Protein AF-0000000087157896 (afdb_homodimer)

Organism: NCBI:txid2511166

Structure (mmCIF, N/CA/C/O backbone):
data_AF-0000000087157896-model_v1
#
loop_
_entity.id
_entity.type
_entity.pdbx_description
1 polymer 'N-acyl amino acid synthase FeeM catalytic core domain-containing protein'
#
loop_
_atom_site.group_PDB
_atom_site.id
_atom_site.type_symbol
_atom_site.label_atom_id
_atom_site.label_alt_id
_atom_site.label_comp_id
_atom_site.label_asym_id
_atom_site.label_entity_id
_atom_site.label_seq_id
_atom_site.pdbx_PDB_ins_code
_atom_site.Cartn_x
_atom_site.Cartn_y
_atom_site.Cartn_z
_atom_site.occupancy
_atom_site.B_iso_or_equiv
_atom_site.auth_seq_id
_atom_site.auth_comp_id
_atom_site.auth_asym_id
_atom_site.auth_atom_id
_atom_site.pdbx_PDB_model_num
ATOM 1 N N . MET A 1 1 ? 43.188 -7.672 -1.552 1 21.88 1 MET A N 1
ATOM 2 C CA . MET A 1 1 ? 42.062 -7.566 -2.482 1 21.88 1 MET A CA 1
ATOM 3 C C . MET A 1 1 ? 40.75 -7.34 -1.733 1 21.88 1 MET A C 1
ATOM 5 O O . MET A 1 1 ? 40.344 -8.18 -0.938 1 21.88 1 MET A O 1
ATOM 9 N N . ALA A 1 2 ? 40.312 -6.094 -1.441 1 22.98 2 ALA A N 1
ATOM 10 C CA . ALA A 1 2 ? 39.312 -5.641 -0.485 1 22.98 2 ALA A CA 1
ATOM 11 C C . ALA A 1 2 ? 37.938 -6.191 -0.839 1 22.98 2 ALA A C 1
ATOM 13 O O . ALA A 1 2 ? 37.5 -6.07 -1.98 1 22.98 2 ALA A O 1
ATOM 14 N N . LYS A 1 3 ? 37.469 -7.238 -0.224 1 22.61 3 LYS A N 1
ATOM 15 C CA . LYS A 1 3 ? 36.188 -7.93 -0.384 1 22.61 3 LYS A CA 1
ATOM 16 C C . LYS A 1 3 ? 35.031 -6.941 -0.432 1 22.61 3 LYS A C 1
ATOM 18 O O . LYS A 1 3 ? 34.812 -6.188 0.52 1 22.61 3 LYS A O 1
ATOM 23 N N . ALA A 1 4 ? 34.656 -6.551 -1.665 1 30.06 4 ALA A N 1
ATOM 24 C CA . ALA A 1 4 ? 33.5 -5.684 -1.968 1 30.06 4 ALA A CA 1
ATOM 25 C C . ALA A 1 4 ? 32.312 -6.008 -1.069 1 30.06 4 ALA A C 1
ATOM 27 O O . ALA A 1 4 ? 31.875 -7.152 -1.013 1 30.06 4 ALA A O 1
ATOM 28 N N . GLU A 1 5 ? 32.062 -5.438 0.03 1 29.25 5 GLU A N 1
ATOM 29 C CA . GLU A 1 5 ? 30.984 -5.484 1.006 1 29.25 5 GLU A CA 1
ATOM 30 C C . GLU A 1 5 ? 29.625 -5.629 0.319 1 29.25 5 GLU A C 1
ATOM 32 O O . GLU A 1 5 ? 29.266 -4.809 -0.525 1 29.25 5 GLU A O 1
ATOM 37 N N . ARG A 1 6 ? 29.203 -6.848 -0.101 1 33.06 6 ARG A N 1
ATOM 38 C CA . ARG A 1 6 ? 27.906 -7.23 -0.661 1 33.06 6 ARG A CA 1
ATOM 39 C C . ARG A 1 6 ? 26.781 -6.441 -0.015 1 33.06 6 ARG A C 1
ATOM 41 O O . ARG A 1 6 ? 26.547 -6.555 1.19 1 33.06 6 ARG A O 1
ATOM 48 N N . THR A 1 7 ? 26.547 -5.27 -0.449 1 36.88 7 THR A N 1
ATOM 49 C CA . THR A 1 7 ? 25.422 -4.449 -0.025 1 36.88 7 THR A CA 1
ATOM 50 C C . THR A 1 7 ? 24.141 -5.289 0.068 1 36.88 7 THR A C 1
ATOM 52 O O . THR A 1 7 ? 23.875 -6.117 -0.805 1 36.88 7 THR A O 1
ATOM 55 N N . SER A 1 8 ? 23.609 -5.645 1.15 1 37.44 8 SER A N 1
ATOM 56 C CA . SER A 1 8 ? 22.453 -6.469 1.482 1 37.44 8 SER A CA 1
ATOM 57 C C . SER A 1 8 ? 21.312 -6.242 0.498 1 37.44 8 SER A C 1
ATOM 59 O O . SER A 1 8 ? 21.062 -5.113 0.066 1 37.44 8 SER A O 1
ATOM 61 N N . PRO A 1 9 ? 20.953 -7.234 -0.24 1 40.78 9 PRO A N 1
ATOM 62 C CA . PRO A 1 9 ? 19.828 -7.141 -1.189 1 40.78 9 PRO A CA 1
ATOM 63 C C . PRO A 1 9 ? 18.734 -6.184 -0.725 1 40.78 9 PRO A C 1
ATOM 65 O O . PRO A 1 9 ? 17.906 -5.754 -1.529 1 40.78 9 PRO A O 1
ATOM 68 N N . THR A 1 10 ? 18.625 -5.906 0.576 1 42 10 THR A N 1
ATOM 69 C CA . THR A 1 10 ? 17.609 -5.047 1.179 1 42 10 THR A CA 1
ATOM 70 C C . THR A 1 10 ? 17.656 -3.65 0.567 1 42 10 THR A C 1
ATOM 72 O O . THR A 1 10 ? 16.609 -3.07 0.259 1 42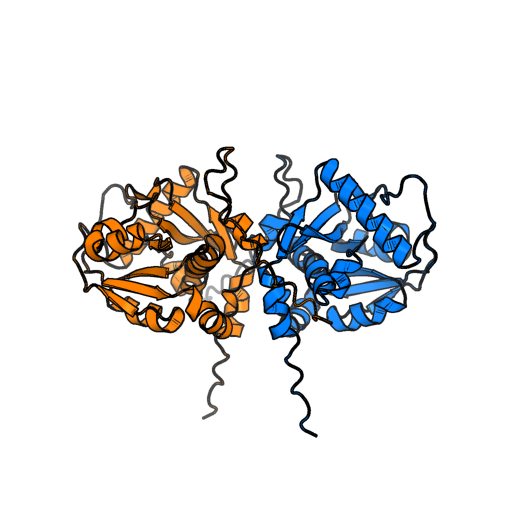 10 THR A O 1
ATOM 75 N N . ILE A 1 11 ? 18.938 -3.17 0.339 1 43.69 11 ILE A N 1
ATOM 76 C CA . ILE A 1 11 ? 19.172 -1.771 -0.001 1 43.69 11 ILE A CA 1
ATOM 77 C C . ILE A 1 11 ? 18.922 -1.551 -1.489 1 43.69 11 ILE A C 1
ATOM 79 O O . ILE A 1 11 ? 18.359 -0.525 -1.884 1 43.69 11 ILE A O 1
ATOM 83 N N . ARG A 1 12 ? 19.359 -2.521 -2.35 1 43.72 12 ARG A N 1
ATOM 84 C CA . ARG A 1 12 ? 19.25 -2.361 -3.797 1 43.72 12 ARG A CA 1
ATOM 85 C C . ARG A 1 12 ? 17.797 -2.418 -4.254 1 43.72 12 ARG A C 1
ATOM 87 O O . ARG A 1 12 ? 17.422 -1.747 -5.215 1 43.72 12 ARG A O 1
ATOM 94 N N . GLY A 1 13 ? 16.953 -3.203 -3.549 1 47.38 13 GLY A N 1
ATOM 95 C CA . GLY A 1 13 ? 15.539 -3.385 -3.824 1 47.38 13 GLY A CA 1
ATOM 96 C C . GLY A 1 13 ? 14.703 -2.154 -3.506 1 47.38 13 GLY A C 1
ATOM 97 O O . GLY A 1 13 ? 13.641 -1.952 -4.09 1 47.38 13 GLY A O 1
ATOM 98 N N . ALA A 1 14 ? 15.32 -1.309 -2.662 1 56.94 14 ALA A N 1
ATOM 99 C CA . ALA A 1 14 ? 14.633 -0.119 -2.168 1 56.94 14 ALA A CA 1
ATOM 100 C C . ALA A 1 14 ? 14.414 0.896 -3.287 1 56.94 14 ALA A C 1
ATOM 102 O O . ALA A 1 14 ? 13.352 1.51 -3.381 1 56.94 14 ALA A O 1
ATOM 103 N N . GLY A 1 15 ? 15.281 0.746 -4.324 1 81.38 15 GLY A N 1
ATOM 104 C CA . GLY A 1 15 ? 15.102 1.728 -5.383 1 81.38 15 GLY A CA 1
ATOM 105 C C . GLY A 1 15 ? 13.992 1.364 -6.352 1 81.38 15 GLY A C 1
ATOM 106 O O . GLY A 1 15 ? 13.125 2.189 -6.652 1 81.38 15 GLY A O 1
ATOM 107 N N . LEU A 1 16 ? 13.93 0.022 -6.707 1 91.25 16 LEU A N 1
ATOM 108 C CA . LEU A 1 16 ? 12.906 -0.364 -7.672 1 91.25 16 LEU A CA 1
ATOM 109 C C . LEU A 1 16 ? 11.531 -0.394 -7.016 1 91.25 16 LEU A C 1
ATOM 111 O O . LEU A 1 16 ? 10.531 -0.046 -7.648 1 91.25 16 LEU A O 1
ATOM 115 N N . PHE A 1 17 ? 11.539 -0.787 -5.785 1 93.75 17 PHE A N 1
ATOM 116 C CA . PHE A 1 17 ? 10.281 -0.893 -5.055 1 93.75 17 PHE A CA 1
ATOM 117 C C . PHE A 1 17 ? 9.508 0.418 -5.117 1 93.75 17 PHE A C 1
ATOM 119 O O . PHE A 1 17 ? 8.289 0.417 -5.309 1 93.75 17 PHE A O 1
ATOM 126 N N . ASP A 1 18 ? 10.195 1.505 -5.023 1 94.5 18 ASP A N 1
ATOM 127 C CA . ASP A 1 18 ? 9.555 2.816 -4.992 1 94.5 18 ASP A CA 1
ATOM 128 C C . ASP A 1 18 ? 8.836 3.111 -6.309 1 94.5 18 ASP A C 1
ATOM 130 O O . ASP A 1 18 ? 7.918 3.934 -6.352 1 94.5 18 ASP A O 1
ATOM 134 N N . ARG A 1 19 ? 9.273 2.406 -7.312 1 96.25 19 ARG A N 1
ATOM 135 C CA . ARG A 1 19 ? 8.805 2.707 -8.664 1 96.25 19 ARG A CA 1
ATOM 136 C C . ARG A 1 19 ? 7.73 1.717 -9.102 1 96.25 19 ARG A C 1
ATOM 138 O O . ARG A 1 19 ? 7.125 1.882 -10.164 1 96.25 19 ARG A O 1
ATOM 145 N N . ILE A 1 20 ? 7.395 0.757 -8.297 1 97.44 20 ILE A N 1
ATOM 146 C CA . ILE A 1 20 ? 6.523 -0.349 -8.68 1 97.44 20 ILE A CA 1
ATOM 147 C C . ILE A 1 20 ? 5.062 0.075 -8.539 1 97.44 20 ILE A C 1
ATOM 149 O O . ILE A 1 20 ? 4.676 0.666 -7.531 1 97.44 20 ILE A O 1
ATOM 153 N N . ASP A 1 21 ? 4.336 -0.199 -9.586 1 97.94 21 ASP A N 1
ATOM 154 C CA . ASP A 1 21 ? 2.883 -0.067 -9.555 1 97.94 21 ASP A CA 1
ATOM 155 C C . ASP A 1 21 ? 2.205 -1.399 -9.859 1 97.94 21 ASP A C 1
ATOM 157 O O . ASP A 1 21 ? 2.588 -2.096 -10.805 1 97.94 21 ASP A O 1
ATOM 161 N N . TYR A 1 22 ? 1.268 -1.826 -9.094 1 98.44 22 TYR A N 1
ATOM 162 C CA . TYR A 1 22 ? 0.44 -3.006 -9.32 1 98.44 22 TYR A CA 1
ATOM 163 C C . TYR A 1 22 ? -0.933 -2.615 -9.852 1 98.44 22 TYR A C 1
ATOM 165 O O . TYR A 1 22 ? -1.59 -1.729 -9.297 1 98.44 22 TYR A O 1
ATOM 173 N N . ARG A 1 23 ? -1.368 -3.281 -10.898 1 97.75 23 ARG A N 1
ATOM 174 C CA . ARG A 1 23 ? -2.699 -3.031 -11.445 1 97.75 23 ARG A CA 1
ATOM 175 C C . ARG A 1 23 ? -3.387 -4.336 -11.828 1 97.75 23 ARG A C 1
ATOM 177 O O . ARG A 1 23 ? -2.75 -5.242 -12.375 1 97.75 23 ARG A O 1
ATOM 184 N N . LEU A 1 24 ? -4.641 -4.398 -11.578 1 96.81 24 LEU A N 1
ATOM 185 C CA . LEU A 1 24 ? -5.418 -5.523 -12.086 1 96.81 24 LEU A CA 1
ATOM 186 C C . LEU A 1 24 ? -5.562 -5.445 -13.602 1 96.81 24 LEU A C 1
ATOM 188 O O . LEU A 1 24 ? -5.789 -4.367 -14.156 1 96.81 24 LEU A O 1
ATOM 192 N N . ILE A 1 25 ? -5.352 -6.551 -14.211 1 97.31 25 ILE A N 1
ATOM 193 C CA . ILE A 1 25 ? -5.586 -6.672 -15.641 1 97.31 25 ILE A CA 1
ATOM 194 C C . ILE A 1 25 ? -7.055 -6.992 -15.906 1 97.31 25 ILE A C 1
ATOM 196 O O . ILE A 1 25 ? -7.5 -8.125 -15.688 1 97.31 25 ILE A O 1
ATOM 200 N N . GLU A 1 26 ? -7.793 -5.996 -16.406 1 91.56 26 GLU A N 1
ATOM 201 C CA . GLU A 1 26 ? -9.234 -6.195 -16.484 1 91.56 26 GLU A CA 1
ATOM 202 C C . GLU A 1 26 ? -9.75 -5.93 -17.906 1 91.56 26 GLU A C 1
ATOM 204 O O . GLU A 1 26 ? -10.617 -6.648 -18.406 1 91.56 26 GLU A O 1
ATOM 209 N N . THR A 1 27 ? -9.133 -5.008 -18.578 1 94.38 27 THR A N 1
ATOM 210 C CA . THR A 1 27 ? -9.648 -4.648 -19.891 1 94.38 27 THR A CA 1
ATOM 211 C C . THR A 1 27 ? -9.156 -5.629 -20.953 1 94.38 27 THR A C 1
ATOM 213 O O . THR A 1 27 ? -8.086 -6.223 -20.812 1 94.38 27 THR A O 1
ATOM 216 N N . PRO A 1 28 ? -9.938 -5.738 -21.984 1 95.62 28 PRO A N 1
ATOM 217 C CA . PRO A 1 28 ? -9.484 -6.594 -23.078 1 95.62 28 PRO A CA 1
ATOM 218 C C . PRO A 1 28 ? -8.133 -6.164 -23.641 1 95.62 28 PRO A C 1
ATOM 220 O O . PRO A 1 28 ? -7.32 -7.012 -24.031 1 95.62 28 PRO A O 1
ATOM 223 N N . GLU A 1 29 ? -7.887 -4.891 -23.641 1 95.62 29 GLU A N 1
ATOM 224 C CA . GLU A 1 29 ? -6.621 -4.371 -24.156 1 95.62 29 GLU A CA 1
ATOM 225 C C . GLU A 1 29 ? -5.457 -4.773 -23.25 1 95.62 29 GLU A C 1
ATOM 227 O O . GLU A 1 29 ? -4.402 -5.184 -23.75 1 95.62 29 GLU A O 1
ATOM 232 N N . ASP A 1 30 ? -5.699 -4.695 -22 1 95.69 30 ASP A N 1
ATOM 233 C CA . ASP A 1 30 ? -4.664 -5.094 -21.047 1 95.69 30 ASP A CA 1
ATOM 234 C C . ASP A 1 30 ? -4.402 -6.598 -21.125 1 95.69 30 ASP A C 1
ATOM 236 O O . ASP A 1 30 ? -3.254 -7.035 -21.047 1 95.69 30 ASP A O 1
ATOM 240 N N . LYS A 1 31 ? -5.449 -7.273 -21.297 1 97.5 31 LYS A N 1
ATOM 241 C CA . LYS A 1 31 ? -5.316 -8.727 -21.406 1 97.5 31 LYS A CA 1
ATOM 242 C C . LYS A 1 31 ? -4.539 -9.117 -22.656 1 97.5 31 LYS A C 1
ATOM 244 O O . LYS A 1 31 ? -3.668 -9.992 -22.594 1 97.5 31 LYS A O 1
ATOM 249 N N . ASP A 1 32 ? -4.879 -8.477 -23.672 1 97.62 32 ASP A N 1
ATOM 250 C CA . ASP A 1 32 ? -4.184 -8.789 -24.922 1 97.62 32 ASP A CA 1
ATOM 251 C C . ASP A 1 32 ? -2.688 -8.508 -24.797 1 97.62 32 ASP A C 1
ATOM 253 O O . ASP A 1 32 ? -1.865 -9.312 -25.234 1 97.62 32 ASP A O 1
ATOM 257 N N . GLN A 1 33 ? -2.344 -7.383 -24.188 1 96.94 33 GLN A N 1
ATOM 258 C CA . GLN A 1 33 ? -0.943 -7.043 -23.969 1 96.94 33 GLN A CA 1
ATOM 259 C C . GLN A 1 33 ? -0.258 -8.094 -23.094 1 96.94 33 GLN A C 1
ATOM 261 O O . GLN A 1 33 ? 0.883 -8.477 -23.359 1 96.94 33 GLN A O 1
ATOM 266 N N . LEU A 1 34 ? -0.958 -8.508 -22.172 1 98.06 34 LEU A N 1
ATOM 267 C CA . LEU A 1 34 ? -0.432 -9.531 -21.281 1 98.06 34 LEU A CA 1
ATOM 268 C C . LEU A 1 34 ? -0.198 -10.836 -22.016 1 98.06 34 LEU A C 1
ATOM 270 O O . LEU A 1 34 ? 0.864 -11.453 -21.891 1 98.06 34 LEU A O 1
ATOM 274 N N . TYR A 1 35 ? -1.152 -11.234 -22.781 1 98.06 35 TYR A N 1
ATOM 275 C CA . TYR A 1 35 ? -1.049 -12.5 -23.5 1 98.06 35 TYR A CA 1
ATOM 276 C C . TYR A 1 35 ? 0.109 -12.477 -24.484 1 98.06 35 TYR A C 1
ATOM 278 O O . TYR A 1 35 ? 0.79 -13.484 -24.688 1 98.06 35 TYR A O 1
ATOM 286 N N . LEU A 1 36 ? 0.268 -11.336 -25.047 1 97.62 36 LEU A N 1
ATOM 287 C CA . LEU A 1 36 ? 1.413 -11.164 -25.938 1 97.62 36 LEU A CA 1
ATOM 288 C C . LEU A 1 36 ? 2.723 -11.273 -25.156 1 97.62 36 LEU A C 1
ATOM 290 O O . LEU A 1 36 ? 3.662 -11.93 -25.609 1 97.62 36 LEU A O 1
ATOM 294 N N . MET A 1 37 ? 2.795 -10.664 -24.047 1 97.38 37 MET A N 1
ATOM 295 C CA . MET A 1 37 ? 4 -10.719 -23.219 1 97.38 37 MET A CA 1
ATOM 296 C C . MET A 1 37 ? 4.281 -12.141 -22.766 1 97.38 37 MET A C 1
ATOM 298 O O . MET A 1 37 ? 5.426 -12.594 -22.781 1 97.38 37 MET A O 1
ATOM 302 N N . ARG A 1 38 ? 3.23 -12.844 -22.344 1 97.5 38 ARG A N 1
ATOM 303 C CA . ARG A 1 38 ? 3.402 -14.25 -21.984 1 97.5 38 ARG A CA 1
ATOM 304 C C . ARG A 1 38 ? 4.023 -15.039 -23.125 1 97.5 38 ARG A C 1
ATOM 306 O O . ARG A 1 38 ? 4.988 -15.781 -22.922 1 97.5 38 ARG A O 1
ATOM 313 N N . TYR A 1 39 ? 3.467 -14.812 -24.281 1 96.56 39 TYR A N 1
ATOM 314 C CA . TYR A 1 39 ? 3.928 -15.539 -25.453 1 96.56 39 TYR A CA 1
ATOM 315 C C . TYR A 1 39 ? 5.406 -15.281 -25.703 1 96.56 39 TYR A C 1
ATOM 317 O O . TYR A 1 39 ? 6.191 -16.219 -25.859 1 96.56 39 TYR A O 1
ATOM 325 N N . ARG A 1 40 ? 5.781 -14.078 -25.734 1 96.12 40 ARG A N 1
ATOM 326 C CA . ARG A 1 40 ? 7.164 -13.703 -26.016 1 96.12 40 ARG A CA 1
ATOM 327 C C . ARG A 1 40 ? 8.109 -14.266 -24.969 1 96.12 40 ARG A C 1
ATOM 329 O O . ARG A 1 40 ? 9.141 -14.859 -25.297 1 96.12 40 ARG A O 1
ATOM 336 N N . ALA A 1 41 ? 7.73 -14.125 -23.781 1 95.62 41 ALA A N 1
ATOM 337 C CA . ALA A 1 41 ? 8.594 -14.531 -22.672 1 95.62 41 ALA A CA 1
ATOM 338 C C . ALA A 1 41 ? 8.727 -16.047 -22.609 1 95.62 41 ALA A C 1
ATOM 340 O O . ALA A 1 41 ? 9.828 -16.578 -22.469 1 95.62 41 ALA A O 1
ATOM 341 N N . TYR A 1 42 ? 7.59 -16.734 -22.75 1 93.44 42 TYR A N 1
ATOM 342 C CA . TYR A 1 42 ? 7.609 -18.188 -22.656 1 93.44 42 TYR A CA 1
ATOM 343 C C . TYR A 1 42 ? 8.305 -18.812 -23.859 1 93.44 42 TYR A C 1
ATOM 345 O O . TYR A 1 42 ? 8.984 -19.844 -23.734 1 93.44 42 TYR A O 1
ATOM 353 N N . LEU A 1 43 ? 8.094 -18.172 -24.969 1 92.88 43 LEU A N 1
ATOM 354 C CA . LEU A 1 43 ? 8.797 -18.641 -26.156 1 92.88 43 LEU A CA 1
ATOM 355 C C . LEU A 1 43 ? 10.305 -18.453 -26.016 1 92.88 43 LEU A C 1
ATOM 357 O O . LEU A 1 43 ? 11.086 -19.359 -26.297 1 92.88 43 LEU A O 1
ATOM 361 N N . HIS A 1 44 ? 10.688 -17.344 -25.547 1 92 44 HIS A N 1
ATOM 362 C CA . HIS A 1 44 ? 12.094 -17.031 -25.328 1 92 44 HIS A CA 1
ATOM 363 C C . HIS A 1 44 ? 12.727 -18 -24.344 1 92 44 HIS A C 1
ATOM 365 O O . HIS A 1 44 ? 13.891 -18.391 -24.5 1 92 44 HIS A O 1
ATOM 371 N N . GLY A 1 45 ? 11.984 -18.453 -23.422 1 89.12 45 GLY A N 1
ATOM 372 C CA . GLY A 1 45 ? 12.484 -19.359 -22.391 1 89.12 45 GLY A CA 1
ATOM 373 C C . GLY A 1 45 ? 12.391 -20.828 -22.797 1 89.12 45 GLY A C 1
ATOM 374 O O . GLY A 1 45 ? 12.828 -21.703 -22.047 1 89.12 45 GLY A O 1
ATOM 375 N N . GLY A 1 46 ? 11.805 -21.078 -23.938 1 88.06 46 GLY A N 1
ATOM 376 C CA . GLY A 1 46 ? 11.695 -22.453 -24.422 1 88.06 46 GLY A CA 1
ATOM 377 C C . GLY A 1 46 ? 10.609 -23.234 -23.703 1 88.06 46 GLY A C 1
ATOM 378 O O . GLY A 1 46 ? 10.711 -24.453 -23.578 1 88.06 46 GLY A O 1
ATOM 379 N N . LEU A 1 47 ? 9.57 -22.547 -23.266 1 88.56 47 LEU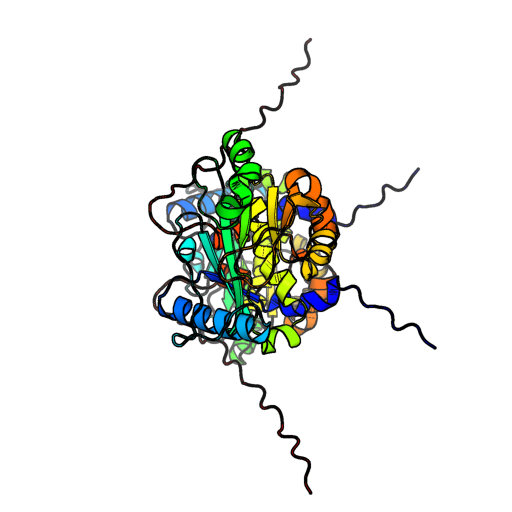 A N 1
ATOM 380 C CA . LEU A 1 47 ? 8.523 -23.203 -22.484 1 88.56 47 LEU A CA 1
ATOM 381 C C . LEU A 1 47 ? 7.355 -23.609 -23.375 1 88.56 47 LEU A C 1
ATOM 383 O O . LEU A 1 47 ? 6.555 -24.469 -23 1 88.56 47 LEU A O 1
ATOM 387 N N . ILE A 1 48 ? 7.242 -22.906 -24.547 1 89.25 48 ILE A N 1
ATOM 388 C CA . ILE A 1 48 ? 6.137 -23.188 -25.453 1 89.25 48 ILE A CA 1
ATOM 389 C C . ILE A 1 48 ? 6.652 -23.281 -26.891 1 89.25 48 ILE A C 1
ATOM 391 O O . ILE A 1 48 ? 7.797 -22.906 -27.156 1 89.25 48 ILE A O 1
ATOM 395 N N . VAL A 1 49 ? 5.762 -23.781 -27.719 1 89.12 49 VAL A N 1
ATOM 396 C CA . VAL A 1 49 ? 6.062 -23.828 -29.141 1 89.12 49 VAL A CA 1
ATOM 397 C C . VAL A 1 49 ? 5.383 -22.656 -29.844 1 89.12 49 VAL A C 1
ATOM 399 O O . VAL A 1 49 ? 4.367 -22.141 -29.375 1 89.12 49 VAL A O 1
ATOM 402 N N . PRO A 1 50 ? 5.965 -22.172 -30.953 1 92.81 50 PRO A N 1
ATOM 403 C CA . PRO A 1 50 ? 5.383 -21.047 -31.672 1 92.81 50 PRO A CA 1
ATOM 404 C C . PRO A 1 50 ? 3.924 -21.281 -32.062 1 92.81 50 PRO A C 1
ATOM 406 O O . PRO A 1 50 ? 3.543 -22.406 -32.375 1 92.81 50 PRO A O 1
ATOM 409 N N . SER A 1 51 ? 3.189 -20.328 -31.969 1 92.44 51 SER A N 1
ATOM 410 C CA . SER A 1 51 ? 1.782 -20.359 -32.344 1 92.44 51 SER A CA 1
ATOM 411 C C . SER A 1 51 ? 1.428 -19.156 -33.219 1 92.44 51 SER A C 1
ATOM 413 O O . SER A 1 51 ? 2.033 -18.094 -33.094 1 92.44 51 SER A O 1
ATOM 415 N N . GLU A 1 52 ? 0.418 -19.25 -34.031 1 94.94 52 GLU A N 1
ATOM 416 C CA . GLU A 1 52 ? 0.01 -18.203 -34.969 1 94.94 52 GLU A CA 1
ATOM 417 C C . GLU A 1 52 ? -0.593 -17.016 -34.219 1 94.94 52 GLU A C 1
ATOM 419 O O . GLU A 1 52 ? -0.391 -15.867 -34.625 1 94.94 52 GLU A O 1
ATOM 424 N N . SER A 1 53 ? -1.258 -17.297 -33.094 1 95.31 53 SER A N 1
ATOM 425 C CA . SER A 1 53 ? -1.938 -16.219 -32.375 1 95.31 53 SER A CA 1
ATOM 426 C C . SER A 1 53 ? -0.943 -15.32 -31.656 1 95.31 53 SER A C 1
ATOM 428 O O . SER A 1 53 ? -1.241 -14.156 -31.375 1 95.31 53 SER A O 1
ATOM 430 N N . GLN A 1 54 ? 0.187 -15.883 -31.312 1 97.12 54 GLN A N 1
ATOM 431 C CA . GLN A 1 54 ? 1.23 -15.211 -30.547 1 97.12 54 GLN A CA 1
ATOM 432 C C . GLN A 1 54 ? 0.686 -14.68 -29.219 1 97.12 54 GLN A C 1
ATOM 434 O O . GLN A 1 54 ? 1.012 -13.57 -28.812 1 97.12 54 GLN A O 1
ATOM 439 N N . ARG A 1 55 ? -0.312 -15.414 -28.719 1 97.19 55 ARG A N 1
ATOM 440 C CA . ARG A 1 55 ? -0.915 -15.125 -27.422 1 97.19 55 ARG A CA 1
ATOM 441 C C . ARG A 1 55 ? -0.976 -16.375 -26.547 1 97.19 55 ARG A C 1
ATOM 443 O O . ARG A 1 55 ? -1.236 -17.469 -27.047 1 97.19 55 ARG A O 1
ATOM 450 N N . VAL A 1 56 ? -0.709 -16.156 -25.25 1 95.56 56 VAL A N 1
ATOM 451 C CA . VAL A 1 56 ? -0.847 -17.266 -24.312 1 95.56 56 VAL A CA 1
ATOM 452 C C . VAL A 1 56 ? -1.884 -16.922 -23.25 1 95.56 56 VAL A C 1
ATOM 454 O O . VAL A 1 56 ? -1.728 -15.938 -22.516 1 95.56 56 VAL A O 1
ATOM 457 N N . SER A 1 57 ? -2.918 -17.578 -23.219 1 95.75 57 SER A N 1
ATOM 458 C CA . SER A 1 57 ? -3.982 -17.516 -22.219 1 95.75 57 SER A CA 1
ATOM 459 C C . SER A 1 57 ? -4.547 -18.906 -21.938 1 95.75 57 SER A C 1
ATOM 461 O O . SER A 1 57 ? -4.219 -19.875 -22.625 1 95.75 57 SER A O 1
ATOM 463 N N . ASP A 1 58 ? -5.242 -19.016 -20.859 1 94.12 58 ASP A N 1
ATOM 464 C CA . ASP A 1 58 ? -5.953 -20.266 -20.562 1 94.12 58 ASP A CA 1
ATOM 465 C C . ASP A 1 58 ? -7.266 -19.969 -19.828 1 94.12 58 ASP A C 1
ATOM 467 O O . ASP A 1 58 ? -7.598 -18.812 -19.562 1 94.12 58 ASP A O 1
ATOM 471 N N . ARG A 1 59 ? -8.031 -20.984 -19.547 1 94.5 59 ARG A N 1
ATOM 472 C CA . ARG A 1 59 ? -9.383 -20.828 -19.016 1 94.5 59 ARG A CA 1
ATOM 473 C C . ARG A 1 59 ? -9.359 -20.234 -17.609 1 94.5 59 ARG A C 1
ATOM 475 O O . ARG A 1 59 ? -10.352 -19.656 -17.156 1 94.5 59 ARG A O 1
ATOM 482 N N . TYR A 1 60 ? -8.281 -20.297 -16.938 1 96.38 60 TYR A N 1
ATOM 483 C CA . TYR A 1 60 ? -8.227 -19.844 -15.547 1 96.38 60 TYR A CA 1
ATOM 484 C C . TYR A 1 60 ? -8.023 -18.344 -15.469 1 96.38 60 TYR A C 1
ATOM 486 O O . TYR A 1 60 ? -8.156 -17.75 -14.391 1 96.38 60 TYR A O 1
ATOM 494 N N . ASP A 1 61 ? -7.719 -17.75 -16.609 1 96.94 61 ASP A N 1
ATOM 495 C CA . ASP A 1 61 ? -7.578 -16.297 -16.625 1 96.94 61 ASP A CA 1
ATOM 496 C C . ASP A 1 61 ? -8.914 -15.609 -16.328 1 96.94 61 ASP A C 1
ATOM 498 O O . ASP A 1 61 ? -8.945 -14.43 -15.977 1 96.94 61 ASP A O 1
ATOM 502 N N . ASP A 1 62 ? -9.992 -16.359 -16.422 1 94.75 62 ASP A N 1
ATOM 503 C CA . ASP A 1 62 ? -11.312 -15.797 -16.172 1 94.75 62 ASP A CA 1
ATOM 504 C C . ASP A 1 62 ? -11.969 -16.453 -14.969 1 94.75 62 ASP A C 1
ATOM 506 O O . ASP A 1 62 ? -13.172 -16.281 -14.742 1 94.75 62 ASP A O 1
ATOM 510 N N . ALA A 1 63 ? -11.18 -17.203 -14.203 1 96.19 63 ALA A N 1
ATOM 511 C CA . ALA A 1 63 ? -11.734 -17.859 -13.031 1 96.19 63 ALA A CA 1
ATOM 512 C C . ALA A 1 63 ? -12.172 -16.844 -11.977 1 96.19 63 ALA A C 1
ATOM 514 O O . ALA A 1 63 ? -11.484 -15.844 -11.758 1 96.19 63 ALA A O 1
ATOM 515 N N . PRO A 1 64 ? -13.328 -17.047 -11.281 1 95.12 64 PRO A N 1
ATOM 516 C CA . PRO A 1 64 ? -13.812 -16.094 -10.281 1 95.12 64 PRO A CA 1
ATOM 517 C C . PRO A 1 64 ? -12.883 -15.977 -9.078 1 95.12 64 PRO A C 1
ATOM 519 O O . PRO A 1 64 ? -12.922 -14.977 -8.359 1 95.12 64 PRO A O 1
ATOM 522 N N . ASN A 1 65 ? -12.078 -17 -8.852 1 97.75 65 ASN A N 1
ATOM 523 C CA . ASN A 1 65 ? -11.172 -16.984 -7.711 1 97.75 65 ASN A CA 1
ATOM 524 C C . ASN A 1 65 ? -9.773 -16.516 -8.117 1 97.75 65 ASN A C 1
ATOM 526 O O . ASN A 1 65 ? -8.789 -16.828 -7.43 1 97.75 65 ASN A O 1
ATOM 530 N N . ALA A 1 66 ? -9.711 -15.836 -9.297 1 97.81 66 ALA A N 1
ATOM 531 C CA . ALA A 1 66 ? -8.406 -15.422 -9.797 1 97.81 66 ALA A CA 1
ATOM 532 C C . ALA A 1 66 ? -8.281 -13.898 -9.828 1 97.81 66 ALA A C 1
ATOM 534 O O . ALA A 1 66 ? -9.266 -13.195 -10.086 1 97.81 66 ALA A O 1
ATOM 535 N N . TRP A 1 67 ? -7.113 -13.367 -9.5 1 97.94 67 TRP A N 1
ATOM 536 C CA . TRP A 1 67 ? -6.645 -12 -9.695 1 97.94 67 TRP A CA 1
ATOM 537 C C . TRP A 1 67 ? -5.434 -11.969 -10.617 1 97.94 67 TRP A C 1
ATOM 539 O O . TRP A 1 67 ? -4.426 -12.625 -10.359 1 97.94 67 TRP A O 1
ATOM 549 N N . ILE A 1 68 ? -5.523 -11.266 -11.688 1 98.56 68 ILE A N 1
ATOM 550 C CA . ILE A 1 68 ? -4.363 -11.117 -12.562 1 98.56 68 ILE A CA 1
ATOM 551 C C . ILE A 1 68 ? -3.799 -9.703 -12.422 1 98.56 68 ILE A C 1
ATOM 553 O O . ILE A 1 68 ? -4.48 -8.719 -12.734 1 98.56 68 ILE A O 1
ATOM 557 N N . PHE A 1 69 ? -2.564 -9.656 -12.016 1 98.69 69 PHE A N 1
ATOM 558 C CA . PHE A 1 69 ? -1.929 -8.359 -11.805 1 98.69 69 PHE A CA 1
ATOM 559 C C . PHE A 1 69 ? -0.863 -8.094 -12.859 1 98.69 69 PHE A C 1
ATOM 561 O O . PHE A 1 69 ? -0.117 -9 -13.234 1 98.69 69 PHE A O 1
ATOM 568 N N . GLY A 1 70 ? -0.834 -6.918 -13.352 1 98.62 70 GLY A N 1
ATOM 569 C CA . GLY A 1 70 ? 0.34 -6.379 -14.016 1 98.62 70 GLY A CA 1
ATOM 570 C C . GLY A 1 70 ? 1.247 -5.594 -13.094 1 98.62 70 GLY A C 1
ATOM 571 O O . GLY A 1 70 ? 0.77 -4.852 -12.227 1 98.62 70 GLY A O 1
ATOM 572 N N . ILE A 1 71 ? 2.502 -5.836 -13.227 1 98.31 71 ILE A N 1
ATOM 573 C CA . ILE A 1 71 ? 3.529 -5.094 -12.5 1 98.31 71 ILE A CA 1
ATOM 574 C C . ILE A 1 71 ? 4.184 -4.078 -13.438 1 98.31 71 ILE A C 1
ATOM 576 O O . ILE A 1 71 ? 4.766 -4.449 -14.453 1 98.31 71 ILE A O 1
ATOM 580 N N . TYR A 1 72 ? 4.078 -2.865 -13.031 1 97.56 72 TYR A N 1
ATOM 581 C CA . TYR A 1 72 ? 4.539 -1.773 -13.883 1 97.56 72 TYR A CA 1
ATOM 582 C C . TYR A 1 72 ? 5.711 -1.039 -13.234 1 97.56 72 TYR A C 1
ATOM 584 O O . TYR A 1 72 ? 5.719 -0.824 -12.023 1 97.56 72 TYR A O 1
ATOM 592 N N . VAL A 1 73 ? 6.664 -0.738 -14.008 1 96.25 73 VAL A N 1
ATOM 593 C CA . VAL A 1 73 ? 7.75 0.154 -13.617 1 96.25 73 VAL A CA 1
ATOM 594 C C . VAL A 1 73 ? 7.727 1.409 -14.484 1 96.25 73 VAL A C 1
ATOM 596 O O . VAL A 1 73 ? 7.859 1.327 -15.703 1 96.25 73 VAL A O 1
ATOM 599 N N . ASP A 1 74 ? 7.543 2.508 -13.836 1 94.56 74 ASP A N 1
ATOM 600 C CA . ASP A 1 74 ? 7.469 3.779 -14.547 1 94.56 74 ASP A CA 1
ATOM 601 C C . ASP A 1 74 ? 6.438 3.717 -15.672 1 94.56 74 ASP A C 1
ATOM 603 O O . ASP A 1 74 ? 6.707 4.145 -16.797 1 94.56 74 ASP A O 1
ATOM 607 N N . GLY A 1 75 ? 5.34 2.992 -15.445 1 94 75 GLY A N 1
ATOM 608 C CA . GLY A 1 75 ? 4.203 2.984 -16.359 1 94 75 GLY A CA 1
ATOM 609 C C . GLY A 1 75 ? 4.277 1.879 -17.391 1 94 75 GLY A C 1
ATOM 610 O O . GLY A 1 75 ? 3.338 1.687 -18.172 1 94 75 GLY A O 1
ATOM 611 N N . GLU A 1 76 ? 5.355 1.171 -17.375 1 95.19 76 GLU A N 1
ATOM 612 C CA . GLU A 1 76 ? 5.516 0.103 -18.359 1 95.19 76 GLU A CA 1
ATOM 613 C C . GLU A 1 76 ? 5.262 -1.266 -17.734 1 95.19 76 GLU A C 1
ATOM 615 O O . GLU A 1 76 ? 5.785 -1.57 -16.656 1 95.19 76 GLU A O 1
ATOM 620 N N . LEU A 1 77 ? 4.496 -2.031 -18.484 1 96.69 77 LEU A N 1
ATOM 621 C CA . LEU A 1 77 ? 4.246 -3.395 -18.031 1 96.69 77 LEU A CA 1
ATOM 622 C C . LEU A 1 77 ? 5.52 -4.23 -18.094 1 96.69 77 LEU A C 1
ATOM 624 O O . LEU A 1 77 ? 6.07 -4.441 -19.188 1 96.69 77 LEU A O 1
ATOM 628 N N . CYS A 1 78 ? 5.949 -4.727 -16.938 1 97.38 78 CYS A N 1
ATOM 629 C CA . CYS A 1 78 ? 7.234 -5.414 -16.891 1 97.38 78 CYS A CA 1
ATOM 630 C C . CYS A 1 78 ? 7.059 -6.875 -16.5 1 97.38 78 CYS A C 1
ATOM 632 O O . CYS A 1 78 ? 7.914 -7.711 -16.797 1 97.38 78 CYS A O 1
ATOM 634 N N . SER A 1 79 ? 5.992 -7.168 -15.812 1 98.06 79 SER A N 1
ATOM 635 C CA . SER A 1 79 ? 5.742 -8.508 -15.281 1 98.06 79 SER A CA 1
ATOM 636 C C . SER A 1 79 ? 4.262 -8.711 -14.984 1 98.06 79 SER A C 1
ATOM 638 O O . SER A 1 79 ? 3.469 -7.777 -15.062 1 98.06 79 SER A O 1
ATOM 640 N N . SER A 1 80 ? 3.904 -9.984 -14.789 1 98.56 80 SER A N 1
ATOM 641 C CA . SER A 1 80 ? 2.531 -10.297 -14.406 1 98.56 80 SER A CA 1
ATOM 642 C C . SER A 1 80 ? 2.463 -11.594 -13.609 1 98.56 80 SER A C 1
ATOM 644 O O . SER A 1 80 ? 3.342 -12.445 -13.727 1 98.56 80 SER A O 1
ATOM 646 N N . LEU A 1 81 ? 1.432 -11.641 -12.797 1 98.56 81 LEU A N 1
ATOM 647 C CA . LEU A 1 81 ? 1.172 -12.805 -11.953 1 98.56 81 LEU A CA 1
ATOM 648 C C . LEU A 1 81 ? -0.327 -13.031 -11.789 1 98.56 81 LEU A C 1
ATOM 650 O O . LEU A 1 81 ? -1.081 -12.086 -11.539 1 98.56 81 LEU A O 1
ATOM 654 N N . ARG A 1 82 ? -0.726 -14.219 -12.047 1 98.75 82 ARG A N 1
ATOM 655 C CA . ARG A 1 82 ? -2.092 -14.609 -11.711 1 98.75 82 ARG A CA 1
ATOM 656 C C . ARG A 1 82 ? -2.146 -15.281 -10.344 1 98.75 82 ARG A C 1
ATOM 658 O O . ARG A 1 82 ? -1.355 -16.172 -10.055 1 98.75 82 ARG A O 1
ATOM 665 N N . LEU A 1 83 ? -3.061 -14.82 -9.477 1 98.62 83 LEU A N 1
ATOM 666 C CA . LEU A 1 83 ? -3.227 -15.383 -8.141 1 98.62 83 LEU A CA 1
ATOM 667 C C . LEU A 1 83 ? -4.582 -16.078 -8.008 1 98.62 83 LEU A C 1
ATOM 669 O O . LEU A 1 83 ? -5.609 -15.516 -8.398 1 98.62 83 LEU A O 1
ATOM 673 N N . HIS A 1 84 ? -4.539 -17.281 -7.504 1 98.75 84 HIS A N 1
ATOM 674 C CA . HIS A 1 84 ? -5.777 -17.984 -7.184 1 98.75 84 HIS A CA 1
ATOM 675 C C . HIS A 1 84 ? -5.949 -18.141 -5.676 1 98.75 84 HIS A C 1
ATOM 677 O O . HIS A 1 84 ? -5 -18.5 -4.973 1 98.75 84 HIS A O 1
ATOM 683 N N . VAL A 1 85 ? -7.09 -17.828 -5.23 1 98.56 85 VAL A N 1
ATOM 684 C CA . VAL A 1 85 ? -7.496 -18.188 -3.879 1 98.56 85 VAL A CA 1
ATOM 685 C C . VAL A 1 85 ? -8.25 -19.516 -3.914 1 98.56 85 VAL A C 1
ATOM 687 O O . VAL A 1 85 ? -9.273 -19.641 -4.598 1 98.56 85 VAL A O 1
ATOM 690 N N . LEU A 1 86 ? -7.711 -20.484 -3.195 1 98.75 86 LEU A N 1
ATOM 691 C CA . LEU A 1 86 ? -8.336 -21.812 -3.189 1 98.75 86 LEU A CA 1
ATOM 692 C C . LEU A 1 86 ? -8.945 -22.109 -1.823 1 98.75 86 LEU A C 1
ATOM 694 O O . LEU A 1 86 ? -8.266 -21.984 -0.799 1 98.75 86 LEU A O 1
ATOM 698 N N . THR A 1 87 ? -10.109 -22.422 -1.809 1 98.44 87 THR A N 1
ATOM 699 C CA . THR A 1 87 ? -10.883 -22.828 -0.641 1 98.44 87 THR A CA 1
ATOM 700 C C . THR A 1 87 ? -11.727 -24.062 -0.956 1 98.44 87 THR A C 1
ATOM 702 O O . THR A 1 87 ? -11.672 -24.594 -2.066 1 98.44 87 THR A O 1
ATOM 705 N N . SER A 1 88 ? -12.438 -24.469 0.037 1 97.75 88 SER A N 1
ATOM 706 C CA . SER A 1 88 ? -13.352 -25.594 -0.205 1 97.75 88 SER A CA 1
ATOM 707 C C . SER A 1 88 ? -14.359 -25.25 -1.296 1 97.75 88 SER A C 1
ATOM 709 O O . SER A 1 88 ? -14.766 -26.125 -2.064 1 97.75 88 SER A O 1
ATOM 711 N N . GLU A 1 89 ? -14.695 -23.953 -1.509 1 96.75 89 GLU A N 1
ATOM 712 C CA . GLU A 1 89 ? -15.695 -23.5 -2.471 1 96.75 89 GLU A CA 1
ATOM 713 C C . GLU A 1 89 ? -15.047 -23.078 -3.787 1 96.75 89 GLU A C 1
ATOM 715 O O . GLU A 1 89 ? -15.656 -23.188 -4.852 1 96.75 89 GLU A O 1
ATOM 720 N N . TRP A 1 90 ? -13.852 -22.578 -3.65 1 97 90 TRP A N 1
ATOM 721 C CA . TRP A 1 90 ? -13.109 -22.125 -4.816 1 97 90 TRP A CA 1
ATOM 722 C C . TRP A 1 90 ? -11.922 -23.031 -5.105 1 97 90 TRP A C 1
ATOM 724 O O . TRP A 1 90 ? -10.898 -22.953 -4.434 1 97 90 TRP A O 1
ATOM 734 N N . ARG A 1 91 ? -11.969 -23.797 -6.23 1 96.88 91 ARG A N 1
ATOM 735 C CA . ARG A 1 91 ? -10.945 -24.812 -6.426 1 96.88 91 ARG A CA 1
ATOM 736 C C . ARG A 1 91 ? -10.312 -24.703 -7.809 1 96.88 91 ARG A C 1
ATOM 738 O O . ARG A 1 91 ? -9.445 -25.5 -8.164 1 96.88 91 ARG A O 1
ATOM 745 N N . MET A 1 92 ? -10.75 -23.688 -8.531 1 96.12 92 MET A N 1
ATOM 746 C CA . MET A 1 92 ? -10.312 -23.594 -9.922 1 96.12 92 MET A CA 1
ATOM 747 C C . MET A 1 92 ? -8.883 -23.078 -10.008 1 96.12 92 MET A C 1
ATOM 749 O O . MET A 1 92 ? -8.617 -21.906 -9.688 1 96.12 92 MET A O 1
ATOM 753 N N . SER A 1 93 ? -7.918 -23.938 -10.422 1 96.44 93 SER A N 1
ATOM 754 C CA . SER A 1 93 ? -6.527 -23.594 -10.711 1 96.44 93 SER A CA 1
ATOM 755 C C . SER A 1 93 ? -5.789 -24.766 -11.344 1 96.44 93 SER A C 1
ATOM 757 O O . SER A 1 93 ? -6.25 -25.906 -11.273 1 96.44 93 SER A O 1
ATOM 759 N N . TYR A 1 94 ? -4.637 -24.531 -11.938 1 92.94 94 TYR A N 1
ATOM 760 C CA . TYR A 1 94 ? -3.828 -25.609 -12.492 1 92.94 94 TYR A CA 1
ATOM 761 C C . TYR A 1 94 ? -3.291 -26.5 -11.391 1 92.94 94 TYR A C 1
ATOM 763 O O . TYR A 1 94 ? -3.119 -27.703 -11.594 1 92.94 94 TYR A O 1
ATOM 771 N N . ALA A 1 95 ? -3.049 -25.922 -10.211 1 96.31 95 ALA A N 1
ATOM 772 C CA . ALA A 1 95 ? -2.541 -26.719 -9.102 1 96.31 95 ALA A CA 1
ATOM 773 C C . ALA A 1 95 ? -3.539 -27.812 -8.703 1 96.31 95 ALA A C 1
ATOM 775 O O . ALA A 1 95 ? -3.168 -28.969 -8.539 1 96.31 95 ALA A O 1
ATOM 776 N N . THR A 1 96 ? -4.777 -27.422 -8.578 1 96.94 96 THR A N 1
ATOM 777 C CA . THR A 1 96 ? -5.789 -28.391 -8.188 1 96.94 96 THR A CA 1
ATOM 778 C C . THR A 1 96 ? -6.051 -29.375 -9.328 1 96.94 96 THR A C 1
ATOM 780 O O . THR A 1 96 ? -6.402 -30.531 -9.086 1 96.94 96 THR A O 1
ATOM 783 N N . GLU A 1 97 ? -5.891 -28.938 -10.523 1 94 97 GLU A N 1
ATOM 784 C CA . GLU A 1 97 ? -6.082 -29.812 -11.672 1 94 97 GLU A CA 1
ATOM 785 C C . GLU A 1 97 ? -4.996 -30.891 -11.734 1 94 97 GLU A C 1
ATOM 787 O O . GLU A 1 97 ? -5.289 -32.062 -11.938 1 94 97 GLU A O 1
ATOM 792 N N . LEU A 1 98 ? -3.777 -30.484 -11.508 1 94 98 LEU A N 1
ATOM 793 C CA . LEU A 1 98 ? -2.639 -31.375 -11.672 1 94 98 LEU A CA 1
ATOM 794 C C . LEU A 1 98 ? -2.387 -32.188 -10.398 1 94 98 LEU A C 1
ATOM 796 O O . LEU A 1 98 ? -1.935 -33.312 -10.453 1 94 98 LEU A O 1
ATOM 800 N N . PHE A 1 99 ? -2.697 -31.547 -9.266 1 97.44 99 PHE A N 1
ATOM 801 C CA . PHE A 1 99 ? -2.33 -32.156 -7.996 1 97.44 99 PHE A CA 1
ATOM 802 C C . PHE A 1 99 ? -3.539 -32.25 -7.074 1 97.44 99 PHE A C 1
ATOM 804 O O . PHE A 1 99 ? -3.418 -32.094 -5.859 1 97.44 99 PHE A O 1
ATOM 811 N N . GLY A 1 100 ? -4.66 -32.531 -7.652 1 96.94 100 GLY A N 1
ATOM 812 C CA . GLY A 1 100 ? -5.891 -32.625 -6.883 1 96.94 100 GLY A CA 1
ATOM 813 C C . GLY A 1 100 ? -5.828 -33.688 -5.801 1 96.94 100 GLY A C 1
ATOM 814 O O . GLY A 1 100 ? -6.41 -33.531 -4.727 1 96.94 100 GLY A O 1
ATOM 815 N N . ASP A 1 101 ? -5.125 -34.75 -6.051 1 97.31 101 ASP A N 1
ATOM 816 C CA . ASP A 1 101 ? -5 -35.844 -5.105 1 97.31 101 ASP A CA 1
ATOM 817 C C . ASP A 1 101 ? -4.328 -35.375 -3.812 1 97.31 101 ASP A C 1
ATOM 819 O O . ASP A 1 101 ? -4.598 -35.938 -2.738 1 97.31 101 ASP A O 1
ATOM 823 N N . VAL A 1 102 ? -3.498 -34.375 -3.936 1 97.94 102 VAL A N 1
ATOM 824 C CA . VAL A 1 102 ? -2.752 -33.875 -2.791 1 97.94 102 VAL A CA 1
ATOM 825 C C . VAL A 1 102 ? -3.529 -32.719 -2.137 1 97.94 102 VAL A C 1
ATOM 827 O O . VAL A 1 102 ? -3.533 -32.594 -0.911 1 97.94 102 VAL A O 1
ATOM 830 N N . LEU A 1 103 ? -4.309 -31.984 -2.951 1 98.5 103 LEU A N 1
ATOM 831 C CA . LEU A 1 103 ? -4.812 -30.703 -2.488 1 98.5 103 LEU A CA 1
ATOM 832 C C . LEU A 1 103 ? -6.277 -30.797 -2.08 1 98.5 103 LEU A C 1
ATOM 834 O O . LEU A 1 103 ? -6.711 -30.141 -1.13 1 98.5 103 LEU A O 1
ATOM 838 N N . HIS A 1 104 ? -7.023 -31.688 -2.703 1 98.12 104 HIS A N 1
ATOM 839 C CA . HIS A 1 104 ? -8.469 -31.688 -2.508 1 98.12 104 HIS A CA 1
ATOM 840 C C . HIS A 1 104 ? -8.828 -32.062 -1.073 1 98.12 104 HIS A C 1
ATOM 842 O O . HIS A 1 104 ? -9.711 -31.438 -0.473 1 98.12 104 HIS A O 1
ATOM 848 N N . GLY A 1 105 ? -8.18 -33.062 -0.501 1 98.19 105 GLY A N 1
ATOM 849 C CA . GLY A 1 105 ? -8.461 -33.406 0.879 1 98.19 105 GLY A CA 1
ATOM 850 C C . GLY A 1 105 ? -8.219 -32.281 1.858 1 98.19 105 GLY A C 1
ATOM 851 O O . GLY A 1 105 ? -8.969 -32.125 2.82 1 98.19 105 GLY A O 1
ATOM 852 N N . ARG A 1 106 ? -7.184 -31.547 1.597 1 98.31 106 ARG A N 1
ATOM 853 C CA . ARG A 1 106 ? -6.832 -30.422 2.451 1 98.31 106 ARG A CA 1
ATOM 854 C C . ARG A 1 106 ? -7.852 -29.297 2.318 1 98.31 106 ARG A C 1
ATOM 856 O O . ARG A 1 106 ? -8.242 -28.672 3.312 1 98.31 106 ARG A O 1
ATOM 863 N N . LEU A 1 107 ? -8.289 -29.109 1.133 1 98.44 107 LEU A N 1
ATOM 864 C CA . LEU A 1 107 ? -9.336 -28.109 0.896 1 98.44 107 LEU A CA 1
ATOM 865 C C . LEU A 1 107 ? -10.633 -28.516 1.585 1 98.44 107 LEU A C 1
ATOM 867 O O . LEU A 1 107 ? -11.336 -27.672 2.148 1 98.44 107 LEU A O 1
ATOM 871 N N . ASP A 1 108 ? -10.93 -29.766 1.557 1 98.25 108 ASP A N 1
ATOM 872 C CA . ASP A 1 108 ? -12.133 -30.281 2.211 1 98.25 108 ASP A CA 1
ATOM 873 C C . ASP A 1 108 ? -12.109 -29.984 3.709 1 98.25 108 ASP A C 1
ATOM 875 O O . ASP A 1 108 ? -13.156 -29.797 4.328 1 98.25 108 ASP A O 1
ATOM 879 N N . LYS A 1 109 ? -10.93 -29.922 4.277 1 98.19 109 LYS A N 1
ATOM 880 C CA . LYS A 1 109 ? -10.773 -29.703 5.711 1 98.19 109 LYS A CA 1
ATOM 881 C C . LYS A 1 109 ? -10.758 -28.219 6.043 1 98.19 109 LYS A C 1
ATOM 883 O O . LYS A 1 109 ? -10.531 -27.828 7.195 1 98.19 109 LYS A O 1
ATOM 888 N N . GLY A 1 110 ? -10.867 -27.391 5.062 1 97.94 110 GLY A N 1
ATOM 889 C CA . GLY A 1 110 ? -11.023 -25.953 5.305 1 97.94 110 GLY A CA 1
ATOM 890 C C . GLY A 1 110 ? -9.742 -25.172 5.109 1 97.94 110 GLY A C 1
ATOM 891 O O . GLY A 1 110 ? -9.703 -23.969 5.367 1 97.94 110 GLY A O 1
ATOM 892 N N . GLU A 1 111 ? -8.727 -25.844 4.617 1 98.25 111 GLU A N 1
ATOM 893 C CA . GLU A 1 111 ? -7.48 -25.141 4.363 1 98.25 111 GLU A CA 1
ATOM 894 C C . GLU A 1 111 ? -7.641 -24.141 3.219 1 98.25 111 GLU A C 1
ATOM 896 O O . GLU A 1 111 ? -8.344 -24.406 2.242 1 98.25 111 GLU A O 1
ATOM 901 N N . VAL A 1 112 ? -7.035 -22.984 3.363 1 98.69 112 VAL A N 1
ATOM 902 C CA . VAL A 1 112 ? -7.047 -21.938 2.346 1 98.69 112 VAL A CA 1
ATOM 903 C C . VAL A 1 112 ? -5.664 -21.828 1.704 1 98.69 112 VAL A C 1
ATOM 905 O O . VAL A 1 112 ? -4.656 -21.719 2.404 1 98.69 112 VAL A O 1
ATOM 908 N N . PHE A 1 113 ? -5.621 -21.906 0.346 1 98.81 113 PHE A N 1
ATOM 909 C CA . PHE A 1 113 ? -4.363 -21.797 -0.381 1 98.81 113 PHE A CA 1
ATOM 910 C C . PHE A 1 113 ? -4.312 -20.531 -1.207 1 98.81 113 PHE A C 1
ATOM 912 O O . PHE A 1 113 ? -5.336 -20.078 -1.725 1 98.81 113 PHE A O 1
ATOM 919 N N . ILE A 1 114 ? -3.184 -19.984 -1.278 1 98.81 114 ILE A N 1
ATOM 920 C CA . ILE A 1 114 ? -2.871 -19.047 -2.346 1 98.81 114 ILE A CA 1
ATOM 921 C C . ILE A 1 114 ? -1.977 -19.719 -3.385 1 98.81 114 ILE A C 1
ATOM 923 O O . ILE A 1 114 ? -0.936 -20.281 -3.043 1 98.81 114 ILE A O 1
ATOM 927 N N . ASP A 1 115 ? -2.395 -19.672 -4.633 1 98.75 115 ASP A N 1
ATOM 928 C CA . ASP A 1 115 ? -1.674 -20.312 -5.727 1 98.75 115 ASP A CA 1
ATOM 929 C C . ASP A 1 115 ? -1.288 -19.312 -6.805 1 98.75 115 ASP A C 1
ATOM 931 O O . ASP A 1 115 ? -2.09 -19 -7.688 1 98.75 115 ASP A O 1
ATOM 935 N N . PRO A 1 116 ? -0.084 -18.828 -6.754 1 98.31 116 PRO A N 1
ATOM 936 C CA . PRO A 1 116 ? 0.399 -18.016 -7.879 1 98.31 116 PRO A CA 1
ATOM 937 C C . PRO A 1 116 ? 0.664 -18.859 -9.133 1 98.31 116 PRO A C 1
ATOM 939 O O . PRO A 1 116 ? 1.136 -19.984 -9.031 1 98.31 116 PRO A O 1
ATOM 942 N N . ALA A 1 117 ? 0.276 -18.312 -10.25 1 96.75 117 ALA A N 1
ATOM 943 C CA . ALA A 1 117 ? 0.426 -19.016 -11.531 1 96.75 117 ALA A CA 1
ATOM 944 C C . ALA A 1 117 ? 0.753 -18.031 -12.648 1 96.75 117 ALA A C 1
ATOM 946 O O . ALA A 1 117 ? 0.58 -16.812 -12.492 1 96.75 117 ALA A O 1
ATOM 947 N N . ARG A 1 118 ? 1.312 -18.578 -13.719 1 96.31 118 ARG A N 1
ATOM 948 C CA . ARG A 1 118 ? 1.564 -17.844 -14.953 1 96.31 118 ARG A CA 1
ATOM 949 C C . ARG A 1 118 ? 2.422 -16.609 -14.688 1 96.31 118 ARG A C 1
ATOM 951 O O . ARG A 1 118 ? 2.111 -15.516 -15.164 1 96.31 118 ARG A O 1
ATOM 958 N N . PHE A 1 119 ? 3.365 -16.828 -13.875 1 96.75 119 PHE A N 1
ATOM 959 C CA . PHE A 1 119 ? 4.34 -15.766 -13.695 1 96.75 119 PHE A CA 1
ATOM 960 C C . PHE A 1 119 ? 5.062 -15.469 -15 1 96.75 119 PHE A C 1
ATOM 962 O O . PHE A 1 119 ? 5.508 -16.391 -15.695 1 96.75 119 PHE A O 1
ATOM 969 N N . VAL A 1 120 ? 5.117 -14.219 -15.367 1 97.12 120 VAL A N 1
ATOM 970 C CA . VAL A 1 120 ? 5.824 -13.828 -16.578 1 97.12 120 VAL A CA 1
ATOM 971 C C . VAL A 1 120 ? 6.527 -12.492 -16.359 1 97.12 120 VAL A C 1
ATOM 973 O O . VAL A 1 120 ? 5.996 -11.602 -15.688 1 97.12 120 VAL A O 1
ATOM 976 N N . ALA A 1 121 ? 7.699 -12.383 -16.797 1 95.56 121 ALA A N 1
ATOM 977 C CA . ALA A 1 121 ? 8.445 -11.133 -16.859 1 95.56 121 ALA A CA 1
ATOM 978 C C . ALA A 1 121 ? 8.938 -10.859 -18.281 1 95.56 121 ALA A C 1
ATOM 980 O O . ALA A 1 121 ? 9.422 -11.773 -18.953 1 95.56 121 ALA A O 1
ATOM 981 N N . A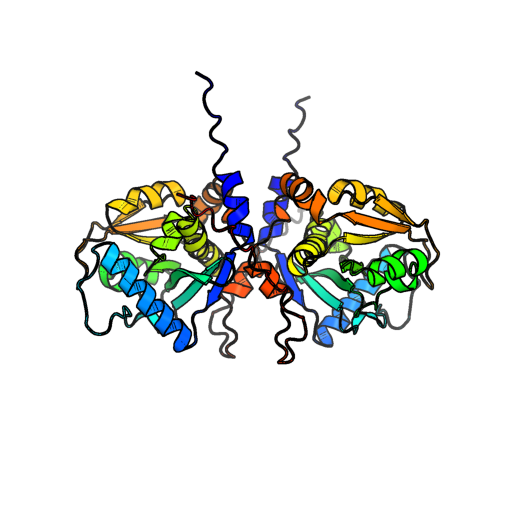SP A 1 122 ? 8.766 -9.648 -18.672 1 93.19 122 ASP A N 1
ATOM 982 C CA . ASP A 1 122 ? 9.367 -9.266 -19.938 1 93.19 122 ASP A CA 1
ATOM 983 C C . ASP A 1 122 ? 10.867 -9.547 -19.953 1 93.19 122 ASP A C 1
ATOM 985 O O . ASP A 1 122 ? 11.594 -9.102 -19.062 1 93.19 122 ASP A O 1
ATOM 989 N N . PRO A 1 123 ? 11.32 -10.266 -20.938 1 88.69 123 PRO A N 1
ATOM 990 C CA . PRO A 1 123 ? 12.719 -10.711 -20.938 1 88.69 123 PRO A CA 1
ATOM 991 C C . PRO A 1 123 ? 13.703 -9.547 -20.875 1 88.69 123 PRO A C 1
ATOM 993 O O . PRO A 1 123 ? 14.727 -9.633 -20.172 1 88.69 123 PRO A O 1
ATOM 996 N N . ASP A 1 124 ? 13.422 -8.508 -21.531 1 89.94 124 ASP A N 1
ATOM 997 C CA . ASP A 1 124 ? 14.297 -7.344 -21.531 1 89.94 124 ASP A CA 1
ATOM 998 C C . ASP A 1 124 ? 14.273 -6.648 -20.172 1 89.94 124 ASP A C 1
ATOM 1000 O O . ASP A 1 124 ? 15.32 -6.234 -19.656 1 89.94 124 ASP A O 1
ATOM 1004 N N . LYS A 1 125 ? 13.133 -6.617 -19.594 1 88.31 125 LYS A N 1
ATOM 1005 C CA . LYS A 1 125 ? 12.969 -5.93 -18.312 1 88.31 125 LYS A CA 1
ATOM 1006 C C . LYS A 1 125 ? 13.523 -6.766 -17.156 1 88.31 125 LYS A C 1
ATOM 1008 O O . LYS A 1 125 ? 14.055 -6.223 -16.188 1 88.31 125 LYS A O 1
ATOM 1013 N N . ALA A 1 126 ? 13.398 -8.031 -17.297 1 85.56 126 ALA A N 1
ATOM 1014 C CA . ALA A 1 126 ? 13.898 -8.938 -16.266 1 85.56 126 ALA A CA 1
ATOM 1015 C C . ALA A 1 126 ? 15.414 -8.805 -16.109 1 85.56 126 ALA A C 1
ATOM 1017 O O . ALA A 1 126 ? 15.945 -8.922 -15.008 1 85.56 126 ALA A O 1
ATOM 1018 N N . GLN A 1 127 ? 16.047 -8.602 -17.156 1 86.31 127 GLN A N 1
ATOM 1019 C CA . GLN A 1 127 ? 17.5 -8.406 -17.125 1 86.31 127 GLN A CA 1
ATOM 1020 C C . GLN A 1 127 ? 17.859 -7.066 -16.5 1 86.31 127 GLN A C 1
ATOM 1022 O O . GLN A 1 127 ? 18.844 -6.969 -15.758 1 86.31 127 GLN A O 1
ATOM 1027 N N . ARG A 1 128 ? 17.031 -6.176 -16.719 1 90.19 128 ARG A N 1
ATOM 1028 C CA . ARG A 1 128 ? 17.297 -4.824 -16.219 1 90.19 128 ARG A CA 1
ATOM 1029 C C . ARG A 1 128 ? 16.969 -4.711 -14.734 1 90.19 128 ARG A C 1
ATOM 1031 O O . ARG A 1 128 ? 17.609 -3.939 -14.023 1 90.19 128 ARG A O 1
ATOM 1038 N N . PHE A 1 129 ? 16.031 -5.473 -14.32 1 92.31 129 PHE A N 1
ATOM 1039 C CA . PHE A 1 129 ? 15.57 -5.402 -12.938 1 92.31 129 PHE A CA 1
ATOM 1040 C C . PHE A 1 129 ? 15.609 -6.777 -12.281 1 92.31 129 PHE A C 1
ATOM 1042 O O . PHE A 1 129 ? 14.586 -7.461 -12.195 1 92.31 129 PHE A O 1
ATOM 1049 N N . PRO A 1 130 ? 16.656 -7.09 -11.688 1 88.94 130 PRO A N 1
ATOM 1050 C CA . PRO A 1 130 ? 16.797 -8.43 -11.102 1 88.94 130 PRO A CA 1
ATOM 1051 C C . PRO A 1 130 ? 15.836 -8.656 -9.93 1 88.94 130 PRO A C 1
ATOM 1053 O O . PRO A 1 130 ? 15.547 -9.797 -9.578 1 88.94 130 PRO A O 1
ATOM 1056 N N . GLU A 1 131 ? 15.281 -7.547 -9.359 1 91.31 131 GLU A N 1
ATOM 1057 C CA . GLU A 1 131 ? 14.383 -7.66 -8.219 1 91.31 131 GLU A CA 1
ATOM 1058 C C . GLU A 1 131 ? 12.953 -7.934 -8.664 1 91.31 131 GLU A C 1
ATOM 1060 O O . GLU A 1 131 ? 12.078 -8.227 -7.84 1 91.31 131 GLU A O 1
ATOM 1065 N N . LEU A 1 132 ? 12.711 -7.902 -9.914 1 92.69 132 LEU A N 1
ATOM 1066 C CA . LEU A 1 132 ? 11.359 -7.945 -10.461 1 92.69 132 LEU A CA 1
ATOM 1067 C C . LEU A 1 132 ? 10.641 -9.219 -10.031 1 92.69 132 LEU A C 1
ATOM 1069 O O . LEU A 1 132 ? 9.477 -9.172 -9.625 1 92.69 132 LEU A O 1
ATOM 1073 N N . PRO A 1 133 ? 11.344 -10.383 -10.016 1 92.19 133 PRO A N 1
ATOM 1074 C CA . PRO A 1 133 ? 10.648 -11.594 -9.57 1 92.19 133 PRO A CA 1
ATOM 1075 C C . PRO A 1 133 ? 10.188 -11.508 -8.117 1 92.19 133 PRO A C 1
ATOM 1077 O O . PRO A 1 133 ? 9.07 -11.922 -7.793 1 92.19 133 PRO A O 1
ATOM 1080 N N . TYR A 1 134 ? 10.953 -10.883 -7.305 1 92.38 134 TYR A N 1
ATOM 1081 C CA . TYR A 1 134 ? 10.609 -10.734 -5.895 1 92.38 134 TYR A CA 1
ATOM 1082 C C . TYR A 1 134 ? 9.398 -9.836 -5.715 1 92.38 134 TYR A C 1
ATOM 1084 O O . TYR A 1 134 ? 8.477 -10.164 -4.969 1 92.38 134 TYR A O 1
ATOM 1092 N N . LEU A 1 135 ? 9.438 -8.766 -6.453 1 95.06 135 LEU A N 1
ATOM 1093 C CA . LEU A 1 135 ? 8.375 -7.773 -6.328 1 95.06 135 LEU A CA 1
ATOM 1094 C C . LEU A 1 135 ? 7.078 -8.297 -6.941 1 95.06 135 LEU A C 1
ATOM 1096 O O . LEU A 1 135 ? 5.988 -7.895 -6.531 1 95.06 135 LEU A O 1
ATOM 1100 N N . SER A 1 136 ? 7.191 -9.211 -7.875 1 96.62 136 SER A N 1
ATOM 1101 C CA . SER A 1 136 ? 6.012 -9.844 -8.453 1 96.62 136 SER A CA 1
ATOM 1102 C C . SER A 1 136 ? 5.422 -10.875 -7.496 1 96.62 136 SER A C 1
ATOM 1104 O O . SER A 1 136 ? 4.223 -10.844 -7.203 1 96.62 136 SER A O 1
ATOM 1106 N N . LEU A 1 137 ? 6.27 -11.641 -6.934 1 96.25 137 LEU A N 1
ATOM 1107 C CA . LEU A 1 137 ? 5.816 -12.727 -6.07 1 96.25 137 LEU A CA 1
ATOM 1108 C C . LEU A 1 137 ? 5.398 -12.195 -4.703 1 96.25 137 LEU A C 1
ATOM 1110 O O . LEU A 1 137 ? 4.727 -12.891 -3.939 1 96.25 137 LEU A O 1
ATOM 1114 N N . ARG A 1 138 ? 5.836 -10.938 -4.398 1 96.38 138 ARG A N 1
ATOM 1115 C CA . ARG A 1 138 ? 5.355 -10.258 -3.201 1 96.38 138 ARG A CA 1
ATOM 1116 C C . ARG A 1 138 ? 3.832 -10.281 -3.129 1 96.38 138 ARG A C 1
ATOM 1118 O O . ARG A 1 138 ? 3.26 -10.414 -2.047 1 96.38 138 ARG A O 1
ATOM 1125 N N . LEU A 1 139 ? 3.201 -10.258 -4.262 1 98.31 139 LEU A N 1
ATOM 1126 C CA . LEU A 1 139 ? 1.745 -10.227 -4.336 1 98.31 139 LEU A CA 1
ATOM 1127 C C . LEU A 1 139 ? 1.143 -11.492 -3.74 1 98.31 139 LEU A C 1
ATOM 1129 O O . LEU A 1 139 ? 0.071 -11.445 -3.131 1 98.31 139 LEU A O 1
ATOM 1133 N N . ALA A 1 140 ? 1.837 -12.594 -3.943 1 97.75 140 ALA A N 1
ATOM 1134 C CA . ALA A 1 140 ? 1.353 -13.852 -3.377 1 97.75 140 ALA A CA 1
ATOM 1135 C C . ALA A 1 140 ? 1.385 -13.812 -1.851 1 97.75 140 ALA A C 1
ATOM 1137 O O . ALA A 1 140 ? 0.467 -14.305 -1.191 1 97.75 140 ALA A O 1
ATOM 1138 N N . TYR A 1 141 ? 2.385 -13.227 -1.348 1 95.88 141 TYR A N 1
ATOM 1139 C CA . TYR A 1 141 ? 2.531 -13.133 0.1 1 95.88 141 TYR A CA 1
ATOM 1140 C C . TYR A 1 141 ? 1.476 -12.211 0.697 1 95.88 141 TYR A C 1
ATOM 1142 O O . TYR A 1 141 ? 0.896 -12.516 1.742 1 95.88 141 TYR A O 1
ATOM 1150 N N . LEU A 1 142 ? 1.253 -11.078 0.037 1 97.38 142 LEU A N 1
ATOM 1151 C CA . LEU A 1 142 ? 0.196 -10.164 0.466 1 97.38 142 LEU A CA 1
ATOM 1152 C C . LEU A 1 142 ? -1.165 -10.852 0.416 1 97.38 142 LEU A C 1
ATOM 1154 O O . LEU A 1 142 ? -2.004 -10.641 1.295 1 97.38 142 LEU A O 1
ATOM 1158 N N . ALA A 1 143 ? -1.373 -11.68 -0.582 1 98.44 143 ALA A N 1
ATOM 1159 C CA . ALA A 1 143 ? -2.631 -12.414 -0.707 1 98.44 143 ALA A CA 1
ATOM 1160 C C . ALA A 1 143 ? -2.816 -13.383 0.453 1 98.44 143 ALA A C 1
ATOM 1162 O O . ALA A 1 143 ? -3.92 -13.523 0.989 1 98.44 143 ALA A O 1
ATOM 1163 N N . CYS A 1 144 ? -1.729 -14.062 0.773 1 98 144 CYS A N 1
ATOM 1164 C CA . CYS A 1 144 ? -1.816 -14.977 1.905 1 98 144 CYS A CA 1
ATOM 1165 C C . CYS A 1 144 ? -2.303 -14.258 3.156 1 98 144 CYS A C 1
ATOM 1167 O O . CYS A 1 144 ? -3.176 -14.758 3.867 1 98 144 CYS A O 1
ATOM 1169 N N . GLU A 1 145 ? -1.741 -13.094 3.375 1 96.25 145 GLU A N 1
ATOM 1170 C CA . GLU A 1 145 ? -2.133 -12.312 4.547 1 96.25 145 GLU A CA 1
ATOM 1171 C C . GLU A 1 145 ? -3.582 -11.844 4.438 1 96.25 145 GLU A C 1
ATOM 1173 O O . GLU A 1 145 ? -4.359 -11.992 5.379 1 96.25 145 GLU A O 1
ATOM 1178 N N . HIS A 1 146 ? -3.939 -11.367 3.328 1 97.31 146 HIS A N 1
ATOM 1179 C CA . HIS A 1 146 ? -5.25 -10.758 3.139 1 97.31 146 HIS A CA 1
ATOM 1180 C C . HIS A 1 146 ? -6.359 -11.797 3.256 1 97.31 146 HIS A C 1
ATOM 1182 O O . HIS A 1 146 ? -7.398 -11.539 3.869 1 97.31 146 HIS A O 1
ATOM 1188 N N . PHE A 1 147 ? -6.129 -12.922 2.715 1 97.38 147 PHE A N 1
ATOM 1189 C CA . PHE A 1 147 ? -7.172 -13.945 2.648 1 97.38 147 PHE A CA 1
ATOM 1190 C C . PHE A 1 147 ? -7.023 -14.945 3.785 1 97.38 147 PHE A C 1
ATOM 1192 O O . PHE A 1 147 ? -7.664 -16 3.777 1 97.38 147 PHE A O 1
ATOM 1199 N N . ASN A 1 148 ? -6.117 -14.625 4.707 1 96.06 148 ASN A N 1
ATOM 1200 C CA . ASN A 1 148 ? -5.871 -15.5 5.848 1 96.06 148 ASN A CA 1
ATOM 1201 C C . ASN A 1 148 ? -5.559 -16.922 5.406 1 96.06 148 ASN A C 1
ATOM 1203 O O . ASN A 1 148 ? -6.184 -17.875 5.883 1 96.06 148 ASN A O 1
ATOM 1207 N N . ALA A 1 149 ? -4.68 -17.016 4.473 1 98.12 149 ALA A N 1
ATOM 1208 C CA . ALA A 1 149 ? -4.316 -18.328 3.934 1 98.12 149 ALA A CA 1
ATOM 1209 C C . ALA A 1 149 ? -3.484 -19.109 4.934 1 98.12 149 ALA A C 1
ATOM 1211 O O . ALA A 1 149 ? -2.744 -18.531 5.734 1 98.12 149 ALA A O 1
ATOM 1212 N N . ASP A 1 150 ? -3.604 -20.406 4.863 1 98.19 150 ASP A N 1
ATOM 1213 C CA . ASP A 1 150 ? -2.773 -21.312 5.652 1 98.19 150 ASP A CA 1
ATOM 1214 C C . ASP A 1 150 ? -1.45 -21.594 4.949 1 98.19 150 ASP A C 1
ATOM 1216 O O . ASP A 1 150 ? -0.404 -21.688 5.594 1 98.19 150 ASP A O 1
ATOM 1220 N N . THR A 1 151 ? -1.63 -21.719 3.617 1 98.25 151 THR A N 1
ATOM 1221 C CA . THR A 1 151 ? -0.523 -22.281 2.85 1 98.25 151 THR A CA 1
ATOM 1222 C C . THR A 1 151 ? -0.353 -21.547 1.526 1 98.25 151 THR A C 1
ATOM 1224 O O . THR A 1 151 ? -1.336 -21.234 0.848 1 98.25 151 THR A O 1
ATOM 1227 N N . GLY A 1 152 ? 0.87 -21.188 1.207 1 98.44 152 GLY A N 1
ATOM 1228 C CA . GLY A 1 152 ? 1.218 -20.734 -0.129 1 98.44 152 GLY A CA 1
ATOM 1229 C C . GLY A 1 152 ? 1.749 -21.844 -1.018 1 98.44 152 GLY A C 1
ATOM 1230 O O . GLY A 1 152 ? 2.621 -22.609 -0.606 1 98.44 152 GLY A O 1
ATOM 1231 N N . LEU A 1 153 ? 1.207 -21.922 -2.242 1 98.69 153 LEU A N 1
ATOM 1232 C CA . LEU A 1 153 ? 1.628 -22.969 -3.168 1 98.69 153 LEU A CA 1
ATOM 1233 C C . LEU A 1 153 ? 2.588 -22.422 -4.215 1 98.69 153 LEU A C 1
ATOM 1235 O O . LEU A 1 153 ? 2.652 -21.203 -4.426 1 98.69 153 LEU A O 1
ATOM 1239 N N . ALA A 1 154 ? 3.336 -23.328 -4.824 1 97.88 154 ALA A N 1
ATOM 1240 C CA . ALA A 1 154 ? 4.152 -23.047 -6.004 1 97.88 154 ALA A CA 1
ATOM 1241 C C . ALA A 1 154 ? 4.234 -24.281 -6.906 1 97.88 154 ALA A C 1
ATOM 1243 O O . ALA A 1 154 ? 4.68 -25.344 -6.473 1 97.88 154 ALA A O 1
ATOM 1244 N N . VAL A 1 155 ? 3.707 -24.125 -8.055 1 96.06 155 VAL A N 1
ATOM 1245 C CA . VAL A 1 155 ? 3.875 -25.141 -9.094 1 96.06 155 VAL A CA 1
ATOM 1246 C C . VAL A 1 155 ? 5.02 -24.734 -10.023 1 96.06 155 VAL A C 1
ATOM 1248 O O . VAL A 1 155 ? 4.863 -23.859 -10.867 1 96.06 155 VAL A O 1
ATOM 1251 N N . VAL A 1 156 ? 6.137 -25.438 -9.812 1 94.44 156 VAL A N 1
ATOM 1252 C CA . VAL A 1 156 ? 7.316 -24.859 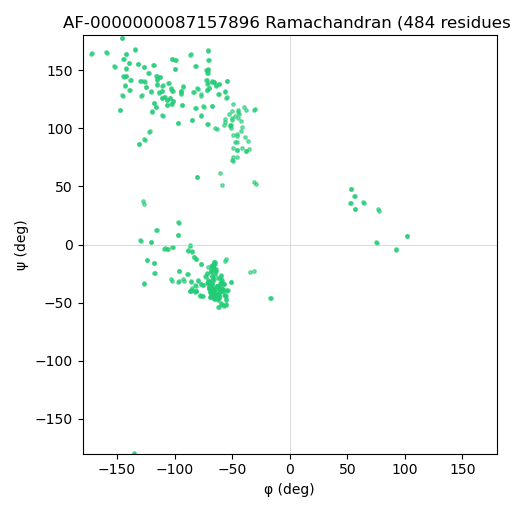-10.453 1 94.44 156 VAL A CA 1
ATOM 1253 C C . VAL A 1 156 ? 8.172 -25.984 -11.039 1 94.44 156 VAL A C 1
ATOM 1255 O O . VAL A 1 156 ? 8.117 -27.125 -10.578 1 94.44 156 VAL A O 1
ATOM 1258 N N . ARG A 1 157 ? 8.969 -25.625 -12.039 1 92.06 157 ARG A N 1
ATOM 1259 C CA . ARG A 1 157 ? 9.969 -26.5 -12.633 1 92.06 157 ARG A CA 1
ATOM 1260 C C . ARG A 1 157 ? 11.133 -26.719 -11.664 1 92.06 157 ARG A C 1
ATOM 1262 O O . ARG A 1 157 ? 11.289 -25.984 -10.695 1 92.06 157 ARG A O 1
ATOM 1269 N N . ALA A 1 158 ? 11.922 -27.672 -11.992 1 90.94 158 ALA A N 1
ATOM 1270 C CA . ALA A 1 158 ? 13.008 -28.078 -11.109 1 90.94 158 ALA A CA 1
ATOM 1271 C C . ALA A 1 158 ? 14.008 -26.938 -10.914 1 90.94 158 ALA A C 1
ATOM 1273 O O . ALA A 1 158 ? 14.523 -26.75 -9.812 1 90.94 158 ALA A O 1
ATOM 1274 N N . GLU A 1 159 ? 14.242 -26.203 -11.961 1 90.25 159 GLU A N 1
ATOM 1275 C CA . GLU A 1 159 ? 15.273 -25.172 -11.969 1 90.25 159 GLU A CA 1
ATOM 1276 C C . GLU A 1 159 ? 14.906 -24.031 -11.031 1 90.25 159 GLU A C 1
ATOM 1278 O O . GLU A 1 159 ? 15.773 -23.25 -10.617 1 90.25 159 GLU A O 1
ATOM 1283 N N . HIS A 1 160 ? 13.617 -23.969 -10.68 1 92.69 160 HIS A N 1
ATOM 1284 C CA . HIS A 1 160 ? 13.164 -22.828 -9.875 1 92.69 160 HIS A CA 1
ATOM 1285 C C . HIS A 1 160 ? 12.898 -23.25 -8.438 1 92.69 160 HIS A C 1
ATOM 1287 O O . HIS A 1 160 ? 12.633 -22.406 -7.574 1 92.69 160 HIS A O 1
ATOM 1293 N N . GLN A 1 161 ? 13.016 -24.484 -8.109 1 94.94 161 GLN A N 1
ATOM 1294 C CA . GLN A 1 161 ? 12.633 -24.984 -6.793 1 94.94 161 GLN A CA 1
ATOM 1295 C C . GLN A 1 161 ? 13.531 -24.391 -5.707 1 94.94 161 GLN A C 1
ATOM 1297 O O . GLN A 1 161 ? 13.062 -24.062 -4.617 1 94.94 161 GLN A O 1
ATOM 1302 N N . ALA A 1 162 ? 14.766 -24.266 -5.98 1 94.31 162 ALA A N 1
ATOM 1303 C CA . ALA A 1 162 ? 15.719 -23.734 -5.004 1 94.31 162 ALA A CA 1
ATOM 1304 C C . ALA A 1 162 ? 15.359 -22.312 -4.602 1 94.31 162 ALA A C 1
ATOM 1306 O O . ALA A 1 162 ? 15.492 -21.938 -3.436 1 94.31 162 ALA A O 1
ATOM 1307 N N . PHE A 1 163 ? 14.977 -21.609 -5.531 1 92.19 163 PHE A N 1
ATOM 1308 C CA . PHE A 1 163 ? 14.555 -20.234 -5.277 1 92.19 163 PHE A CA 1
ATOM 1309 C C . PHE A 1 163 ? 13.422 -20.188 -4.266 1 92.19 163 PHE A C 1
ATOM 1311 O O . PHE A 1 163 ? 13.5 -19.469 -3.268 1 92.19 163 PHE A O 1
ATOM 1318 N N . TYR A 1 164 ? 12.359 -20.953 -4.496 1 95.81 164 TYR A N 1
ATOM 1319 C CA . TYR A 1 164 ? 11.172 -20.938 -3.645 1 95.81 164 TYR A CA 1
ATOM 1320 C C . TYR A 1 164 ? 11.492 -21.484 -2.26 1 95.81 164 TYR A C 1
ATOM 1322 O O . TYR A 1 164 ? 10.922 -21.031 -1.261 1 95.81 164 TYR A O 1
ATOM 1330 N N . ARG A 1 165 ? 12.469 -22.375 -2.186 1 95.88 165 ARG A N 1
ATOM 1331 C CA . ARG A 1 165 ? 12.922 -22.875 -0.895 1 95.88 165 ARG A CA 1
ATOM 1332 C C . ARG A 1 165 ? 13.641 -21.797 -0.104 1 95.88 165 ARG A C 1
ATOM 1334 O O . ARG A 1 165 ? 13.406 -21.625 1.095 1 95.88 165 ARG A O 1
ATOM 1341 N N . ARG A 1 166 ? 14.375 -21.109 -0.742 1 92.75 166 ARG A N 1
ATOM 1342 C CA . ARG A 1 166 ? 15.242 -20.125 -0.089 1 92.75 166 ARG A CA 1
ATOM 1343 C C . ARG A 1 166 ? 14.461 -18.875 0.297 1 92.75 166 ARG A C 1
ATOM 1345 O O . ARG A 1 166 ? 14.625 -18.344 1.4 1 92.75 166 ARG A O 1
ATOM 1352 N N . VAL A 1 167 ? 13.664 -18.422 -0.582 1 88.94 167 VAL A N 1
ATOM 1353 C CA . VAL A 1 167 ? 13.039 -17.109 -0.4 1 88.94 167 VAL A CA 1
ATOM 1354 C C . VAL A 1 167 ? 11.773 -17.25 0.44 1 88.94 167 VAL A C 1
ATOM 1356 O O . VAL A 1 167 ? 11.547 -16.469 1.374 1 88.94 167 VAL A O 1
ATOM 1359 N N . PHE A 1 168 ? 11.031 -18.344 0.142 1 92.25 168 PHE A N 1
ATOM 1360 C CA . PHE A 1 168 ? 9.711 -18.422 0.75 1 92.25 168 PHE A CA 1
ATOM 1361 C C . PHE A 1 168 ? 9.578 -19.672 1.614 1 92.25 168 PHE A C 1
ATOM 1363 O O . PHE A 1 168 ? 8.5 -19.953 2.139 1 92.25 168 PHE A O 1
ATOM 1370 N N . LEU A 1 169 ? 10.648 -20.438 1.705 1 95.81 169 LEU A N 1
ATOM 1371 C CA . LEU A 1 169 ? 10.734 -21.609 2.578 1 95.81 169 LEU A CA 1
ATOM 1372 C C . LEU A 1 169 ? 9.734 -22.688 2.154 1 95.81 169 LEU A C 1
ATOM 1374 O O . LEU A 1 169 ? 9.117 -23.328 3.004 1 95.81 169 LEU A O 1
ATOM 1378 N N . HIS A 1 170 ? 9.562 -22.781 0.895 1 97.56 170 HIS A N 1
ATOM 1379 C CA . HIS A 1 170 ? 8.727 -23.828 0.341 1 97.56 170 HIS A CA 1
ATOM 1380 C C . HIS A 1 170 ? 9.398 -25.188 0.463 1 97.56 170 HIS A C 1
ATOM 1382 O O . HIS A 1 170 ? 10.633 -25.281 0.419 1 97.56 170 HIS A O 1
ATOM 1388 N N . GLN A 1 171 ? 8.562 -26.141 0.629 1 97.5 171 GLN A N 1
ATOM 1389 C CA . GLN A 1 171 ? 8.992 -27.531 0.556 1 97.5 171 GLN A CA 1
ATOM 1390 C C . GLN A 1 171 ? 8.203 -28.297 -0.506 1 97.5 171 GLN A C 1
ATOM 1392 O O . GLN A 1 171 ? 7.012 -28.047 -0.698 1 97.5 171 GLN A O 1
ATOM 1397 N N . THR A 1 172 ? 8.898 -29.25 -1.106 1 97.69 172 THR A N 1
ATOM 1398 C CA . THR A 1 172 ? 8.227 -30.062 -2.105 1 97.69 172 THR A CA 1
ATOM 1399 C C . THR A 1 172 ? 7.23 -31.016 -1.445 1 97.69 172 THR A C 1
ATOM 1401 O O . THR A 1 172 ? 7.574 -31.719 -0.5 1 97.69 172 THR A O 1
ATOM 1404 N N . ILE A 1 173 ? 6.02 -31.078 -1.999 1 98 173 ILE A N 1
ATOM 1405 C CA . ILE A 1 173 ? 5.023 -31.922 -1.368 1 98 173 ILE A CA 1
ATOM 1406 C C . ILE A 1 173 ? 4.484 -32.938 -2.387 1 98 173 ILE A C 1
ATOM 1408 O O . ILE A 1 173 ? 3.758 -33.875 -2.029 1 98 173 ILE A O 1
ATOM 1412 N N . ALA A 1 174 ? 4.754 -32.75 -3.65 1 96.94 174 ALA A N 1
ATOM 1413 C CA . ALA A 1 174 ? 4.418 -33.719 -4.684 1 96.94 174 ALA A CA 1
ATOM 1414 C C . ALA A 1 174 ? 5.477 -33.75 -5.781 1 96.94 174 ALA A C 1
ATOM 1416 O O . ALA A 1 174 ? 5.992 -32.688 -6.18 1 96.94 174 ALA A O 1
ATOM 1417 N N . GLU A 1 175 ? 5.746 -34.844 -6.328 1 93.94 175 GLU A N 1
ATOM 1418 C CA . GLU A 1 175 ? 6.762 -35.062 -7.359 1 93.94 175 GLU A CA 1
ATOM 1419 C C . GLU A 1 175 ? 6.332 -34.438 -8.688 1 93.94 175 GLU A C 1
ATOM 1421 O O . GLU A 1 175 ? 5.141 -34.25 -8.938 1 93.94 175 GLU A O 1
ATOM 1426 N N . PRO A 1 176 ? 7.328 -34.188 -9.547 1 94.19 176 PRO A N 1
ATOM 1427 C CA . PRO A 1 176 ? 7.031 -33.531 -10.812 1 94.19 176 PRO A CA 1
ATOM 1428 C C . PRO A 1 176 ? 6.082 -34.312 -11.695 1 94.19 176 PRO A C 1
ATOM 1430 O O . PRO A 1 176 ? 6.168 -35.562 -11.742 1 94.19 176 PRO A O 1
ATOM 1433 N N . ARG A 1 177 ? 5.191 -33.625 -12.273 1 93.31 177 ARG A N 1
ATOM 1434 C CA . ARG A 1 177 ? 4.238 -34.188 -13.227 1 93.31 177 ARG A CA 1
ATOM 1435 C C . ARG A 1 177 ? 4.254 -33.406 -14.539 1 93.31 177 ARG A C 1
ATOM 1437 O O . ARG A 1 177 ? 4.629 -32.219 -14.578 1 93.31 177 ARG A O 1
ATOM 1444 N N . ALA A 1 178 ? 3.893 -34.156 -15.586 1 85.81 178 ALA A N 1
ATOM 1445 C CA . ALA A 1 178 ? 3.822 -33.531 -16.906 1 85.81 178 ALA A CA 1
ATOM 1446 C C . ALA A 1 178 ? 2.518 -32.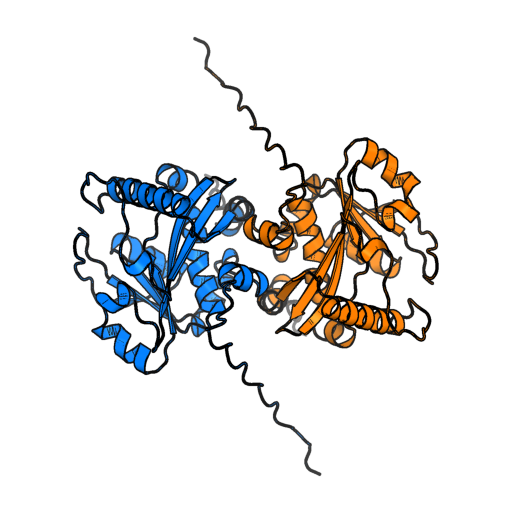75 -17.062 1 85.81 178 ALA A C 1
ATOM 1448 O O . ALA A 1 178 ? 1.482 -33.125 -16.516 1 85.81 178 ALA A O 1
ATOM 1449 N N . PHE A 1 179 ? 2.648 -31.531 -17.578 1 73 179 PHE A N 1
ATOM 1450 C CA . PHE A 1 179 ? 1.519 -30.688 -17.938 1 73 179 PHE A CA 1
ATOM 1451 C C . PHE A 1 179 ? 1.334 -30.625 -19.453 1 73 179 PHE A C 1
ATOM 1453 O O . PHE A 1 179 ? 2.312 -30.594 -20.203 1 73 179 PHE A O 1
ATOM 1460 N N . PRO A 1 180 ? 0.025 -30.688 -19.812 1 66.31 180 PRO A N 1
ATOM 1461 C CA . PRO A 1 180 ? -0.174 -30.594 -21.266 1 66.31 180 PRO A CA 1
ATOM 1462 C C . PRO A 1 180 ? 0.437 -29.328 -21.859 1 66.31 180 PRO A C 1
ATOM 1464 O O . PRO A 1 180 ? 0.331 -28.25 -21.266 1 66.31 180 PRO A O 1
ATOM 1467 N N . ASN A 1 181 ? 1.146 -29.391 -22.859 1 62.69 181 ASN A N 1
ATOM 1468 C CA . ASN A 1 181 ? 1.701 -28.312 -23.656 1 62.69 181 ASN A CA 1
ATOM 1469 C C . ASN A 1 181 ? 2.875 -27.625 -22.969 1 62.69 181 ASN A C 1
ATOM 1471 O O . ASN A 1 181 ? 3.238 -26.5 -23.297 1 62.69 181 ASN A O 1
ATOM 1475 N N . VAL A 1 182 ? 3.127 -28.234 -21.797 1 67.62 182 VAL A N 1
ATOM 1476 C CA . VAL A 1 182 ? 4.328 -27.703 -21.156 1 67.62 182 VAL A CA 1
ATOM 1477 C C . VAL A 1 182 ? 5.469 -28.719 -21.281 1 67.62 182 VAL A C 1
ATOM 1479 O O . VAL A 1 182 ? 5.301 -29.891 -20.969 1 67.62 182 VAL A O 1
ATOM 1482 N N . LEU A 1 183 ? 6.512 -28.312 -21.812 1 70.5 183 LEU A N 1
ATOM 1483 C CA . LEU A 1 183 ? 7.637 -29.172 -22.156 1 70.5 183 LEU A CA 1
ATOM 1484 C C . LEU A 1 183 ? 8.328 -29.703 -20.906 1 70.5 183 LEU A C 1
ATOM 1486 O O . LEU A 1 183 ? 8.938 -30.766 -20.938 1 70.5 183 LEU A O 1
ATOM 1490 N N . LYS A 1 184 ? 8.164 -29 -19.859 1 80.94 184 LYS A N 1
ATOM 1491 C CA . LYS A 1 184 ? 8.891 -29.406 -18.656 1 80.94 184 LYS A CA 1
ATOM 1492 C C . LYS A 1 184 ? 7.926 -29.828 -17.547 1 80.94 184 LYS A C 1
ATOM 1494 O O . LYS A 1 184 ? 6.824 -29.281 -17.438 1 80.94 184 LYS A O 1
ATOM 1499 N N . LYS A 1 185 ? 8.398 -30.812 -16.828 1 91.06 185 LYS A N 1
ATOM 1500 C CA . LYS A 1 185 ? 7.609 -31.25 -15.68 1 91.06 185 LYS A CA 1
ATOM 1501 C C . LYS A 1 185 ? 7.637 -30.219 -14.562 1 91.06 185 LYS A C 1
ATOM 1503 O O . LYS A 1 185 ? 8.594 -29.438 -14.453 1 91.06 185 LYS A O 1
ATOM 1508 N N . VAL A 1 186 ? 6.535 -30.203 -13.812 1 93.44 186 VAL A N 1
ATOM 150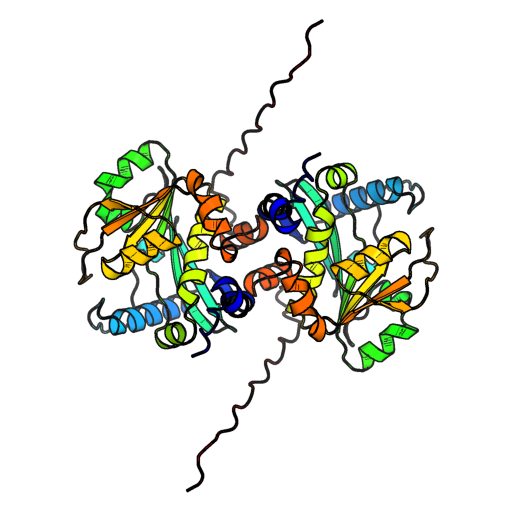9 C CA . VAL A 1 186 ? 6.465 -29.25 -12.711 1 93.44 186 VAL A CA 1
ATOM 1510 C C . VAL A 1 186 ? 6.141 -29.984 -11.414 1 93.44 186 VAL A C 1
ATOM 1512 O O . VAL A 1 186 ? 5.352 -30.938 -11.406 1 93.44 186 VAL A O 1
ATOM 1515 N N . ALA A 1 187 ? 6.793 -29.562 -10.344 1 96 187 ALA A N 1
ATOM 1516 C CA . ALA A 1 187 ? 6.531 -30.078 -9.008 1 96 187 ALA A CA 1
ATOM 1517 C C . ALA A 1 187 ? 5.617 -29.141 -8.219 1 96 187 ALA A C 1
ATOM 1519 O O . ALA A 1 187 ? 5.434 -27.984 -8.602 1 96 187 ALA A O 1
ATOM 1520 N N . LEU A 1 188 ? 4.992 -29.734 -7.207 1 97.94 188 LEU A N 1
ATOM 1521 C CA . LEU A 1 188 ? 4.184 -28.938 -6.289 1 97.94 188 LEU A CA 1
ATOM 1522 C C . LEU A 1 188 ? 4.941 -28.672 -4.992 1 97.94 188 LEU A C 1
ATOM 1524 O O . LEU A 1 188 ? 5.426 -29.594 -4.344 1 97.94 188 LEU A O 1
ATOM 1528 N N . MET A 1 189 ? 5.07 -27.391 -4.699 1 98.31 189 MET A N 1
ATOM 1529 C CA . MET A 1 189 ? 5.684 -26.984 -3.439 1 98.31 189 MET A CA 1
ATOM 1530 C C . MET A 1 189 ? 4.699 -26.203 -2.578 1 98.31 189 MET A C 1
ATOM 1532 O O . MET A 1 189 ? 3.713 -25.672 -3.086 1 98.31 189 MET A O 1
ATOM 1536 N N . ALA A 1 190 ? 4.934 -26.234 -1.247 1 98.5 190 ALA A N 1
ATOM 1537 C CA . ALA A 1 190 ? 4.062 -25.531 -0.308 1 98.5 190 ALA A CA 1
ATOM 1538 C C . ALA A 1 190 ? 4.863 -24.922 0.831 1 98.5 190 ALA A C 1
ATOM 1540 O O . ALA A 1 190 ? 5.93 -25.422 1.197 1 98.5 190 ALA A O 1
ATOM 1541 N N . SER A 1 191 ? 4.43 -23.812 1.276 1 98 191 SER A N 1
ATOM 1542 C CA . SER A 1 191 ? 4.969 -23.125 2.449 1 98 191 SER A CA 1
ATOM 1543 C C . SER A 1 191 ? 3.863 -22.766 3.43 1 98 191 SER A C 1
ATOM 1545 O O . SER A 1 191 ? 2.863 -22.156 3.045 1 98 191 SER A O 1
ATOM 1547 N N . GLY A 1 192 ? 4.059 -23.156 4.746 1 97.5 192 GLY A N 1
ATOM 1548 C CA . GLY A 1 192 ? 3.104 -22.766 5.77 1 97.5 192 GLY A CA 1
ATOM 1549 C C . GLY A 1 192 ? 3.17 -21.297 6.125 1 97.5 192 GLY A C 1
ATOM 1550 O O . GLY A 1 192 ? 4.051 -20.875 6.879 1 97.5 192 GLY A O 1
ATOM 1551 N N . PHE A 1 193 ? 2.273 -20.531 5.676 1 95.69 193 PHE A N 1
ATOM 1552 C CA . PHE A 1 193 ? 2.316 -19.078 5.828 1 95.69 193 PHE A CA 1
ATOM 1553 C C . PHE A 1 193 ? 2.188 -18.688 7.297 1 95.69 193 PHE A C 1
ATOM 1555 O O . PHE A 1 193 ? 2.961 -17.859 7.793 1 95.69 193 PHE A O 1
ATOM 1562 N N . ARG A 1 194 ? 1.323 -19.219 8.023 1 91.25 194 ARG A N 1
ATOM 1563 C CA . ARG A 1 194 ? 1.025 -18.844 9.398 1 91.25 194 ARG A CA 1
ATOM 1564 C C . ARG A 1 194 ? 2.248 -19.016 10.297 1 91.25 194 ARG A C 1
ATOM 1566 O O . ARG A 1 194 ? 2.566 -18.141 11.094 1 91.25 194 ARG A O 1
ATOM 1573 N N . ASP A 1 195 ? 2.941 -20.016 10.023 1 93.56 195 ASP A N 1
ATOM 1574 C CA . ASP A 1 195 ? 4.062 -20.344 10.891 1 93.56 195 ASP A CA 1
ATOM 1575 C C . ASP A 1 195 ? 5.344 -19.656 10.438 1 93.56 195 ASP A C 1
ATOM 1577 O O . ASP A 1 195 ? 6.227 -19.375 11.242 1 93.56 195 ASP A O 1
ATOM 1581 N N . LEU A 1 196 ? 5.355 -19.359 9.141 1 95.19 196 LEU A N 1
ATOM 1582 C CA . LEU A 1 196 ? 6.645 -18.953 8.586 1 95.19 196 LEU A CA 1
ATOM 1583 C C . LEU A 1 196 ? 6.66 -17.469 8.258 1 95.19 196 LEU A C 1
ATOM 1585 O O . LEU A 1 196 ? 7.703 -16.922 7.902 1 95.19 196 LEU A O 1
ATOM 1589 N N . ARG A 1 197 ? 5.609 -16.828 8.43 1 93.19 197 ARG A N 1
ATOM 1590 C CA . ARG A 1 197 ? 5.422 -15.445 7.996 1 93.19 197 ARG A CA 1
ATOM 1591 C C . ARG A 1 197 ? 6.5 -14.531 8.57 1 93.19 197 ARG A C 1
ATOM 1593 O O . ARG A 1 197 ? 7.195 -13.836 7.828 1 93.19 197 ARG A O 1
ATOM 1600 N N . GLU A 1 198 ? 6.707 -14.578 9.867 1 91.94 198 GLU A N 1
ATOM 1601 C CA . GLU A 1 198 ? 7.629 -13.648 10.508 1 91.94 198 GLU A CA 1
ATOM 1602 C C . GLU A 1 198 ? 9.07 -13.914 10.078 1 91.94 198 GLU A C 1
ATOM 1604 O O . GLU A 1 198 ? 9.867 -12.984 9.945 1 91.94 198 GLU A O 1
ATOM 1609 N N . GLN A 1 199 ? 9.367 -15.148 9.898 1 93.44 199 GLN A N 1
ATOM 1610 C CA . GLN A 1 199 ? 10.703 -15.5 9.438 1 93.44 199 GLN A CA 1
ATOM 1611 C C . GLN A 1 199 ? 10.977 -14.914 8.055 1 93.44 199 GLN A C 1
ATOM 1613 O O . GLN A 1 199 ? 12.055 -14.352 7.816 1 93.44 199 GLN A O 1
ATOM 1618 N N . VAL A 1 200 ? 10.047 -15.008 7.188 1 92.12 200 VAL A N 1
ATOM 1619 C CA . VAL A 1 200 ? 10.195 -14.477 5.836 1 92.12 200 VAL A CA 1
ATOM 1620 C C . VAL A 1 200 ? 10.266 -12.953 5.879 1 92.12 200 VAL A C 1
ATOM 1622 O O . VAL A 1 200 ? 11.117 -12.344 5.234 1 92.12 200 VAL A O 1
ATOM 1625 N N . LEU A 1 201 ? 9.438 -12.336 6.719 1 90.31 201 LEU A N 1
ATOM 1626 C CA . LEU A 1 201 ? 9.383 -10.883 6.793 1 90.31 201 LEU A CA 1
ATOM 1627 C C . LEU A 1 201 ? 10.68 -10.32 7.375 1 90.31 201 LEU A C 1
ATOM 1629 O O . LEU A 1 201 ? 11.117 -9.234 6.992 1 90.31 201 LEU A O 1
ATOM 1633 N N . ASN A 1 202 ? 11.281 -11 8.25 1 90.12 202 ASN A N 1
ATOM 1634 C CA . ASN A 1 202 ? 12.539 -10.562 8.844 1 90.12 202 ASN A CA 1
ATOM 1635 C C . ASN A 1 202 ? 13.68 -10.617 7.828 1 90.12 202 ASN A C 1
ATOM 1637 O O . ASN A 1 202 ? 14.547 -9.742 7.82 1 90.12 202 ASN A O 1
ATOM 1641 N N . ARG A 1 203 ? 13.516 -11.609 7.02 1 90.25 203 ARG A N 1
ATOM 1642 C CA . ARG A 1 203 ? 14.555 -11.758 6.012 1 90.25 203 ARG A CA 1
ATOM 1643 C C . ARG A 1 203 ? 14.312 -10.828 4.828 1 90.25 203 ARG A C 1
ATOM 1645 O O . ARG A 1 203 ? 15.266 -10.297 4.242 1 90.25 203 ARG A O 1
ATOM 1652 N N . PHE A 1 204 ? 13.039 -10.664 4.551 1 89.38 204 PHE A N 1
ATOM 1653 C CA . PHE A 1 204 ? 12.656 -9.828 3.416 1 89.38 204 PHE A CA 1
ATOM 1654 C C . PHE A 1 204 ? 11.586 -8.828 3.818 1 89.38 204 PHE A C 1
ATOM 1656 O O . PHE A 1 204 ? 10.414 -8.984 3.461 1 89.38 204 PHE A O 1
ATOM 1663 N N . PRO A 1 205 ? 12.016 -7.699 4.328 1 88 205 PRO A N 1
ATOM 1664 C CA . PRO A 1 205 ? 11.047 -6.73 4.848 1 88 205 PRO A CA 1
ATOM 1665 C C . PRO A 1 205 ? 10.164 -6.129 3.754 1 88 205 PRO A C 1
ATOM 1667 O O . PRO A 1 205 ? 9.086 -5.617 4.043 1 88 205 PRO A O 1
ATOM 1670 N N . ILE A 1 206 ? 10.586 -6.219 2.547 1 87.44 206 ILE A N 1
ATOM 1671 C CA . ILE A 1 206 ? 9.828 -5.66 1.433 1 87.44 206 ILE A CA 1
ATOM 1672 C C . ILE A 1 206 ? 8.508 -6.406 1.285 1 87.44 206 ILE A C 1
ATOM 1674 O O . ILE A 1 206 ? 7.578 -5.914 0.639 1 87.44 206 ILE A O 1
ATOM 1678 N N . MET A 1 207 ? 8.398 -7.574 1.938 1 91.19 207 MET A N 1
ATOM 1679 C CA . MET A 1 207 ? 7.188 -8.391 1.838 1 91.19 207 MET A CA 1
ATOM 1680 C C . MET A 1 207 ? 6.109 -7.879 2.789 1 91.19 207 MET A C 1
ATOM 1682 O O . MET A 1 207 ? 4.945 -8.273 2.682 1 91.19 207 MET A O 1
ATOM 1686 N N . ARG A 1 208 ? 6.516 -7.043 3.648 1 91.69 208 ARG A N 1
ATOM 1687 C CA . ARG A 1 208 ? 5.559 -6.531 4.621 1 91.69 208 ARG A CA 1
ATOM 1688 C C . ARG A 1 208 ? 4.574 -5.566 3.969 1 91.69 208 ARG A C 1
ATOM 1690 O O . ARG A 1 208 ? 4.945 -4.809 3.066 1 91.69 208 ARG A O 1
ATOM 1697 N N . SER A 1 209 ? 3.359 -5.668 4.406 1 94.69 209 SER A N 1
ATOM 1698 C CA . SER A 1 209 ? 2.305 -4.84 3.83 1 94.69 209 SER A CA 1
ATOM 1699 C C . SER A 1 209 ? 1.313 -4.387 4.895 1 94.69 209 SER A C 1
ATOM 1701 O O . SER A 1 209 ? 1.143 -5.055 5.918 1 94.69 209 SER A O 1
ATOM 1703 N N . SER A 1 210 ? 0.741 -3.262 4.652 1 96.06 210 SER A N 1
ATOM 1704 C CA . SER A 1 210 ? -0.328 -2.764 5.508 1 96.06 210 SER A CA 1
ATOM 1705 C C . SER A 1 210 ? -1.684 -3.316 5.082 1 96.06 210 SER A C 1
ATOM 1707 O O . SER A 1 210 ? -1.83 -3.82 3.967 1 96.06 210 SER A O 1
ATOM 1709 N N . ALA A 1 211 ? -2.668 -3.205 5.969 1 97 211 ALA A N 1
ATOM 1710 C CA . ALA A 1 211 ? -4.039 -3.562 5.621 1 97 211 ALA A CA 1
ATOM 1711 C C . ALA A 1 211 ? -4.547 -2.723 4.453 1 97 211 ALA A C 1
ATOM 1713 O O . ALA A 1 211 ? -5.309 -3.209 3.613 1 97 211 ALA A O 1
ATOM 1714 N N . PHE A 1 212 ? -4.105 -1.546 4.391 1 97.56 212 PHE A N 1
ATOM 1715 C CA . PHE A 1 212 ? -4.488 -0.653 3.305 1 97.56 212 PHE A CA 1
ATOM 1716 C C . PHE A 1 212 ? -4.039 -1.215 1.96 1 97.56 212 PHE A C 1
ATOM 1718 O O . PHE A 1 212 ? -4.84 -1.332 1.031 1 97.56 212 PHE A O 1
ATOM 1725 N N . GLU A 1 213 ? -2.74 -1.512 1.9 1 97.5 213 GLU A N 1
ATOM 1726 C CA . GLU A 1 213 ? -2.18 -2.029 0.656 1 97.5 213 GLU A CA 1
ATOM 1727 C C . GLU A 1 213 ? -2.916 -3.283 0.198 1 97.5 213 GLU A C 1
ATOM 1729 O O . GLU A 1 213 ? -3.281 -3.402 -0.974 1 97.5 213 GLU A O 1
ATOM 1734 N N . ARG A 1 214 ? -3.203 -4.18 1.095 1 97.94 214 ARG A N 1
ATOM 1735 C CA . ARG A 1 214 ? -3.861 -5.438 0.763 1 97.94 214 ARG A CA 1
ATOM 1736 C C . ARG A 1 214 ? -5.293 -5.203 0.297 1 97.94 214 ARG A C 1
ATOM 1738 O O . ARG A 1 214 ? -5.734 -5.793 -0.691 1 97.94 214 ARG A O 1
ATOM 1745 N N . ARG A 1 215 ? -5.953 -4.309 0.976 1 97.25 215 ARG A N 1
ATOM 1746 C CA . ARG A 1 215 ? -7.324 -3.996 0.587 1 97.25 215 ARG A CA 1
ATOM 1747 C C . ARG A 1 215 ? -7.379 -3.418 -0.823 1 97.25 215 ARG A C 1
ATOM 1749 O O . ARG A 1 215 ? -8.227 -3.811 -1.629 1 97.25 215 ARG A O 1
ATOM 1756 N N . MET A 1 216 ? -6.465 -2.559 -1.099 1 96.56 216 MET A N 1
ATOM 1757 C CA . MET A 1 216 ? -6.465 -1.898 -2.4 1 96.56 216 MET A CA 1
ATOM 1758 C C . MET A 1 216 ? -6.148 -2.891 -3.514 1 96.56 216 MET A C 1
ATOM 1760 O O . MET A 1 216 ? -6.645 -2.754 -4.633 1 96.56 216 MET A O 1
ATOM 1764 N N . LEU A 1 217 ? -5.441 -3.912 -3.189 1 97.44 217 LEU A N 1
ATOM 1765 C CA . LEU A 1 217 ? -5.043 -4.906 -4.18 1 97.44 217 LEU A CA 1
ATOM 1766 C C . LEU A 1 217 ? -6.168 -5.902 -4.434 1 97.44 217 LEU A C 1
ATOM 1768 O O . LEU A 1 217 ? -6.445 -6.254 -5.582 1 97.44 217 LEU A O 1
ATOM 1772 N N . PHE A 1 218 ? -6.879 -6.309 -3.35 1 97.5 218 PHE A N 1
ATOM 1773 C CA . PHE A 1 218 ? -7.598 -7.566 -3.508 1 97.5 218 PHE A CA 1
ATOM 1774 C C . PHE A 1 218 ? -9.102 -7.352 -3.363 1 97.5 218 PHE A C 1
ATOM 1776 O O . PHE A 1 218 ? -9.898 -8.211 -3.748 1 97.5 218 PHE A O 1
ATOM 1783 N N . GLU A 1 219 ? -9.469 -6.16 -2.797 1 93.06 219 GLU A N 1
ATOM 1784 C CA . GLU A 1 219 ? -10.906 -5.938 -2.676 1 93.06 219 GLU A CA 1
ATOM 1785 C C . GLU A 1 219 ? -11.523 -5.598 -4.027 1 93.06 219 GLU A C 1
ATOM 1787 O O . GLU A 1 219 ? -11.047 -4.707 -4.73 1 93.06 219 GLU A O 1
ATOM 1792 N N . ARG A 1 220 ? -12.438 -6.402 -4.488 1 81.88 220 ARG A N 1
ATOM 1793 C CA . ARG A 1 220 ? -13.117 -6.207 -5.766 1 81.88 220 ARG A CA 1
ATOM 1794 C C . ARG A 1 220 ? -14.258 -5.211 -5.633 1 81.88 220 ARG A C 1
ATOM 1796 O O . ARG A 1 220 ? -14.938 -5.164 -4.602 1 81.88 220 ARG A O 1
ATOM 1803 N N . ARG A 1 221 ? -14.266 -4.059 -6.289 1 60.34 221 ARG A N 1
ATOM 1804 C CA . ARG A 1 221 ? -15.305 -3.033 -6.27 1 60.34 221 ARG A CA 1
ATOM 1805 C C . ARG A 1 221 ? -16.656 -3.617 -6.664 1 60.34 221 ARG A C 1
ATOM 1807 O O . ARG A 1 221 ? -17.656 -2.9 -6.715 1 60.34 221 ARG A O 1
ATOM 1814 N N . THR A 1 222 ? -16.859 -4.777 -7.184 1 52.88 222 THR A N 1
ATOM 1815 C CA . THR A 1 222 ? -18.219 -5.109 -7.594 1 52.88 222 THR A CA 1
ATOM 1816 C C . THR A 1 222 ? -19.156 -5.145 -6.387 1 52.88 222 THR A C 1
ATOM 1818 O O . THR A 1 222 ? -18.703 -5.332 -5.254 1 52.88 222 THR A O 1
ATOM 1821 N N . GLY A 1 223 ? -20.469 -4.609 -6.285 1 44.72 223 GLY A N 1
ATOM 1822 C CA . GLY A 1 223 ? -21.625 -4.848 -5.445 1 44.72 223 GLY A CA 1
ATOM 1823 C C . GLY A 1 223 ? -21.562 -6.168 -4.703 1 44.72 223 GLY A C 1
ATOM 1824 O O . GLY A 1 223 ? -22.438 -6.461 -3.877 1 44.72 223 GLY A O 1
ATOM 1825 N N . ARG A 1 224 ? -21.234 -7.277 -5.27 1 34.53 224 ARG A N 1
ATOM 1826 C CA . ARG A 1 224 ? -21.391 -8.586 -4.645 1 34.53 224 ARG A CA 1
ATOM 1827 C C . ARG A 1 224 ? -20.25 -8.867 -3.678 1 34.53 224 ARG A C 1
ATOM 1829 O O . ARG A 1 224 ? -19.125 -9.164 -4.102 1 34.53 224 ARG A O 1
ATOM 1836 N N . GLN A 1 225 ? -19.953 -8.141 -2.676 1 37.72 225 GLN A N 1
ATOM 1837 C CA . GLN A 1 225 ? -19.078 -8.492 -1.558 1 37.72 225 GLN A CA 1
ATOM 1838 C C . GLN A 1 225 ? -19.125 -9.992 -1.276 1 37.72 225 GLN A C 1
ATOM 1840 O O . GLN A 1 225 ? -20 -10.469 -0.553 1 37.72 225 GLN A O 1
ATOM 1845 N N . ILE A 1 226 ? -18.906 -10.82 -2.18 1 36.22 226 ILE A N 1
ATOM 1846 C CA . ILE A 1 226 ? -19.141 -12.227 -1.879 1 36.22 226 ILE A CA 1
ATOM 1847 C C . ILE A 1 226 ? -18.156 -12.695 -0.807 1 36.22 226 ILE A C 1
ATOM 1849 O O . ILE A 1 226 ? -18.141 -13.875 -0.445 1 36.22 226 ILE A O 1
ATOM 1853 N N . TYR A 1 227 ? -16.984 -12.07 -0.679 1 37.88 227 TYR A N 1
ATOM 1854 C CA . TYR A 1 227 ? -16.172 -12.945 0.148 1 37.88 227 TYR A CA 1
ATOM 1855 C C . TYR A 1 227 ? -16.562 -12.844 1.615 1 37.88 227 TYR A C 1
ATOM 1857 O O . TYR A 1 227 ? -16.938 -11.773 2.09 1 37.88 227 TYR A O 1
ATOM 1865 N N . PRO A 1 228 ? -16.844 -13.891 2.303 1 33.75 228 PRO A N 1
ATOM 1866 C CA . PRO A 1 228 ? -17.172 -13.828 3.729 1 33.75 228 PRO A CA 1
ATOM 1867 C C . PRO A 1 228 ? -16.141 -13.047 4.535 1 33.75 228 PRO A C 1
ATOM 1869 O O . PRO A 1 228 ? -14.938 -13.195 4.312 1 33.75 228 PRO A O 1
ATOM 1872 N N . ALA A 1 229 ? -16.406 -11.859 4.848 1 34.5 229 ALA A N 1
ATOM 1873 C CA . ALA A 1 229 ? -15.578 -11.133 5.805 1 34.5 229 ALA A CA 1
ATOM 1874 C C . ALA A 1 229 ? -14.961 -12.086 6.824 1 34.5 229 ALA A C 1
ATOM 1876 O O . ALA A 1 229 ? -15.625 -13.008 7.305 1 34.5 229 ALA A O 1
ATOM 1877 N N . PRO A 1 230 ? -13.656 -12.203 6.848 1 31.39 230 PRO A N 1
ATOM 1878 C CA . PRO A 1 230 ? -13.219 -13.07 7.949 1 31.39 230 PRO A CA 1
ATOM 1879 C C . PRO A 1 230 ? -13.93 -12.75 9.266 1 31.39 230 PRO A C 1
ATOM 1881 O O . PRO A 1 230 ? -14.219 -11.586 9.555 1 31.39 230 PRO A O 1
ATOM 1884 N N . VAL A 1 231 ? -14.758 -13.648 9.82 1 29.25 231 VAL A N 1
ATOM 1885 C CA . VAL A 1 231 ? -15.305 -13.57 11.172 1 29.25 231 VAL A CA 1
ATOM 1886 C C . VAL A 1 231 ? -14.195 -13.203 12.156 1 29.25 231 VAL A C 1
ATOM 1888 O O . VAL A 1 231 ? -13.258 -13.977 12.359 1 29.25 231 VAL A O 1
ATOM 1891 N N . VAL A 1 232 ? -13.766 -11.977 12.203 1 30.34 232 VAL A N 1
ATOM 1892 C CA . VAL A 1 232 ? -12.992 -11.633 13.391 1 30.34 232 VAL A CA 1
ATOM 1893 C C . VAL A 1 232 ? -13.703 -12.156 14.641 1 30.34 232 VAL A C 1
ATOM 1895 O O . VAL A 1 232 ? -14.805 -11.703 14.969 1 30.34 232 VAL A O 1
ATOM 1898 N N . THR A 1 233 ? -13.547 -13.414 14.961 1 29.83 233 THR A N 1
ATOM 1899 C CA . THR A 1 233 ? -14.023 -13.852 16.266 1 29.83 233 THR A CA 1
ATOM 1900 C C . THR A 1 233 ? -13.461 -12.961 17.375 1 29.83 233 THR A C 1
ATOM 1902 O O . THR A 1 233 ? -12.25 -12.719 17.422 1 29.83 233 THR A O 1
ATOM 1905 N N . PRO A 1 234 ? -14.227 -12.125 17.859 1 27.72 234 PRO A N 1
ATOM 1906 C CA . PRO A 1 234 ? -13.859 -11.367 19.062 1 27.72 234 PRO A CA 1
ATOM 1907 C C . PRO A 1 234 ? -13.164 -12.234 20.109 1 27.72 234 PRO A C 1
ATOM 1909 O O . PRO A 1 234 ? -13.617 -13.336 20.406 1 27.72 234 PRO A O 1
ATOM 1912 N N . VAL A 1 235 ? -11.945 -12.219 20.266 1 28.55 235 VAL A N 1
ATOM 1913 C CA . VAL A 1 235 ? -11.344 -12.844 21.438 1 28.55 235 VAL A CA 1
ATOM 1914 C C . VAL A 1 235 ? -12.062 -12.383 22.703 1 28.55 235 VAL A C 1
ATOM 1916 O O . VAL A 1 235 ? -12.109 -11.188 23 1 28.55 235 VAL A O 1
ATOM 1919 N N . GLU A 1 236 ? -13 -13.117 23.125 1 28.22 236 GLU A N 1
ATOM 1920 C CA . GLU A 1 236 ? -13.594 -12.969 24.438 1 28.22 236 GLU A CA 1
ATOM 1921 C C . GLU A 1 236 ? -12.516 -12.852 25.516 1 28.22 236 GLU A C 1
ATOM 1923 O O . GLU A 1 236 ? -11.672 -13.742 25.656 1 28.22 236 GLU A O 1
ATOM 1928 N N . ARG A 1 237 ? -12.016 -11.68 25.828 1 26.36 237 ARG A N 1
ATOM 1929 C CA . ARG A 1 237 ? -11.188 -11.555 27.031 1 26.36 237 ARG A CA 1
ATOM 1930 C C . ARG A 1 237 ? -11.875 -12.164 28.25 1 26.36 237 ARG A C 1
ATOM 1932 O O . ARG A 1 237 ? -13.062 -11.906 28.484 1 26.36 237 ARG A O 1
ATOM 1939 N N . PRO A 1 238 ? -11.328 -13.281 28.672 1 28.5 238 PRO A N 1
ATOM 1940 C CA . PRO A 1 238 ? -11.828 -13.805 29.953 1 28.5 238 PRO A CA 1
ATOM 1941 C C . PRO A 1 238 ? -11.906 -12.742 31.047 1 28.5 238 PRO A C 1
ATOM 1943 O O . PRO A 1 238 ? -11.062 -11.836 31.078 1 28.5 238 PRO A O 1
ATOM 1946 N N . SER A 1 239 ? -13.117 -12.328 31.484 1 25.83 239 SER A N 1
ATOM 1947 C CA . SER A 1 239 ? -13.469 -11.461 32.594 1 25.83 239 SER A CA 1
ATOM 1948 C C . SER A 1 239 ? -12.75 -11.891 33.875 1 25.83 239 SER A C 1
ATOM 1950 O O . SER A 1 239 ? -12.922 -13.016 34.344 1 25.83 239 SER A O 1
ATOM 1952 N N . ILE A 1 240 ? -11.484 -11.711 34.031 1 24.72 240 ILE A N 1
ATOM 1953 C CA . ILE A 1 240 ? -10.852 -12.031 35.312 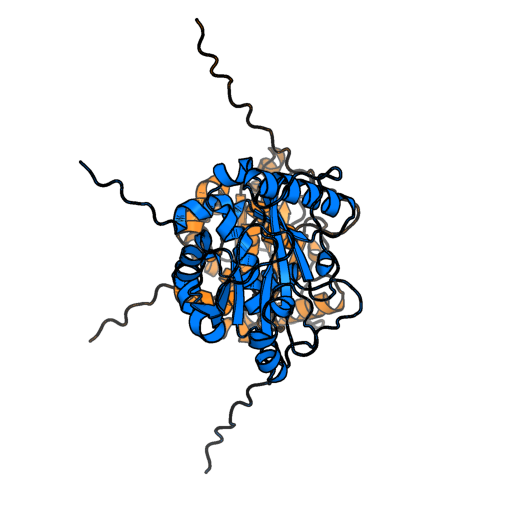1 24.72 240 ILE A CA 1
ATOM 1954 C C . ILE A 1 240 ? -11.484 -11.211 36.438 1 24.72 240 ILE A C 1
ATOM 1956 O O . ILE A 1 240 ? -11.211 -10.016 36.562 1 24.72 240 ILE A O 1
ATOM 1960 N N . VAL A 1 241 ? -12.867 -11.219 36.562 1 25.39 241 VAL A N 1
ATOM 1961 C CA . VAL A 1 241 ? -13.391 -10.688 37.844 1 25.39 241 VAL A CA 1
ATOM 1962 C C . VAL A 1 241 ? -12.773 -11.453 39 1 25.39 241 VAL A C 1
ATOM 1964 O O . VAL A 1 241 ? -12.766 -12.688 39 1 25.39 241 VAL A O 1
ATOM 1967 N N . PRO A 1 242 ? -11.875 -10.789 39.719 1 23.47 242 PRO A N 1
ATOM 1968 C CA . PRO A 1 242 ? -11.453 -11.375 40.969 1 23.47 242 PRO A CA 1
ATOM 1969 C C . PRO A 1 242 ? -12.633 -11.781 41.875 1 23.47 242 PRO A C 1
ATOM 1971 O O . PRO A 1 242 ? -13.672 -11.125 41.844 1 23.47 242 PRO A O 1
ATOM 1974 N N . SER A 1 243 ? -12.945 -13.086 41.938 1 25.86 243 SER A N 1
ATOM 1975 C CA . SER A 1 243 ? -13.812 -13.602 43 1 25.86 243 SER A CA 1
ATOM 1976 C C . SER A 1 243 ? -13.438 -13.031 44.375 1 25.86 243 SER A C 1
ATOM 1978 O O . SER A 1 243 ? -12.258 -13.016 44.719 1 25.86 243 SER A O 1
ATOM 1980 N N . ASN A 1 244 ? -14.32 -12.203 44.969 1 21.58 244 ASN A N 1
ATOM 1981 C CA . ASN A 1 244 ? -14.359 -12.211 46.438 1 21.58 244 ASN A CA 1
ATOM 1982 C C . ASN A 1 244 ? -14.703 -13.594 46.969 1 21.58 244 ASN A C 1
ATOM 1984 O O . ASN A 1 244 ? -15.531 -14.305 46.406 1 21.58 244 ASN A O 1
ATOM 1988 N N . MET B 1 1 ? 23.047 -5.324 36.875 1 21.28 1 MET B N 1
ATOM 1989 C CA . MET B 1 1 ? 21.703 -4.898 36.5 1 21.28 1 MET B CA 1
ATOM 1990 C C . MET B 1 1 ? 21.531 -4.895 35 1 21.28 1 MET B C 1
ATOM 1992 O O . MET B 1 1 ? 22.25 -4.191 34.281 1 21.28 1 MET B O 1
ATOM 1996 N N . ALA B 1 2 ? 21.016 -5.961 34.312 1 23.53 2 ALA B N 1
ATOM 1997 C CA . ALA B 1 2 ? 21.109 -6.324 32.906 1 23.53 2 ALA B CA 1
ATOM 1998 C C . ALA B 1 2 ? 20.406 -5.297 32.031 1 23.53 2 ALA B C 1
ATOM 2000 O O . ALA B 1 2 ? 19.266 -4.941 32.281 1 23.53 2 ALA B O 1
ATOM 2001 N N . LYS B 1 3 ? 21.094 -4.344 31.375 1 21.67 3 LYS B N 1
ATOM 2002 C CA . LYS B 1 3 ? 20.672 -3.26 30.484 1 21.67 3 LYS B CA 1
ATOM 2003 C C . LYS B 1 3 ? 19.672 -3.756 29.453 1 21.67 3 LYS B C 1
ATOM 2005 O O . LYS B 1 3 ? 19.984 -4.637 28.641 1 21.67 3 LYS B O 1
ATOM 2010 N N . ALA B 1 4 ? 18.375 -3.729 29.812 1 30.23 4 ALA B N 1
ATOM 2011 C CA . ALA B 1 4 ? 17.25 -4.043 28.938 1 30.23 4 ALA B CA 1
ATOM 2012 C C . ALA B 1 4 ? 17.5 -3.568 27.516 1 30.23 4 ALA B C 1
ATOM 2014 O O . ALA B 1 4 ? 17.688 -2.373 27.281 1 30.23 4 ALA B O 1
ATOM 2015 N N . GLU B 1 5 ? 18.078 -4.254 26.609 1 28.55 5 GLU B N 1
ATOM 2016 C CA . GLU B 1 5 ? 18.406 -4.074 25.188 1 28.55 5 GLU B CA 1
ATOM 2017 C C . GLU B 1 5 ? 17.25 -3.412 24.438 1 28.55 5 GLU B C 1
ATOM 2019 O O . GLU B 1 5 ? 16.125 -3.914 24.453 1 28.55 5 GLU B O 1
ATOM 2024 N N . ARG B 1 6 ? 17.094 -2.088 24.453 1 32.62 6 ARG B N 1
ATOM 2025 C CA . ARG B 1 6 ? 16.141 -1.223 23.75 1 32.62 6 ARG B CA 1
ATOM 2026 C C . ARG B 1 6 ? 15.883 -1.733 22.344 1 32.62 6 ARG B C 1
ATOM 2028 O O . ARG B 1 6 ? 16.781 -1.749 21.5 1 32.62 6 ARG B O 1
ATOM 2035 N N . THR B 1 7 ? 15.055 -2.705 22.188 1 36 7 THR B N 1
ATOM 2036 C CA . THR B 1 7 ? 14.633 -3.223 20.891 1 36 7 THR B CA 1
ATOM 2037 C C . THR B 1 7 ? 14.305 -2.082 19.938 1 36 7 THR B C 1
ATOM 2039 O O . THR B 1 7 ? 13.695 -1.088 20.328 1 36 7 THR B O 1
ATOM 2042 N N . SER B 1 8 ? 15.016 -1.752 18.938 1 36.53 8 SER B N 1
ATOM 2043 C CA . SER B 1 8 ? 14.969 -0.679 17.953 1 36.53 8 SER B CA 1
ATOM 2044 C C . SER B 1 8 ? 13.531 -0.389 17.516 1 36.53 8 SER B C 1
ATOM 2046 O O . SER B 1 8 ? 12.719 -1.309 17.375 1 36.53 8 SER B O 1
ATOM 2048 N N . PRO B 1 9 ? 13.031 0.756 17.734 1 39.03 9 PRO B N 1
ATOM 2049 C CA . PRO B 1 9 ? 11.688 1.178 17.344 1 39.03 9 PRO B CA 1
ATOM 2050 C C . PRO B 1 9 ? 11.242 0.546 16.016 1 39.03 9 PRO B C 1
ATOM 2052 O O . PRO B 1 9 ? 10.047 0.559 15.703 1 39.03 9 PRO B O 1
ATOM 2055 N N . THR B 1 10 ? 12.148 0.126 15.156 1 41.16 10 THR B N 1
ATOM 2056 C CA . THR B 1 10 ? 11.883 -0.468 13.852 1 41.16 10 THR B CA 1
ATOM 2057 C C . THR B 1 10 ? 10.961 -1.679 13.984 1 41.16 10 THR B C 1
ATOM 2059 O O . THR B 1 10 ? 10.023 -1.843 13.203 1 41.16 10 THR B O 1
ATOM 2062 N N . ILE B 1 11 ? 11.195 -2.492 15.086 1 42.75 11 ILE B N 1
ATOM 2063 C CA . ILE B 1 11 ? 10.609 -3.82 15.227 1 42.75 11 ILE B CA 1
ATOM 2064 C C . ILE B 1 11 ? 9.203 -3.705 15.82 1 42.75 11 ILE B C 1
ATOM 2066 O O . ILE B 1 11 ? 8.297 -4.445 15.422 1 42.75 11 ILE B O 1
ATOM 2070 N N . ARG B 1 12 ? 8.992 -2.818 16.719 1 42.12 12 ARG B N 1
ATOM 2071 C CA . ARG B 1 12 ? 7.719 -2.713 17.422 1 42.12 12 ARG B CA 1
ATOM 2072 C C . ARG B 1 12 ? 6.637 -2.162 16.5 1 42.12 12 ARG B C 1
ATOM 2074 O O . ARG B 1 12 ? 5.461 -2.514 16.641 1 42.12 12 ARG B O 1
ATOM 2081 N N . GLY B 1 13 ? 7.008 -1.26 15.547 1 48.69 13 GLY B N 1
ATOM 2082 C CA . GLY B 1 13 ? 6.129 -0.634 14.57 1 48.69 13 GLY B CA 1
ATOM 2083 C C . GLY B 1 13 ? 5.598 -1.606 13.539 1 48.69 13 GLY B C 1
ATOM 2084 O O . GLY B 1 13 ? 4.559 -1.358 12.922 1 48.69 13 GLY B O 1
ATOM 2085 N N . ALA B 1 14 ? 6.363 -2.723 13.43 1 56.5 14 ALA B N 1
ATOM 2086 C CA . ALA B 1 14 ? 6.059 -3.727 12.414 1 56.5 14 ALA B CA 1
ATOM 2087 C C . ALA B 1 14 ? 4.727 -4.41 12.703 1 56.5 14 ALA B C 1
ATOM 2089 O O . ALA B 1 14 ? 3.934 -4.656 11.789 1 56.5 14 ALA B O 1
ATOM 2090 N N . GLY B 1 15 ? 4.316 -4.289 13.969 1 81.75 15 GLY B N 1
ATOM 2091 C CA . GLY B 1 15 ? 3.066 -4.98 14.25 1 81.75 15 GLY B CA 1
ATOM 2092 C C . GLY B 1 15 ? 1.839 -4.145 13.938 1 81.75 15 GLY B C 1
ATOM 2093 O O . GLY B 1 15 ? 0.925 -4.605 13.25 1 81.75 15 GLY B O 1
ATOM 2094 N N . LEU B 1 16 ? 1.933 -2.809 14.289 1 91.19 16 LEU B N 1
ATOM 2095 C CA . LEU B 1 16 ? 0.753 -1.985 14.047 1 91.19 16 LEU B CA 1
ATOM 2096 C C . LEU B 1 16 ? 0.612 -1.658 12.562 1 91.19 16 LEU B C 1
ATOM 2098 O O . LEU B 1 16 ? -0.503 -1.587 12.039 1 91.19 16 LEU B O 1
ATOM 2102 N N . PHE B 1 17 ? 1.766 -1.497 11.953 1 93.75 17 PHE B N 1
ATOM 2103 C CA . PHE B 1 17 ? 1.765 -1.149 10.539 1 93.75 17 PHE B CA 1
ATOM 2104 C C . PHE B 1 17 ? 0.941 -2.15 9.742 1 93.75 17 PHE B C 1
ATOM 2106 O O . PHE B 1 17 ? 0.175 -1.764 8.852 1 93.75 17 PHE B O 1
ATOM 2113 N N . ASP B 1 18 ? 1.034 -3.383 10.062 1 94.62 18 ASP B N 1
ATOM 2114 C CA . ASP B 1 18 ? 0.357 -4.441 9.32 1 94.62 18 ASP B CA 1
ATOM 2115 C C . ASP B 1 18 ? -1.16 -4.297 9.414 1 94.62 18 ASP B C 1
ATOM 2117 O O . ASP B 1 18 ? -1.892 -4.793 8.555 1 94.62 18 ASP B O 1
ATOM 2121 N N . ARG B 1 19 ? -1.557 -3.588 10.43 1 96.31 19 ARG B N 1
ATOM 2122 C CA . ARG B 1 19 ? -2.979 -3.518 10.75 1 96.31 19 ARG B CA 1
ATOM 2123 C C . ARG B 1 19 ? -3.582 -2.197 10.281 1 96.31 19 ARG B C 1
ATOM 2125 O O . ARG B 1 19 ? -4.797 -2.008 10.336 1 96.31 19 ARG B O 1
ATOM 2132 N N . ILE B 1 20 ? -2.809 -1.315 9.727 1 97.44 20 ILE B N 1
ATOM 2133 C CA . ILE B 1 20 ? -3.229 0.044 9.406 1 97.44 20 ILE B CA 1
ATOM 2134 C C . ILE B 1 20 ? -3.963 0.053 8.062 1 97.44 20 ILE B C 1
ATOM 2136 O O . ILE B 1 20 ? -3.5 -0.547 7.09 1 97.44 20 ILE B O 1
ATOM 2140 N N . ASP B 1 21 ? -5.105 0.685 8.086 1 97.94 21 ASP B N 1
ATOM 2141 C CA . ASP B 1 21 ? -5.836 0.988 6.863 1 97.94 21 ASP B CA 1
ATOM 2142 C C . ASP B 1 21 ? -6.031 2.494 6.699 1 97.94 21 ASP B C 1
ATOM 2144 O O . ASP B 1 21 ? -6.391 3.188 7.652 1 97.94 21 ASP B O 1
ATOM 2148 N N . TYR B 1 22 ? -5.758 3.051 5.566 1 98.44 22 TYR B N 1
ATOM 2149 C CA . TYR B 1 22 ? -6.008 4.441 5.211 1 98.44 22 TYR B CA 1
ATOM 2150 C C . TYR B 1 22 ? -7.238 4.566 4.324 1 98.44 22 TYR B C 1
ATOM 2152 O O . TYR B 1 22 ? -7.375 3.838 3.336 1 98.44 22 TYR B O 1
ATOM 2160 N N . ARG B 1 23 ? -8.117 5.492 4.664 1 97.75 23 ARG B N 1
ATOM 2161 C CA . ARG B 1 23 ? -9.297 5.738 3.842 1 97.75 23 ARG B CA 1
ATOM 2162 C C . ARG B 1 23 ? -9.562 7.23 3.707 1 97.75 23 ARG B C 1
ATOM 2164 O O . ARG B 1 23 ? -9.422 7.984 4.672 1 97.75 23 ARG B O 1
ATOM 2171 N N . LEU B 1 24 ? -9.969 7.613 2.545 1 96.81 24 LEU B N 1
ATOM 2172 C CA . LEU B 1 24 ? -10.438 8.984 2.375 1 96.81 24 LEU B CA 1
ATOM 2173 C C . LEU B 1 24 ? -11.773 9.195 3.09 1 96.81 24 LEU B C 1
ATOM 2175 O O . LEU B 1 24 ? -12.648 8.336 3.039 1 96.81 24 LEU B O 1
ATOM 2179 N N . ILE B 1 25 ? -11.836 10.281 3.779 1 97.31 25 ILE B N 1
ATOM 2180 C CA . ILE B 1 25 ? -13.086 10.688 4.406 1 97.31 25 ILE B CA 1
ATOM 2181 C C . ILE B 1 25 ? -13.938 11.461 3.406 1 97.31 25 ILE B C 1
ATOM 2183 O O . ILE B 1 25 ? -13.648 12.625 3.105 1 97.31 25 ILE B O 1
ATOM 2187 N N . GLU B 1 26 ? -15 10.82 2.928 1 91.44 26 GLU B N 1
ATOM 2188 C CA . GLU B 1 26 ? -15.734 11.453 1.835 1 91.44 26 GLU B CA 1
ATOM 2189 C C . GLU B 1 26 ? -17.219 11.586 2.166 1 91.44 26 GLU B C 1
ATOM 2191 O O . GLU B 1 26 ? -17.844 12.602 1.855 1 91.44 26 GLU B O 1
ATOM 2196 N N . THR B 1 27 ? -17.734 10.633 2.887 1 94.38 27 THR B N 1
ATOM 2197 C CA . THR B 1 27 ? -19.172 10.656 3.141 1 94.38 27 THR B CA 1
ATOM 2198 C C . THR B 1 27 ? -19.5 11.602 4.289 1 94.38 27 THR B C 1
ATOM 2200 O O . THR B 1 27 ? -18.672 11.82 5.18 1 94.38 27 THR B O 1
ATOM 2203 N N . PRO B 1 28 ? -20.703 12.094 4.238 1 95.69 28 PRO B N 1
ATOM 2204 C CA . PRO B 1 28 ? -21.125 12.938 5.359 1 95.69 28 PRO B CA 1
ATOM 2205 C C . PRO B 1 28 ? -21.031 12.227 6.707 1 95.69 28 PRO B C 1
ATOM 2207 O O . PRO B 1 28 ? -20.688 12.844 7.715 1 95.69 28 PRO B O 1
ATOM 2210 N N . GLU B 1 29 ? -21.281 10.961 6.691 1 95.5 29 GLU B N 1
ATOM 2211 C CA . GLU B 1 29 ? -21.219 10.18 7.926 1 95.5 29 GLU B CA 1
ATOM 2212 C C . GLU B 1 29 ? -19.781 10.07 8.438 1 95.5 29 GLU B C 1
ATOM 2214 O O . GLU B 1 29 ? -19.547 10.227 9.641 1 95.5 29 GLU B O 1
ATOM 2219 N N . ASP B 1 30 ? -18.906 9.867 7.535 1 95.69 30 ASP B N 1
ATOM 2220 C CA . ASP B 1 30 ? -17.5 9.789 7.914 1 95.69 30 ASP B CA 1
ATOM 2221 C C . ASP B 1 30 ? -16.984 11.133 8.406 1 95.69 30 ASP B C 1
ATOM 2223 O O . ASP B 1 30 ? -16.234 11.203 9.375 1 95.69 30 ASP B O 1
ATOM 2227 N N . LYS B 1 31 ? -17.453 12.117 7.754 1 97.5 31 LYS B N 1
ATOM 2228 C CA . LYS B 1 31 ? -17.047 13.461 8.156 1 97.5 31 LYS B CA 1
ATOM 2229 C C . LYS B 1 31 ? -17.562 13.805 9.547 1 97.5 31 LYS B C 1
ATOM 2231 O O . LYS B 1 31 ? -16.828 14.359 10.367 1 97.5 31 LYS B O 1
ATOM 2236 N N . ASP B 1 32 ? -18.75 13.461 9.742 1 97.62 32 ASP B N 1
ATOM 2237 C CA . ASP B 1 32 ? -19.328 13.742 11.047 1 97.62 32 ASP B CA 1
ATOM 2238 C C . ASP B 1 32 ? -18.562 13.016 12.156 1 97.62 32 ASP B C 1
ATOM 2240 O O . ASP B 1 32 ? -18.281 13.602 13.203 1 97.62 32 ASP B O 1
ATOM 2244 N N . GLN B 1 33 ? -18.234 11.758 11.914 1 96.94 33 GLN B N 1
ATOM 2245 C CA . GLN B 1 33 ? -17.453 10.984 12.875 1 96.94 33 GLN B CA 1
ATOM 2246 C C . GLN B 1 33 ? -16.078 11.633 13.117 1 96.94 33 GLN B C 1
ATOM 2248 O O . GLN B 1 33 ? -15.617 11.703 14.258 1 96.94 33 GLN B O 1
ATOM 2253 N N . LEU B 1 34 ? -15.57 12.086 12.102 1 98.06 34 LEU B N 1
ATOM 2254 C CA . LEU B 1 34 ? -14.273 12.75 12.195 1 98.06 34 LEU B CA 1
ATOM 2255 C C . LEU B 1 34 ? -14.383 14.031 13.016 1 98.06 34 LEU B C 1
ATOM 2257 O O . LEU B 1 34 ? -13.562 14.273 13.906 1 98.06 34 LEU B O 1
ATOM 2261 N N . TYR B 1 35 ? -15.359 14.805 12.727 1 98.06 35 TYR B N 1
ATOM 2262 C CA . TYR B 1 35 ? -15.516 16.094 13.414 1 98.06 35 TYR B CA 1
ATOM 2263 C C . TYR B 1 35 ? -15.75 15.883 14.906 1 98.06 35 TYR B C 1
ATOM 2265 O O . TYR B 1 35 ? -15.273 16.656 15.734 1 98.06 35 TYR B O 1
ATOM 2273 N N . LEU B 1 36 ? -16.469 14.844 15.156 1 97.62 36 LEU B N 1
ATOM 2274 C CA . LEU B 1 36 ? -16.672 14.484 16.562 1 97.62 36 LEU B CA 1
ATOM 2275 C C . LEU B 1 36 ? -15.352 14.078 17.203 1 97.62 36 LEU B C 1
ATOM 2277 O O . LEU B 1 36 ? -15.055 14.492 18.328 1 97.62 36 LEU B O 1
ATOM 2281 N N . MET B 1 37 ? -14.586 13.305 16.562 1 97.44 37 MET B N 1
ATOM 2282 C CA . MET B 1 37 ? -13.297 12.867 17.094 1 97.44 37 MET B CA 1
ATOM 2283 C C . MET B 1 37 ? -12.359 14.055 17.297 1 97.44 37 MET B C 1
ATOM 2285 O O . MET B 1 37 ? -11.672 14.148 18.312 1 97.44 37 MET B O 1
ATOM 2289 N N . ARG B 1 38 ? -12.344 14.969 16.312 1 97.5 38 ARG B N 1
ATOM 2290 C CA . ARG B 1 38 ? -11.547 16.188 16.469 1 97.5 38 ARG B CA 1
ATOM 2291 C C . ARG B 1 38 ? -11.938 16.922 17.75 1 97.5 38 ARG B C 1
ATOM 2293 O O . ARG B 1 38 ? -11.078 17.312 18.547 1 97.5 38 ARG B O 1
ATOM 2300 N N . TYR B 1 39 ? -13.219 17.047 17.891 1 96.62 39 TYR B N 1
ATOM 2301 C CA . TYR B 1 39 ? -13.734 17.781 19.047 1 96.62 39 TYR B CA 1
ATOM 2302 C C . TYR B 1 39 ? -13.281 17.141 20.359 1 96.62 39 TYR B C 1
ATOM 2304 O O . TYR B 1 39 ? -12.734 17.828 21.219 1 96.62 39 TYR B O 1
ATOM 2312 N N . ARG B 1 40 ? -13.469 15.906 20.484 1 96.25 40 ARG B N 1
ATOM 2313 C CA . ARG B 1 40 ? -13.117 15.195 21.703 1 96.25 40 ARG B CA 1
ATOM 2314 C C . ARG B 1 40 ? -11.617 15.281 21.984 1 96.25 40 ARG B C 1
ATOM 2316 O O . ARG B 1 40 ? -11.203 15.578 23.109 1 96.25 40 ARG B O 1
ATOM 2323 N N . ALA B 1 41 ? -10.891 15.062 20.984 1 95.75 41 ALA B N 1
ATOM 2324 C CA . ALA B 1 41 ? -9.438 15.023 21.141 1 95.75 41 ALA B CA 1
ATOM 2325 C C . ALA B 1 41 ? -8.883 16.406 21.453 1 95.75 41 ALA B C 1
ATOM 2327 O O . ALA B 1 41 ? -8.055 16.562 22.359 1 95.75 41 ALA B O 1
ATOM 2328 N N . TYR B 1 42 ? -9.352 17.406 20.719 1 93.5 42 TYR B N 1
ATOM 2329 C CA . TYR B 1 42 ? -8.836 18.766 20.922 1 93.5 42 TYR B CA 1
ATOM 2330 C C . TYR B 1 42 ? -9.289 19.328 22.25 1 93.5 42 TYR B C 1
ATOM 2332 O O . TYR B 1 42 ? -8.555 20.078 22.906 1 93.5 42 TYR B O 1
ATOM 2340 N N . LEU B 1 43 ? -10.492 18.969 22.609 1 92.94 43 LEU B N 1
ATOM 2341 C CA . LEU B 1 43 ? -10.969 19.391 23.906 1 92.94 43 LEU B CA 1
ATOM 2342 C C . LEU B 1 43 ? -10.156 18.75 25.031 1 92.94 43 LEU B C 1
ATOM 2344 O O . LEU B 1 43 ? -9.734 19.422 25.969 1 92.94 43 LEU B O 1
ATOM 2348 N N . HIS B 1 44 ? -9.914 17.5 24.906 1 92.12 44 HIS B N 1
ATOM 2349 C CA . HIS B 1 44 ? -9.125 16.75 25.875 1 92.12 44 HIS B CA 1
ATOM 2350 C C . HIS B 1 44 ? -7.719 17.328 26 1 92.12 44 HIS B C 1
ATOM 2352 O O . HIS B 1 44 ? -7.16 17.375 27.094 1 92.12 44 HIS B O 1
ATOM 2358 N N . GLY B 1 45 ? -7.203 17.828 24.953 1 89.25 45 GLY B N 1
ATOM 2359 C CA . GLY B 1 45 ? -5.855 18.359 24.922 1 89.25 45 GLY B CA 1
ATOM 2360 C C . GLY B 1 45 ? -5.793 19.828 25.312 1 89.25 45 GLY B C 1
ATOM 2361 O O . GLY B 1 45 ? -4.707 20.406 25.391 1 89.25 45 GLY B O 1
ATOM 2362 N N . GLY B 1 46 ? -6.953 20.438 25.516 1 88.06 46 GLY B N 1
ATOM 2363 C CA . GLY B 1 46 ? -6.988 21.844 25.922 1 88.06 46 GLY B CA 1
ATOM 2364 C C . GLY B 1 46 ? -6.723 22.797 24.766 1 88.06 46 GLY B C 1
ATOM 2365 O O . GLY B 1 46 ? -6.207 23.891 24.969 1 88.06 46 GLY B O 1
ATOM 2366 N N . LEU B 1 47 ? -7.082 22.375 23.562 1 88.5 47 LEU B N 1
ATOM 2367 C CA . LEU B 1 47 ? -6.773 23.188 22.375 1 88.5 47 LEU B CA 1
ATOM 2368 C C . LEU B 1 47 ? -7.969 24.047 21.984 1 88.5 47 LEU B C 1
ATOM 2370 O O . LEU B 1 47 ? -7.816 25.031 21.266 1 88.5 47 LEU B O 1
ATOM 2374 N N . ILE B 1 48 ? -9.18 23.594 22.422 1 89.31 48 ILE B N 1
ATOM 2375 C CA . ILE B 1 48 ? -10.383 24.344 22.078 1 89.31 48 ILE B CA 1
ATOM 2376 C C . ILE B 1 48 ? -11.273 24.5 23.312 1 89.31 48 ILE B C 1
ATOM 2378 O O . ILE B 1 48 ? -11.039 23.844 24.328 1 89.31 48 ILE B O 1
ATOM 2382 N N . VAL B 1 49 ? -12.242 25.375 23.141 1 89.12 49 VAL B N 1
ATOM 2383 C CA . VAL B 1 49 ? -13.242 25.547 24.188 1 89.12 49 VAL B CA 1
ATOM 2384 C C . VAL B 1 49 ? -14.5 24.766 23.828 1 89.12 49 VAL B C 1
ATOM 2386 O O . VAL B 1 49 ? -14.766 24.5 22.656 1 89.12 49 VAL B O 1
ATOM 2389 N N . PRO B 1 50 ? -15.242 24.312 24.828 1 92.88 50 PRO B N 1
ATOM 2390 C CA . PRO B 1 50 ? -16.453 23.516 24.578 1 92.88 50 PRO B CA 1
ATOM 2391 C C . PRO B 1 50 ? -17.438 24.234 23.641 1 92.88 50 PRO B C 1
ATOM 2393 O O . PRO B 1 50 ? -17.562 25.469 23.703 1 92.88 50 PRO B O 1
ATOM 2396 N N . SER B 1 51 ? -18 23.562 22.844 1 92.5 51 SER B N 1
ATOM 2397 C CA . SER B 1 51 ? -19 24.062 21.922 1 92.5 51 SER B CA 1
ATOM 2398 C C . SER B 1 51 ? -20.25 23.172 21.922 1 92.5 51 SER B C 1
ATOM 2400 O O . SER B 1 51 ? -20.156 21.969 22.156 1 92.5 51 SER B O 1
ATOM 2402 N N . GLU B 1 52 ? -21.375 23.703 21.562 1 95 52 GLU B N 1
ATOM 2403 C CA . GLU B 1 52 ? -22.641 22.984 21.578 1 95 52 GLU B CA 1
ATOM 2404 C C . GLU B 1 52 ? -22.703 21.922 20.484 1 95 52 GLU B C 1
ATOM 2406 O O . GLU B 1 52 ? -23.266 20.844 20.672 1 95 52 GLU B O 1
ATOM 2411 N N . SER B 1 53 ? -22.047 22.188 19.359 1 95.38 53 SER B N 1
ATOM 2412 C CA . SER B 1 53 ? -22.109 21.266 18.234 1 95.38 53 SER B CA 1
ATOM 2413 C C . SER B 1 53 ? -21.297 20.016 18.5 1 95.38 53 SER B C 1
ATOM 2415 O O . SER B 1 53 ? -21.562 18.953 17.922 1 95.38 53 SER B O 1
ATOM 2417 N N . GLN B 1 54 ? -20.281 20.156 19.312 1 97.12 54 GLN B N 1
ATOM 2418 C CA . GLN B 1 54 ? -19.328 19.078 19.625 1 97.12 54 GLN B CA 1
ATOM 2419 C C . GLN B 1 54 ? -18.672 18.531 18.344 1 97.12 54 GLN B C 1
ATOM 2421 O O . GLN B 1 54 ? -18.516 17.328 18.203 1 97.12 54 GLN B O 1
ATOM 2426 N N . ARG B 1 55 ? -18.547 19.453 17.375 1 97.19 55 ARG B N 1
ATOM 2427 C CA . ARG B 1 55 ? -17.875 19.141 16.109 1 97.19 55 ARG B CA 1
ATOM 2428 C C . ARG B 1 55 ? -16.828 20.203 15.789 1 97.19 55 ARG B C 1
ATOM 2430 O O . ARG B 1 55 ? -17.047 21.391 16.031 1 97.19 55 ARG B O 1
ATOM 2437 N N . VAL B 1 56 ? -15.711 19.719 15.266 1 95.56 56 VAL B N 1
ATOM 2438 C CA . VAL B 1 56 ? -14.688 20.656 14.812 1 95.56 56 VAL B CA 1
ATOM 2439 C C . VAL B 1 56 ? -14.438 20.469 13.312 1 95.56 56 VAL B C 1
ATOM 2441 O O . VAL B 1 56 ? -14.055 19.375 12.875 1 95.56 56 VAL B O 1
ATOM 2444 N N . SER B 1 57 ? -14.727 21.375 12.555 1 95.81 57 SER B N 1
ATOM 2445 C CA . SER B 1 57 ? -14.461 21.469 11.125 1 95.81 57 SER B CA 1
ATOM 2446 C C . SER B 1 57 ? -14.102 22.906 10.727 1 95.81 57 SER B C 1
ATOM 2448 O O . SER B 1 57 ? -14.211 23.828 11.539 1 95.81 57 SER B O 1
ATOM 2450 N N . ASP B 1 58 ? -13.539 23.047 9.578 1 94.25 58 ASP B N 1
ATOM 2451 C CA . ASP B 1 58 ? -13.281 24.375 9.023 1 94.25 58 ASP B CA 1
ATOM 2452 C C . ASP B 1 58 ? -13.43 24.375 7.508 1 94.25 58 ASP B C 1
ATOM 2454 O O . ASP B 1 58 ? -13.727 23.344 6.906 1 94.25 58 ASP B O 1
ATOM 2458 N N . ARG B 1 59 ? -13.273 25.516 6.879 1 94.5 59 ARG B N 1
ATOM 2459 C CA . ARG B 1 59 ? -13.57 25.672 5.461 1 94.5 59 ARG B CA 1
ATOM 2460 C C . ARG B 1 59 ? -12.586 24.891 4.602 1 94.5 59 ARG B C 1
ATOM 2462 O O . ARG B 1 59 ? -12.875 24.562 3.449 1 94.5 59 ARG B O 1
ATOM 2469 N N . TYR B 1 60 ? -11.469 24.516 5.113 1 96.44 60 TYR B N 1
ATOM 2470 C CA . TYR B 1 60 ? -10.445 23.859 4.312 1 96.44 60 TYR B CA 1
ATOM 2471 C C . TYR B 1 60 ? -10.719 22.375 4.191 1 96.44 60 TYR B C 1
ATOM 2473 O O . TYR B 1 60 ? -10.086 21.688 3.389 1 96.44 60 TYR B O 1
ATOM 2481 N N . ASP B 1 61 ? -11.664 21.906 4.977 1 96.94 61 ASP B N 1
ATOM 2482 C CA . ASP B 1 61 ? -12.039 20.5 4.867 1 96.94 61 ASP B CA 1
ATOM 2483 C C . ASP B 1 61 ? -12.656 20.203 3.504 1 96.94 61 ASP B C 1
ATOM 2485 O O . ASP B 1 61 ? -12.727 19.031 3.09 1 96.94 61 ASP B O 1
ATOM 2489 N N . ASP B 1 62 ? -13.07 21.234 2.801 1 94.75 62 ASP B N 1
ATOM 2490 C CA . ASP B 1 62 ? -13.688 21.047 1.493 1 94.75 62 ASP B CA 1
ATOM 2491 C C . ASP B 1 62 ? -12.836 21.672 0.386 1 94.75 62 ASP B C 1
ATOM 2493 O O . ASP B 1 62 ? -13.305 21.828 -0.744 1 94.75 62 ASP B O 1
ATOM 2497 N N . ALA B 1 63 ? -11.609 22.031 0.734 1 96.25 63 ALA B N 1
ATOM 2498 C CA . ALA B 1 63 ? -10.734 22.625 -0.266 1 96.25 63 ALA B CA 1
ATOM 2499 C C . ALA B 1 63 ? -10.391 21.641 -1.37 1 96.25 63 ALA B C 1
ATOM 2501 O O . ALA B 1 63 ? -10.164 20.453 -1.099 1 96.25 63 ALA B O 1
ATOM 2502 N N . PRO B 1 64 ? -10.344 22.047 -2.67 1 95.19 64 PRO B N 1
ATOM 2503 C CA . PRO B 1 64 ? -10.047 21.141 -3.779 1 95.19 64 PRO B CA 1
ATOM 2504 C C . PRO B 1 64 ? -8.641 20.562 -3.703 1 95.19 64 PRO B C 1
ATOM 2506 O O . PRO B 1 64 ? -8.367 19.516 -4.301 1 95.19 64 PRO B O 1
ATOM 2509 N N . ASN B 1 65 ? -7.75 21.25 -3.002 1 97.75 65 ASN B N 1
ATOM 2510 C CA . ASN B 1 65 ? -6.375 20.781 -2.898 1 97.75 65 ASN B CA 1
ATOM 2511 C C . ASN B 1 65 ? -6.145 20 -1.608 1 97.75 65 ASN B C 1
ATOM 2513 O O . ASN B 1 65 ? -5.008 19.891 -1.14 1 97.75 65 ASN B O 1
ATOM 2517 N N . ALA B 1 66 ? -7.27 19.516 -1.011 1 97.81 66 ALA B N 1
ATOM 2518 C CA . ALA B 1 66 ? -7.148 18.828 0.269 1 97.81 66 ALA B CA 1
ATOM 2519 C C . ALA B 1 66 ? -7.562 17.359 0.141 1 97.81 66 ALA B C 1
ATOM 2521 O O . ALA B 1 66 ? -8.469 17.031 -0.628 1 97.81 66 ALA B O 1
ATOM 2522 N N . TRP B 1 67 ? -6.867 16.469 0.833 1 97.94 67 TRP B N 1
ATOM 2523 C CA . TRP B 1 67 ? -7.195 15.07 1.104 1 97.94 67 TRP B CA 1
ATOM 2524 C C . TRP B 1 67 ? -7.355 14.828 2.602 1 97.94 67 TRP B C 1
ATOM 2526 O O . TRP B 1 67 ? -6.445 15.117 3.383 1 97.94 67 TRP B O 1
ATOM 2536 N N . ILE B 1 68 ? -8.484 14.367 3 1 98.56 68 ILE B N 1
ATOM 2537 C CA . ILE B 1 68 ? -8.664 14.016 4.406 1 98.56 68 ILE B CA 1
ATOM 2538 C C . ILE B 1 68 ? -8.68 12.5 4.566 1 98.56 68 ILE B C 1
ATOM 2540 O O . ILE B 1 68 ? -9.562 11.828 4.031 1 98.56 68 ILE B O 1
ATOM 2544 N N . PHE B 1 69 ? -7.75 12.023 5.344 1 98.69 69 PHE B N 1
ATOM 2545 C CA . PHE B 1 69 ? -7.637 10.578 5.531 1 98.69 69 PHE B CA 1
ATOM 2546 C C . PHE B 1 69 ? -8.039 10.18 6.945 1 98.69 69 PHE B C 1
ATOM 2548 O O . PHE B 1 69 ? -7.711 10.875 7.91 1 98.69 69 PHE B O 1
ATOM 2555 N N . GLY B 1 70 ? -8.781 9.148 7.047 1 98.62 70 GLY B N 1
ATOM 2556 C CA . GLY B 1 70 ? -8.898 8.398 8.289 1 98.62 70 GLY B CA 1
ATOM 2557 C C . GLY B 1 70 ? -7.922 7.242 8.391 1 98.62 70 GLY B C 1
ATOM 2558 O O . GLY B 1 70 ? -7.672 6.551 7.402 1 98.62 70 GLY B O 1
ATOM 2559 N N . ILE B 1 71 ? -7.332 7.125 9.523 1 98.38 71 ILE B N 1
ATOM 2560 C CA . ILE B 1 71 ? -6.449 6.008 9.844 1 98.38 71 ILE B CA 1
ATOM 2561 C C . ILE B 1 71 ? -7.18 5.008 10.734 1 98.38 71 ILE B C 1
ATOM 2563 O O . ILE B 1 71 ? -7.621 5.348 11.836 1 98.38 71 ILE B O 1
ATOM 2567 N N . TYR B 1 72 ? -7.258 3.838 10.227 1 97.62 72 TYR B N 1
ATOM 2568 C CA . TYR B 1 72 ? -8.039 2.809 10.906 1 97.62 72 TYR B CA 1
ATOM 2569 C C . TYR B 1 72 ? -7.148 1.669 11.375 1 97.62 72 TYR B C 1
ATOM 2571 O O . TYR B 1 72 ? -6.219 1.267 10.68 1 97.62 72 TYR B O 1
ATOM 2579 N N . VAL B 1 73 ? -7.391 1.213 12.531 1 96.38 73 VAL B N 1
ATOM 2580 C CA . VAL B 1 73 ? -6.797 -0.012 13.062 1 96.38 73 VAL B CA 1
ATOM 2581 C C . VAL B 1 73 ? -7.891 -1.046 13.32 1 96.38 73 VAL B C 1
ATOM 2583 O O . VAL B 1 73 ? -8.797 -0.81 14.125 1 96.38 73 VAL B O 1
ATOM 2586 N N . ASP B 1 74 ? -7.777 -2.127 12.625 1 94.69 74 ASP B N 1
ATOM 2587 C CA . ASP B 1 74 ? -8.773 -3.188 12.758 1 94.69 74 ASP B CA 1
ATOM 2588 C C . ASP B 1 74 ? -10.18 -2.645 12.547 1 94.69 74 ASP B C 1
ATOM 2590 O O . ASP B 1 74 ? -11.094 -2.949 13.328 1 94.69 74 ASP B O 1
ATOM 2594 N N . GLY B 1 75 ? -10.344 -1.674 11.648 1 94.06 75 GLY B N 1
ATOM 2595 C CA . GLY B 1 75 ? -11.648 -1.184 11.234 1 94.06 75 GLY B CA 1
ATOM 2596 C C . GLY B 1 75 ? -12.125 0.002 12.047 1 94.06 75 GLY B C 1
ATOM 2597 O O . GLY B 1 75 ? -13.172 0.589 11.742 1 94.06 75 GLY B O 1
ATOM 2598 N N . GLU B 1 76 ? -11.359 0.352 13.031 1 95.31 76 GLU B N 1
ATOM 2599 C CA . GLU B 1 76 ? -11.758 1.467 13.883 1 95.31 76 GLU B CA 1
ATOM 2600 C C . GLU B 1 76 ? -10.969 2.73 13.547 1 95.31 76 GLU B C 1
ATOM 2602 O O . GLU B 1 76 ? -9.742 2.689 13.43 1 95.31 76 GLU B O 1
ATOM 2607 N N . LEU B 1 77 ? -11.75 3.789 13.453 1 96.69 77 LEU B N 1
ATOM 2608 C CA . LEU B 1 77 ? -11.102 5.074 13.219 1 96.69 77 LEU B CA 1
ATOM 2609 C C . LEU B 1 77 ? -10.281 5.496 14.43 1 96.69 77 LEU B C 1
ATOM 2611 O O . LEU B 1 77 ? -10.828 5.707 15.516 1 96.69 77 LEU B O 1
ATOM 2615 N N . CYS B 1 78 ? -8.984 5.656 14.211 1 97.44 78 CYS B N 1
ATOM 2616 C CA . CYS B 1 78 ? -8.102 5.914 15.344 1 97.44 78 CYS B CA 1
ATOM 2617 C C . CYS B 1 78 ? -7.434 7.277 15.211 1 97.44 78 CYS B C 1
ATOM 2619 O O . CYS B 1 78 ? -7.004 7.859 16.203 1 97.44 78 CYS B O 1
ATOM 2621 N N . SER B 1 79 ? -7.309 7.762 14.016 1 98.12 79 SER B N 1
ATOM 2622 C CA . SER B 1 79 ? -6.602 9.008 13.734 1 98.12 79 SER B CA 1
ATOM 2623 C C . SER B 1 79 ? -7.035 9.594 12.391 1 98.12 79 SER B C 1
ATOM 2625 O O . SER B 1 79 ? -7.777 8.961 11.641 1 98.12 79 SER B O 1
ATOM 2627 N N . SER B 1 80 ? -6.695 10.867 12.195 1 98.62 80 SER B N 1
ATOM 2628 C CA . SER B 1 80 ? -6.977 11.508 10.922 1 98.62 80 SER B CA 1
ATOM 2629 C C . SER B 1 80 ? -5.973 12.617 10.625 1 98.62 80 SER B C 1
ATOM 2631 O O . SER B 1 80 ? -5.375 13.18 11.547 1 98.62 80 SER B O 1
ATOM 2633 N N . LEU B 1 81 ? -5.805 12.828 9.344 1 98.62 81 LEU B N 1
ATOM 2634 C CA . LEU B 1 81 ? -4.902 13.867 8.844 1 98.62 81 LEU B CA 1
ATOM 2635 C C . LEU B 1 81 ? -5.449 14.5 7.57 1 98.62 81 LEU B C 1
ATOM 2637 O O . LEU B 1 81 ? -5.895 13.789 6.664 1 98.62 81 LEU B O 1
ATOM 2641 N N . ARG B 1 82 ? -5.516 15.773 7.578 1 98.75 82 ARG B N 1
ATOM 2642 C CA . ARG B 1 82 ? -5.805 16.484 6.34 1 98.75 82 ARG B CA 1
ATOM 2643 C C . ARG B 1 82 ? -4.52 16.922 5.645 1 98.75 82 ARG B C 1
ATOM 2645 O O . ARG B 1 82 ? -3.627 17.484 6.277 1 98.75 82 ARG B O 1
ATOM 2652 N N . LEU B 1 83 ? -4.41 16.625 4.348 1 98.69 83 LEU B N 1
ATOM 2653 C CA . LEU B 1 83 ? -3.238 16.984 3.561 1 98.69 83 LEU B CA 1
ATOM 2654 C C . LEU B 1 83 ? -3.6 18.016 2.494 1 98.69 83 LEU B C 1
ATOM 2656 O O . LEU B 1 83 ? -4.598 17.859 1.788 1 98.69 83 LEU B O 1
ATOM 2660 N N . HIS B 1 84 ? -2.811 19.062 2.443 1 98.75 84 HIS B N 1
ATOM 2661 C CA . HIS B 1 84 ? -2.955 20.047 1.368 1 98.75 84 HIS B CA 1
ATOM 2662 C C . HIS B 1 84 ? -1.765 20 0.416 1 98.75 84 HIS B C 1
ATOM 2664 O O . HIS B 1 84 ? -0.614 19.938 0.857 1 98.75 84 HIS B O 1
ATOM 2670 N N . VAL B 1 85 ? -2.057 19.969 -0.822 1 98.56 85 VAL B N 1
ATOM 2671 C CA . VAL B 1 85 ? -1.049 20.219 -1.845 1 98.56 85 VAL B CA 1
ATOM 2672 C C . VAL B 1 85 ? -1.065 21.703 -2.227 1 98.56 85 VAL B C 1
ATOM 2674 O O . VAL B 1 85 ? -2.096 22.219 -2.654 1 98.56 85 VAL B O 1
ATOM 2677 N N . LEU B 1 86 ? 0.071 22.344 -2.027 1 98.75 86 LEU B N 1
ATOM 2678 C CA . LEU B 1 86 ? 0.15 23.766 -2.328 1 98.75 86 LEU B CA 1
ATOM 2679 C C . LEU B 1 86 ? 1.054 24.016 -3.531 1 98.75 86 LEU B C 1
ATOM 2681 O O . LEU B 1 86 ? 2.189 23.547 -3.568 1 98.75 86 LEU B O 1
ATOM 2685 N N . THR B 1 87 ? 0.568 24.656 -4.434 1 98.44 87 THR B N 1
ATOM 2686 C CA . THR B 1 87 ? 1.254 25.078 -5.648 1 98.44 87 THR B CA 1
ATOM 2687 C C . THR B 1 87 ? 0.937 26.547 -5.961 1 98.44 87 THR B C 1
ATOM 2689 O O . THR B 1 87 ? 0.223 27.203 -5.203 1 98.44 87 THR B O 1
ATOM 2692 N N . SER B 1 88 ? 1.505 27 -7.035 1 97.75 88 SER B N 1
ATOM 2693 C CA . SER B 1 88 ? 1.181 28.344 -7.461 1 97.75 88 SER B CA 1
ATOM 2694 C C . SER B 1 88 ? -0.312 28.5 -7.73 1 97.75 88 SER B C 1
ATOM 2696 O O . SER B 1 88 ? -0.886 29.562 -7.488 1 97.75 88 SER B O 1
ATOM 2698 N N . GLU B 1 89 ? -1.034 27.422 -8.086 1 96.75 89 GLU B N 1
ATOM 2699 C CA . GLU B 1 89 ? -2.451 27.438 -8.438 1 96.75 89 GLU B CA 1
ATOM 2700 C C . GLU B 1 89 ? -3.324 27.062 -7.246 1 96.75 89 GLU B C 1
ATOM 2702 O O . GLU B 1 89 ? -4.465 27.516 -7.133 1 96.75 89 GLU B O 1
ATOM 2707 N N . TRP B 1 90 ? -2.762 26.219 -6.434 1 97.06 90 TRP B N 1
ATOM 2708 C CA . TRP B 1 90 ? -3.48 25.734 -5.254 1 97.06 90 TRP B CA 1
ATOM 2709 C C . TRP B 1 90 ? -2.857 26.297 -3.977 1 97.06 90 TRP B C 1
ATOM 2711 O O . TRP B 1 90 ? -1.823 25.812 -3.518 1 97.06 90 TRP B O 1
ATOM 2721 N N . ARG B 1 91 ? -3.57 27.203 -3.277 1 96.94 91 ARG B N 1
ATOM 2722 C CA . ARG B 1 91 ? -2.922 27.891 -2.17 1 96.94 91 ARG B CA 1
ATOM 2723 C C . ARG B 1 91 ? -3.773 27.828 -0.907 1 96.94 91 ARG B C 1
ATOM 2725 O O . ARG B 1 91 ? -3.402 28.391 0.127 1 96.94 91 ARG B O 1
ATOM 2732 N N . MET B 1 92 ? -4.875 27.109 -1.02 1 96.25 92 MET B N 1
ATOM 2733 C CA . MET B 1 92 ? -5.816 27.109 0.097 1 96.25 92 MET B CA 1
ATOM 2734 C C . MET B 1 92 ? -5.316 26.203 1.224 1 96.25 92 MET B C 1
ATOM 2736 O O . MET B 1 92 ? -5.254 24.984 1.066 1 96.25 92 MET B O 1
ATOM 2740 N N . SER B 1 93 ? -4.93 26.797 2.381 1 96.5 93 SER B N 1
ATOM 2741 C CA . SER B 1 93 ? -4.566 26.109 3.617 1 96.5 93 SER B CA 1
ATOM 2742 C C . SER B 1 93 ? -4.367 27.109 4.762 1 96.5 93 SER B C 1
ATOM 2744 O O . SER B 1 93 ? -4.203 28.297 4.527 1 96.5 93 SER B O 1
ATOM 2746 N N . TYR B 1 94 ? -4.355 26.641 5.988 1 92.94 94 TYR B N 1
ATOM 2747 C CA . TYR B 1 94 ? -4.09 27.5 7.133 1 92.94 94 TYR B CA 1
ATOM 2748 C C . TYR B 1 94 ? -2.654 28.016 7.105 1 92.94 94 TYR B C 1
ATOM 2750 O O . TYR B 1 94 ? -2.381 29.125 7.555 1 92.94 94 TYR B O 1
ATOM 2758 N N . ALA B 1 95 ? -1.743 27.219 6.562 1 96.31 95 ALA B N 1
ATOM 2759 C CA . ALA B 1 95 ? -0.347 27.641 6.484 1 96.31 95 ALA B CA 1
ATOM 2760 C C . ALA B 1 95 ? -0.2 28.891 5.625 1 96.31 95 ALA B C 1
ATOM 2762 O O . ALA B 1 95 ? 0.46 29.844 6.023 1 96.31 95 ALA B O 1
ATOM 2763 N N . THR B 1 96 ? -0.821 28.859 4.484 1 96.94 96 THR B N 1
ATOM 2764 C CA . THR B 1 96 ? -0.722 30.016 3.604 1 96.94 96 THR B CA 1
ATOM 2765 C C . THR B 1 96 ? -1.485 31.203 4.184 1 96.94 96 THR B C 1
ATOM 2767 O O . THR B 1 96 ? -1.121 32.375 3.949 1 96.94 96 THR B O 1
ATOM 2770 N N . GLU B 1 97 ? -2.521 30.922 4.891 1 94 97 GLU B N 1
ATOM 2771 C CA . GLU B 1 97 ? -3.289 32 5.516 1 94 97 GLU B CA 1
ATOM 2772 C C . GLU B 1 97 ? -2.479 32.688 6.609 1 94 97 GLU B C 1
ATOM 2774 O O . GLU B 1 97 ? -2.441 33.938 6.672 1 94 97 GLU B O 1
ATOM 2779 N N . LEU B 1 98 ? -1.822 31.922 7.414 1 94 98 LEU B N 1
ATOM 2780 C CA . LEU B 1 98 ? -1.122 32.469 8.578 1 94 98 LEU B CA 1
ATOM 2781 C C . LEU B 1 98 ? 0.28 32.938 8.203 1 94 98 LEU B C 1
ATOM 2783 O O . LEU B 1 98 ? 0.798 33.875 8.789 1 94 98 LEU B O 1
ATOM 2787 N N . PHE B 1 99 ? 0.857 32.25 7.219 1 97.5 99 PHE B N 1
ATOM 2788 C CA . PHE B 1 99 ? 2.258 32.5 6.91 1 97.5 99 PHE B CA 1
ATOM 2789 C C . PHE B 1 99 ? 2.436 32.812 5.426 1 97.5 99 PHE B C 1
ATOM 2791 O O . PHE B 1 99 ? 3.436 32.406 4.82 1 97.5 99 PHE B O 1
ATOM 2798 N N . GLY B 1 100 ? 1.476 33.469 4.879 1 97 100 GLY B N 1
ATOM 2799 C CA . GLY B 1 100 ? 1.521 33.812 3.467 1 97 100 GLY B CA 1
ATOM 2800 C C . GLY B 1 100 ? 2.75 34.625 3.09 1 97 100 GLY B C 1
ATOM 2801 O O . GLY B 1 100 ? 3.285 34.469 1.989 1 97 100 GLY B O 1
ATOM 2802 N N . ASP B 1 101 ? 3.213 35.469 3.971 1 97.38 101 ASP B N 1
ATOM 2803 C CA . ASP B 1 101 ? 4.375 36.312 3.729 1 97.38 101 ASP B CA 1
ATOM 2804 C C . ASP B 1 101 ? 5.629 35.469 3.484 1 97.38 101 ASP B C 1
ATOM 2806 O O . ASP B 1 101 ? 6.527 35.906 2.754 1 97.38 101 ASP B O 1
ATOM 2810 N N . VAL B 1 102 ? 5.645 34.312 4.062 1 98 102 VAL B N 1
ATOM 2811 C CA . VAL B 1 102 ? 6.797 33.406 3.951 1 98 102 VAL B CA 1
ATOM 2812 C C . VAL B 1 102 ? 6.609 32.469 2.768 1 98 102 VAL B C 1
ATOM 2814 O O . VAL B 1 102 ? 7.566 32.156 2.061 1 98 102 VAL B O 1
ATOM 2817 N N . LEU B 1 103 ? 5.344 32.125 2.467 1 98.5 103 LEU B N 1
ATOM 2818 C CA . LEU B 1 103 ? 5.094 30.984 1.587 1 98.5 103 LEU B CA 1
ATOM 2819 C C . LEU B 1 103 ? 4.727 31.453 0.183 1 98.5 103 LEU B C 1
ATOM 2821 O O . LEU B 1 103 ? 5.09 30.812 -0.805 1 98.5 103 LEU B O 1
ATOM 2825 N N . HIS B 1 104 ? 4.094 32.594 0.071 1 98.12 104 HIS B N 1
ATOM 2826 C CA . HIS B 1 104 ? 3.533 33 -1.216 1 98.12 104 HIS B CA 1
ATOM 2827 C C . HIS B 1 104 ? 4.633 33.219 -2.248 1 98.12 104 HIS B C 1
ATOM 2829 O O . HIS B 1 104 ? 4.5 32.812 -3.402 1 98.12 104 HIS B O 1
ATOM 2835 N N . GLY B 1 105 ? 5.711 33.875 -1.882 1 98.19 105 GLY B N 1
ATOM 2836 C CA . GLY B 1 105 ? 6.805 34.094 -2.814 1 98.19 105 GLY B CA 1
ATOM 2837 C C . GLY B 1 105 ? 7.395 32.812 -3.344 1 98.19 105 GLY B C 1
ATOM 2838 O O . GLY B 1 105 ? 7.758 32.719 -4.52 1 98.19 105 GLY B O 1
ATOM 2839 N N . ARG B 1 106 ? 7.48 31.844 -2.48 1 98.31 106 ARG B N 1
ATOM 2840 C CA . ARG B 1 106 ? 8.023 30.547 -2.855 1 98.31 106 ARG B CA 1
ATOM 2841 C C . ARG B 1 106 ? 7.074 29.812 -3.791 1 98.31 106 ARG B C 1
ATOM 2843 O O . ARG B 1 106 ? 7.512 29.188 -4.766 1 98.31 106 ARG B O 1
ATOM 2850 N N . LEU B 1 107 ? 5.844 29.953 -3.52 1 98.44 107 LEU B N 1
ATOM 2851 C CA . LEU B 1 107 ? 4.84 29.359 -4.398 1 98.44 107 LEU B CA 1
ATOM 2852 C C . LEU B 1 107 ? 4.871 30.016 -5.773 1 98.44 107 LEU B C 1
ATOM 2854 O O . LEU B 1 107 ? 4.73 29.344 -6.793 1 98.44 107 LEU B O 1
ATOM 2858 N N . ASP B 1 108 ? 5.055 31.281 -5.793 1 98.25 108 ASP B N 1
ATOM 2859 C CA . ASP B 1 108 ? 5.137 32.031 -7.055 1 98.25 108 ASP B CA 1
ATOM 2860 C C . ASP B 1 108 ? 6.281 31.5 -7.922 1 98.25 108 ASP B C 1
ATOM 2862 O O . ASP B 1 108 ? 6.203 31.531 -9.148 1 98.25 108 ASP B O 1
ATOM 2866 N N . LYS B 1 109 ? 7.309 31 -7.285 1 98.25 109 LYS B N 1
ATOM 2867 C CA . LYS B 1 109 ? 8.492 30.516 -7.992 1 98.25 109 LYS B CA 1
ATOM 2868 C C . LYS B 1 109 ? 8.328 29.062 -8.406 1 98.25 109 LYS B C 1
ATOM 2870 O O . LYS B 1 109 ? 9.266 28.453 -8.938 1 98.25 109 LYS B O 1
ATOM 2875 N N . GLY B 1 110 ? 7.234 28.453 -8.078 1 97.94 110 GLY B N 1
ATOM 2876 C CA . GLY B 1 110 ? 6.934 27.125 -8.57 1 97.94 110 GLY B CA 1
ATOM 2877 C C . GLY B 1 110 ? 7.188 26.031 -7.547 1 97.94 110 GLY B C 1
ATOM 2878 O O . GLY B 1 110 ? 7.062 24.844 -7.848 1 97.94 110 GLY B O 1
ATOM 2879 N N . GLU B 1 111 ? 7.496 26.453 -6.336 1 98.25 111 GLU B N 1
ATOM 2880 C CA . GLU B 1 111 ? 7.703 25.453 -5.289 1 98.25 111 GLU B CA 1
ATOM 2881 C C . GLU B 1 111 ? 6.398 24.734 -4.941 1 98.25 111 GLU B C 1
ATOM 2883 O O . GLU B 1 111 ? 5.336 25.359 -4.914 1 98.25 111 GLU B O 1
ATOM 2888 N N . VAL B 1 112 ? 6.488 23.453 -4.719 1 98.69 112 VAL B N 1
ATOM 2889 C CA . VAL B 1 112 ? 5.348 22.641 -4.328 1 98.69 112 VAL B CA 1
ATOM 2890 C C . VAL B 1 112 ? 5.484 22.219 -2.863 1 98.69 112 VAL B C 1
ATOM 2892 O O . VAL B 1 112 ? 6.523 21.703 -2.451 1 98.69 112 VAL B O 1
ATOM 2895 N N . PHE B 1 113 ? 4.418 22.5 -2.068 1 98.81 113 PHE B N 1
ATOM 2896 C CA . PHE B 1 113 ? 4.426 22.141 -0.652 1 98.81 113 PHE B CA 1
ATOM 2897 C C . PHE B 1 113 ? 3.398 21.062 -0.357 1 98.81 113 PHE B C 1
ATOM 2899 O O . PHE B 1 113 ? 2.334 21.016 -0.975 1 98.81 113 PHE B O 1
ATOM 2906 N N . ILE B 1 114 ? 3.75 20.219 0.521 1 98.81 114 ILE B N 1
ATOM 2907 C CA . ILE B 1 114 ? 2.758 19.406 1.218 1 98.81 114 ILE B CA 1
ATOM 2908 C C . ILE B 1 114 ? 2.555 19.953 2.633 1 98.81 114 ILE B C 1
ATOM 2910 O O . ILE B 1 114 ? 3.52 20.125 3.383 1 98.81 114 ILE B O 1
ATOM 2914 N N . ASP B 1 115 ? 1.313 20.234 2.984 1 98.75 115 ASP B N 1
ATOM 2915 C CA . ASP B 1 115 ? 0.97 20.797 4.285 1 98.75 115 ASP B CA 1
ATOM 2916 C C . ASP B 1 115 ? -0.013 19.891 5.031 1 98.75 115 ASP B C 1
ATOM 2918 O O . ASP B 1 115 ? -1.225 19.984 4.824 1 98.75 115 ASP B O 1
ATOM 2922 N N . PRO B 1 116 ? 0.482 19.078 5.914 1 98.38 116 PRO B N 1
ATOM 2923 C CA . PRO B 1 116 ? -0.429 18.359 6.805 1 98.38 116 PRO B CA 1
ATOM 2924 C C . PRO B 1 116 ? -1.071 19.266 7.852 1 98.38 116 PRO B C 1
ATOM 2926 O O . PRO B 1 116 ? -0.42 20.172 8.367 1 98.38 116 PRO B O 1
ATOM 2929 N N . ALA B 1 117 ? -2.33 19.047 8.062 1 96.81 117 ALA B N 1
ATOM 2930 C CA . ALA B 1 117 ? -3.092 19.859 9.008 1 96.81 117 ALA B CA 1
ATOM 2931 C C . ALA B 1 117 ? -4.133 19.031 9.742 1 96.81 117 ALA B C 1
ATOM 2933 O O . ALA B 1 117 ? -4.449 17.906 9.32 1 96.81 117 ALA B O 1
ATOM 2934 N N . ARG B 1 118 ? -4.566 19.562 10.883 1 96.38 118 ARG B N 1
ATOM 2935 C CA . ARG B 1 118 ? -5.664 18.984 11.656 1 96.38 118 ARG B CA 1
ATOM 2936 C C . ARG B 1 118 ? -5.379 17.531 12 1 96.38 118 ARG B C 1
ATOM 2938 O O . ARG B 1 118 ? -6.242 16.656 11.836 1 96.38 118 ARG B O 1
ATOM 2945 N N . PHE B 1 119 ? -4.18 17.328 12.359 1 96.81 119 PHE B N 1
ATOM 2946 C CA . PHE B 1 119 ? -3.865 16 12.883 1 96.81 119 PHE B CA 1
ATOM 2947 C C . PHE B 1 119 ? -4.66 15.719 14.148 1 96.81 119 PHE B C 1
ATOM 2949 O O . PHE B 1 119 ? -4.734 16.562 15.047 1 96.81 119 PHE B O 1
ATOM 2956 N N . VAL B 1 120 ? -5.297 14.594 14.188 1 97.19 120 VAL B N 1
ATOM 2957 C CA . VAL B 1 120 ? -6.055 14.211 15.375 1 97.19 120 VAL B CA 1
ATOM 2958 C C . VAL B 1 120 ? -5.922 12.703 15.617 1 97.19 120 VAL B C 1
ATOM 2960 O O . VAL B 1 120 ? -5.895 11.922 14.664 1 97.19 120 VAL B O 1
ATOM 2963 N N . ALA B 1 121 ? -5.723 12.32 16.797 1 95.69 121 ALA B N 1
ATOM 2964 C CA . ALA B 1 121 ? -5.777 10.93 17.234 1 95.69 121 ALA B CA 1
ATOM 2965 C C . ALA B 1 121 ? -6.766 10.758 18.391 1 95.69 121 ALA B C 1
ATOM 2967 O O . ALA B 1 121 ? -6.809 11.578 19.297 1 95.69 121 ALA B O 1
ATOM 2968 N N . ASP B 1 122 ? -7.52 9.734 18.266 1 93.38 122 ASP B N 1
ATOM 2969 C CA . ASP B 1 122 ? -8.375 9.391 19.406 1 93.38 122 ASP B CA 1
ATOM 2970 C C . ASP B 1 122 ? -7.555 9.227 20.672 1 93.38 122 ASP B C 1
ATOM 2972 O O . ASP B 1 122 ? -6.602 8.445 20.719 1 93.38 122 ASP B O 1
ATOM 2976 N N . PRO B 1 123 ? -7.922 9.922 21.719 1 88.94 123 PRO B N 1
ATOM 2977 C CA . PRO B 1 123 ? -7.094 9.922 22.922 1 88.94 123 PRO B CA 1
ATOM 2978 C C . PRO B 1 123 ? -6.895 8.523 23.5 1 88.94 123 PRO B C 1
ATOM 2980 O O . PRO B 1 123 ? -5.797 8.195 23.969 1 88.94 123 PRO B O 1
ATOM 2983 N N . ASP B 1 124 ? -7.883 7.742 23.469 1 90 124 ASP B N 1
ATOM 2984 C CA . ASP B 1 124 ? -7.777 6.383 24 1 90 124 ASP B CA 1
ATOM 2985 C C . ASP B 1 124 ? -6.887 5.52 23.109 1 90 124 ASP B C 1
ATOM 2987 O O . ASP B 1 124 ? -6.07 4.738 23.609 1 90 124 ASP B O 1
ATOM 2991 N N . LYS B 1 125 ? -6.992 5.727 21.859 1 88.44 125 LYS B N 1
ATOM 2992 C CA . LYS B 1 125 ? -6.238 4.922 20.906 1 88.44 125 LYS B CA 1
ATOM 2993 C C . LYS B 1 125 ? -4.777 5.363 20.859 1 88.44 125 LYS B C 1
ATOM 2995 O O . LYS B 1 125 ? -3.881 4.539 20.672 1 88.44 125 LYS B O 1
ATOM 3000 N N . ALA B 1 126 ? -4.582 6.625 21.031 1 85.88 126 ALA B N 1
ATOM 3001 C CA . ALA B 1 126 ? -3.223 7.164 21.016 1 85.88 126 ALA B CA 1
ATOM 3002 C C . ALA B 1 126 ? -2.387 6.57 22.141 1 85.88 126 ALA B C 1
ATOM 3004 O O . ALA B 1 126 ? -1.185 6.34 21.984 1 85.88 126 ALA B O 1
ATOM 3005 N N . GLN B 1 127 ? -2.969 6.352 23.203 1 86.5 127 GLN B N 1
ATOM 3006 C CA . GLN B 1 127 ? -2.285 5.738 24.344 1 86.5 127 GLN B CA 1
ATOM 3007 C C . GLN B 1 127 ? -1.988 4.266 24.078 1 86.5 127 GLN B C 1
ATOM 3009 O O . GLN B 1 127 ? -0.927 3.762 24.453 1 86.5 127 GLN B O 1
ATOM 3014 N N . ARG B 1 128 ? -2.838 3.701 23.375 1 90.25 128 ARG B N 1
ATOM 3015 C CA . ARG B 1 128 ? -2.715 2.275 23.094 1 90.25 128 ARG B CA 1
ATOM 3016 C C . ARG B 1 128 ? -1.694 2.021 21.984 1 90.25 128 ARG B C 1
ATOM 3018 O O . ARG B 1 128 ? -1.018 0.991 21.984 1 90.25 128 ARG B O 1
ATOM 3025 N N . PHE B 1 129 ? -1.607 2.965 21.094 1 92.38 129 PHE B N 1
ATOM 3026 C CA . PHE B 1 129 ? -0.732 2.811 19.953 1 92.38 129 PHE B CA 1
ATOM 3027 C C . PHE B 1 129 ? 0.231 3.986 19.828 1 92.38 129 PHE B C 1
ATOM 3029 O O . PHE B 1 129 ? -0.007 4.918 19.062 1 92.38 129 PHE B O 1
ATOM 3036 N N . PRO B 1 130 ? 1.338 3.879 20.422 1 89.19 130 PRO B N 1
ATOM 3037 C CA . PRO B 1 130 ? 2.277 5.004 20.406 1 89.19 130 PRO B CA 1
ATOM 3038 C C . PRO B 1 130 ? 2.818 5.312 19.016 1 89.19 130 PRO B C 1
ATOM 3040 O O . PRO B 1 130 ? 3.297 6.422 18.766 1 89.19 130 PRO B O 1
ATOM 3043 N N . GLU B 1 131 ? 2.678 4.34 18.062 1 91.38 131 GLU B N 1
ATOM 3044 C CA . GLU B 1 131 ? 3.199 4.531 16.719 1 91.38 131 GLU B CA 1
ATOM 3045 C C . GLU B 1 131 ? 2.201 5.285 15.836 1 91.38 131 GLU B C 1
ATOM 3047 O O . GLU B 1 131 ? 2.527 5.684 14.719 1 91.38 131 GLU B O 1
ATOM 3052 N N . LEU B 1 132 ? 1.056 5.531 16.344 1 92.75 132 LEU B N 1
ATOM 3053 C CA . LEU B 1 132 ? -0.05 6.055 15.555 1 92.75 132 LEU B CA 1
ATOM 3054 C C . LEU B 1 132 ? 0.317 7.398 14.93 1 92.75 132 LEU B C 1
ATOM 3056 O O . LEU B 1 132 ? 0.053 7.633 13.75 1 92.75 132 LEU B O 1
ATOM 3060 N N . PRO B 1 133 ? 1.031 8.281 15.68 1 92.25 133 PRO B N 1
ATOM 3061 C CA . PRO B 1 133 ? 1.402 9.555 15.055 1 92.25 133 PRO B CA 1
ATOM 3062 C C . PRO B 1 133 ? 2.334 9.375 13.859 1 92.25 133 PRO B C 1
ATOM 3064 O O . PRO B 1 133 ? 2.16 10.039 12.836 1 92.25 133 PRO B O 1
ATOM 3067 N N . TYR B 1 134 ? 3.195 8.438 13.938 1 92.5 134 TYR B N 1
ATOM 3068 C CA . TYR B 1 134 ? 4.137 8.18 12.852 1 92.5 134 TYR B CA 1
ATOM 3069 C C . TYR B 1 134 ? 3.412 7.66 11.609 1 92.5 134 TYR B C 1
ATOM 3071 O O . TYR B 1 134 ? 3.662 8.125 10.5 1 92.5 134 TYR B O 1
ATOM 3079 N N . LEU B 1 135 ? 2.514 6.746 11.891 1 95.12 135 LEU B N 1
ATOM 3080 C CA . LEU B 1 135 ? 1.794 6.109 10.789 1 95.12 135 LEU B CA 1
ATOM 3081 C C . LEU B 1 135 ? 0.802 7.078 10.156 1 95.12 135 LEU B C 1
ATOM 3083 O O . LEU B 1 135 ? 0.48 6.961 8.969 1 95.12 135 LEU B O 1
ATOM 3087 N N . SER B 1 136 ? 0.364 8.062 10.914 1 96.75 136 SER B N 1
ATOM 3088 C CA . SER B 1 136 ? -0.504 9.109 10.375 1 96.75 136 SER B CA 1
ATOM 3089 C C . SER B 1 136 ? 0.283 10.102 9.523 1 96.75 136 SER B C 1
ATOM 3091 O O . SER B 1 136 ? -0.086 10.375 8.383 1 96.75 136 SER B O 1
ATOM 3093 N N . LEU B 1 137 ? 1.39 10.477 10.031 1 96.44 137 LEU B N 1
ATOM 3094 C CA . LEU B 1 137 ? 2.188 11.492 9.359 1 96.44 137 LEU B CA 1
ATOM 3095 C C . LEU B 1 137 ? 2.939 10.898 8.172 1 96.44 137 LEU B C 1
ATOM 3097 O O . LEU B 1 137 ? 3.428 11.633 7.309 1 96.44 137 LEU B O 1
ATOM 3101 N N . ARG B 1 138 ? 3.039 9.547 8.148 1 96.44 138 ARG B N 1
ATOM 3102 C CA . ARG B 1 138 ? 3.576 8.852 6.984 1 96.44 138 ARG B CA 1
ATOM 3103 C C . ARG B 1 138 ? 2.881 9.305 5.707 1 96.44 138 ARG B C 1
ATOM 3105 O O . ARG B 1 138 ? 3.52 9.43 4.656 1 96.44 138 ARG B O 1
ATOM 3112 N N . LEU B 1 139 ? 1.627 9.648 5.812 1 98.31 139 LEU B N 1
ATOM 3113 C CA . LEU B 1 139 ? 0.833 10.055 4.66 1 98.31 139 LEU B CA 1
ATOM 3114 C C . LEU B 1 139 ? 1.391 11.336 4.039 1 98.31 139 LEU B C 1
ATOM 3116 O O . LEU B 1 139 ? 1.341 11.516 2.822 1 98.31 139 LEU B O 1
ATOM 3120 N N . ALA B 1 140 ? 1.899 12.211 4.895 1 97.81 140 ALA B N 1
ATOM 3121 C CA . ALA B 1 140 ? 2.488 13.445 4.387 1 97.81 140 ALA B CA 1
ATOM 3122 C C . ALA B 1 140 ? 3.74 13.156 3.562 1 97.81 140 ALA B C 1
ATOM 3124 O O . ALA B 1 140 ? 3.969 13.789 2.529 1 97.81 140 ALA B O 1
ATOM 3125 N N . TYR B 1 141 ? 4.465 12.227 4.012 1 95.94 141 TYR B N 1
ATOM 3126 C CA . TYR B 1 141 ? 5.695 11.859 3.314 1 95.94 141 TYR B CA 1
ATOM 3127 C C . TYR B 1 141 ? 5.387 11.211 1.971 1 95.94 141 TYR B C 1
ATOM 3129 O O . TYR B 1 141 ? 6.039 11.508 0.967 1 95.94 141 TYR B O 1
ATOM 3137 N N . LEU B 1 142 ? 4.414 10.312 1.971 1 97.38 142 LEU B N 1
ATOM 3138 C CA . LEU B 1 142 ? 3.971 9.703 0.723 1 97.38 142 LEU B CA 1
ATOM 3139 C C . LEU B 1 142 ? 3.457 10.758 -0.25 1 97.38 142 LEU B C 1
ATOM 3141 O O . LEU B 1 142 ? 3.697 10.664 -1.456 1 97.38 142 LEU B O 1
ATOM 3145 N N . ALA B 1 143 ? 2.777 11.758 0.266 1 98.44 143 ALA B N 1
ATOM 3146 C CA . ALA B 1 143 ? 2.266 12.836 -0.573 1 98.44 143 ALA B CA 1
ATOM 3147 C C . ALA B 1 143 ? 3.406 13.625 -1.209 1 98.44 143 ALA B C 1
ATOM 3149 O O . ALA B 1 143 ? 3.336 13.992 -2.383 1 98.44 143 ALA B O 1
ATOM 3150 N N . CYS B 1 144 ? 4.41 13.883 -0.401 1 98.06 144 CYS B N 1
ATOM 3151 C CA . CYS B 1 144 ? 5.559 14.594 -0.953 1 98.06 144 CYS B CA 1
ATOM 3152 C C . CYS B 1 144 ? 6.125 13.852 -2.16 1 98.06 144 CYS B C 1
ATOM 3154 O O . CYS B 1 144 ? 6.418 14.469 -3.188 1 98.06 144 CYS B O 1
ATOM 3156 N N . GLU B 1 145 ? 6.23 12.562 -2.008 1 96.25 145 GLU B N 1
ATOM 3157 C CA . GLU B 1 145 ? 6.762 11.758 -3.104 1 96.25 145 GLU B CA 1
ATOM 3158 C C . GLU B 1 145 ? 5.816 11.766 -4.301 1 96.25 145 GLU B C 1
ATOM 3160 O O . GLU B 1 145 ? 6.242 11.984 -5.438 1 96.25 145 GLU B O 1
ATOM 3165 N N . HIS B 1 146 ? 4.594 11.594 -4.059 1 97.31 146 HIS B N 1
ATOM 3166 C CA . HIS B 1 146 ? 3.605 11.445 -5.121 1 97.31 146 HIS B CA 1
ATOM 3167 C C . HIS B 1 146 ? 3.455 12.734 -5.922 1 97.31 146 HIS B C 1
ATOM 3169 O O . HIS B 1 146 ? 3.361 12.695 -7.152 1 97.31 146 HIS B O 1
ATOM 3175 N N . PHE B 1 147 ? 3.459 13.812 -5.25 1 97.44 147 PHE B N 1
ATOM 3176 C CA . PHE B 1 147 ? 3.184 15.086 -5.898 1 97.44 147 PHE B CA 1
ATOM 3177 C C . PHE B 1 147 ? 4.48 15.805 -6.246 1 97.44 147 PHE B C 1
ATOM 3179 O O . PHE B 1 147 ? 4.465 16.984 -6.598 1 97.44 147 PHE B O 1
ATOM 3186 N N . ASN B 1 148 ? 5.59 15.094 -6.07 1 96.12 148 ASN B N 1
ATOM 3187 C CA . ASN B 1 148 ? 6.902 15.656 -6.363 1 96.12 148 ASN B CA 1
ATOM 3188 C C . ASN B 1 148 ? 7.117 16.984 -5.633 1 96.12 148 ASN B C 1
ATOM 3190 O O . ASN B 1 148 ? 7.48 17.984 -6.254 1 96.12 148 ASN B O 1
ATOM 3194 N N . ALA B 1 149 ? 6.812 16.953 -4.383 1 98.19 149 ALA B N 1
ATOM 3195 C CA . ALA B 1 149 ? 6.938 18.156 -3.578 1 98.19 149 ALA B CA 1
ATOM 3196 C C . ALA B 1 149 ? 8.398 18.5 -3.326 1 98.19 149 ALA B C 1
ATOM 3198 O O . ALA B 1 149 ? 9.25 17.609 -3.258 1 98.19 149 ALA B O 1
ATOM 3199 N N . ASP B 1 150 ? 8.664 19.766 -3.178 1 98.19 150 ASP B N 1
ATOM 3200 C CA . ASP B 1 150 ? 9.984 20.25 -2.793 1 98.19 150 ASP B CA 1
ATOM 3201 C C . ASP B 1 150 ? 10.156 20.234 -1.275 1 98.19 150 ASP B C 1
ATOM 3203 O O . ASP B 1 150 ? 11.234 19.906 -0.767 1 98.19 150 ASP B O 1
ATOM 3207 N N . THR B 1 151 ? 9.023 20.625 -0.655 1 98.25 151 THR B N 1
ATOM 3208 C CA . THR B 1 151 ? 9.117 20.953 0.764 1 98.25 151 THR B CA 1
ATOM 3209 C C . THR B 1 151 ? 7.902 20.406 1.52 1 98.25 151 THR B C 1
ATOM 3211 O O . THR B 1 151 ? 6.77 20.516 1.05 1 98.25 151 THR B O 1
ATOM 3214 N N . GLY B 1 152 ? 8.148 19.75 2.643 1 98.44 152 GLY B N 1
ATOM 3215 C CA . GLY B 1 152 ? 7.102 19.438 3.596 1 98.44 152 GLY B CA 1
ATOM 3216 C C . GLY B 1 152 ? 6.969 20.469 4.703 1 98.44 152 GLY B C 1
ATOM 3217 O O . GLY B 1 152 ? 7.965 20.859 5.309 1 98.44 152 GLY B O 1
ATOM 3218 N N . LEU B 1 153 ? 5.719 20.891 4.945 1 98.69 153 LEU B N 1
ATOM 3219 C CA . LEU B 1 153 ? 5.48 21.906 5.973 1 98.69 153 LEU B CA 1
ATOM 3220 C C . LEU B 1 153 ? 4.941 21.266 7.25 1 98.69 153 LEU B C 1
ATOM 3222 O O . LEU B 1 153 ? 4.453 20.125 7.223 1 98.69 153 LEU B O 1
ATOM 3226 N N . ALA B 1 154 ? 5.086 22 8.344 1 97.94 154 ALA B N 1
ATOM 3227 C CA . ALA B 1 154 ? 4.449 21.688 9.625 1 97.94 154 ALA B CA 1
ATOM 3228 C C . ALA B 1 154 ? 4.113 22.969 10.391 1 97.94 154 ALA B C 1
ATOM 3230 O O . ALA B 1 154 ? 5 23.766 10.688 1 97.94 154 ALA B O 1
ATOM 3231 N N . VAL B 1 155 ? 2.857 23.156 10.57 1 96.06 155 VAL B N 1
ATOM 3232 C CA . VAL B 1 155 ? 2.396 24.234 11.445 1 96.06 155 VAL B CA 1
ATOM 3233 C C . VAL B 1 155 ? 2.094 23.672 12.836 1 96.06 155 VAL B C 1
ATOM 3235 O O . VAL B 1 155 ? 1.068 23.016 13.031 1 96.06 155 VAL B O 1
ATOM 3238 N N . VAL B 1 156 ? 3.023 23.969 13.742 1 94.56 156 VAL B N 1
ATOM 3239 C CA . VAL B 1 156 ? 2.922 23.188 14.969 1 94.56 156 VAL B CA 1
ATOM 3240 C C . VAL B 1 156 ? 3.195 24.078 16.172 1 94.56 156 VAL B C 1
ATOM 3242 O O . VAL B 1 156 ? 3.883 25.094 16.062 1 94.56 156 VAL B O 1
ATOM 3245 N N . ARG B 1 157 ? 2.668 23.656 17.312 1 92.12 157 ARG B N 1
ATOM 3246 C CA . ARG B 1 157 ? 2.945 24.281 18.609 1 92.12 157 ARG B CA 1
ATOM 3247 C C . ARG B 1 157 ? 4.375 24 19.062 1 92.12 157 ARG B C 1
ATOM 3249 O O . ARG B 1 157 ? 5.031 23.109 18.516 1 92.12 157 ARG B O 1
ATOM 3256 N N . ALA B 1 158 ? 4.773 24.719 20.031 1 90.94 158 ALA B N 1
ATOM 3257 C CA . ALA B 1 158 ? 6.156 24.641 20.5 1 90.94 158 ALA B CA 1
ATOM 3258 C C . ALA B 1 158 ? 6.48 23.234 21.016 1 90.94 158 ALA B C 1
ATOM 3260 O O . ALA B 1 158 ? 7.578 22.719 20.781 1 90.94 158 ALA B O 1
ATOM 3261 N N . GLU B 1 159 ? 5.531 22.641 21.672 1 90.25 159 GLU B N 1
ATOM 3262 C CA . GLU B 1 159 ? 5.738 21.359 22.344 1 90.25 159 GLU B CA 1
ATOM 3263 C C . GLU B 1 159 ? 5.984 20.25 21.328 1 90.25 159 GLU B C 1
ATOM 3265 O O . GLU B 1 159 ? 6.516 19.188 21.688 1 90.25 159 GLU B O 1
ATOM 3270 N N . HIS B 1 160 ? 5.605 20.5 20.094 1 92.75 160 HIS B N 1
ATOM 3271 C CA . HIS B 1 160 ? 5.703 19.438 19.094 1 92.75 160 HIS B CA 1
ATOM 3272 C C . HIS B 1 160 ? 6.867 19.688 18.141 1 92.75 160 HIS B C 1
ATOM 3274 O O . HIS B 1 160 ? 7.188 18.844 17.312 1 92.75 160 HIS B O 1
ATOM 3280 N N . GLN B 1 161 ? 7.547 20.766 18.25 1 95 161 GLN B N 1
ATOM 3281 C CA . GLN B 1 161 ? 8.578 21.125 17.281 1 95 161 GLN B CA 1
ATOM 3282 C C . GLN B 1 161 ? 9.742 20.141 17.312 1 95 161 GLN B C 1
ATOM 3284 O O . GLN B 1 161 ? 10.297 19.797 16.281 1 95 161 GLN B O 1
ATOM 3289 N N . ALA B 1 162 ? 10.086 19.703 18.453 1 94.56 162 ALA B N 1
ATOM 3290 C CA . ALA B 1 162 ? 11.203 18.766 18.609 1 94.56 162 ALA B CA 1
ATOM 3291 C C . ALA B 1 162 ? 10.938 17.469 17.859 1 94.56 162 ALA B C 1
ATOM 3293 O O . ALA B 1 162 ? 11.844 16.891 17.266 1 94.56 162 ALA B O 1
ATOM 3294 N N . PHE B 1 163 ? 9.797 17.062 17.953 1 92.31 163 PHE B N 1
ATOM 3295 C CA . PHE B 1 163 ? 9.383 15.852 17.25 1 92.31 163 PHE B CA 1
ATOM 3296 C C . PHE B 1 163 ? 9.633 15.984 15.758 1 92.31 163 PHE B C 1
ATOM 3298 O O . PHE B 1 163 ? 10.266 15.125 15.148 1 92.31 163 PHE B O 1
ATOM 3305 N N . TYR B 1 164 ? 9.141 17.047 15.148 1 95.81 164 TYR B N 1
ATOM 3306 C CA . TYR B 1 164 ? 9.242 17.25 13.703 1 95.81 164 TYR B CA 1
ATOM 3307 C C . TYR B 1 164 ? 10.688 17.438 13.281 1 95.81 164 TYR B C 1
ATOM 3309 O O . TYR B 1 164 ? 11.094 17.016 12.195 1 95.81 164 TYR B O 1
ATOM 3317 N N . ARG B 1 165 ? 11.492 17.984 14.172 1 96 165 ARG B N 1
ATOM 3318 C CA . ARG B 1 165 ? 12.922 18.125 13.906 1 96 165 ARG B CA 1
ATOM 3319 C C . ARG B 1 165 ? 13.609 16.766 13.883 1 96 165 ARG B C 1
ATOM 3321 O O . ARG B 1 165 ? 14.422 16.484 13 1 96 165 ARG B O 1
ATOM 3328 N N . ARG B 1 166 ? 13.25 16 14.727 1 92.88 166 ARG B N 1
ATOM 3329 C CA . ARG B 1 166 ? 13.922 14.719 14.914 1 92.88 166 ARG B CA 1
ATOM 3330 C C . ARG B 1 166 ? 13.484 13.703 13.859 1 92.88 166 ARG B C 1
ATOM 3332 O O . ARG B 1 166 ? 14.305 12.984 13.297 1 92.88 166 ARG B O 1
ATOM 3339 N N . VAL B 1 167 ? 12.242 13.656 13.609 1 89.06 167 VAL B N 1
ATOM 3340 C CA . VAL B 1 167 ? 11.695 12.578 12.789 1 89.06 167 VAL B CA 1
ATOM 3341 C C . VAL B 1 167 ? 11.789 12.953 11.312 1 89.06 167 VAL B C 1
ATOM 3343 O O . VAL B 1 167 ? 12.219 12.148 10.484 1 89.06 167 VAL B O 1
ATOM 3346 N N . PHE B 1 168 ? 11.5 14.25 11.047 1 92.38 168 PHE B N 1
ATOM 3347 C CA . PHE B 1 168 ? 11.359 14.609 9.641 1 92.38 168 PHE B CA 1
ATOM 3348 C C . PHE B 1 168 ? 12.367 15.688 9.258 1 92.38 168 PHE B C 1
ATOM 3350 O O . PHE B 1 168 ? 12.344 16.188 8.133 1 92.38 168 PHE B O 1
ATOM 3357 N N . LEU B 1 169 ? 13.203 16.078 10.203 1 95.81 169 LEU B N 1
ATOM 3358 C CA . LEU B 1 169 ? 14.305 17.016 9.984 1 95.81 169 LEU B CA 1
ATOM 3359 C C . LEU B 1 169 ? 13.781 18.391 9.57 1 95.81 169 LEU B C 1
ATOM 3361 O O . LEU B 1 169 ? 14.359 19.047 8.703 1 95.81 169 LEU B O 1
ATOM 3365 N N . HIS B 1 170 ? 12.688 18.734 10.148 1 97.62 170 HIS B N 1
ATOM 3366 C CA . HIS B 1 170 ? 12.133 20.062 9.938 1 97.62 170 HIS B CA 1
ATOM 3367 C C . HIS B 1 170 ? 12.969 21.125 10.648 1 97.62 170 HIS B C 1
ATOM 3369 O O . HIS B 1 170 ? 13.578 20.859 11.688 1 97.62 170 HIS B O 1
ATOM 3375 N N . GLN B 1 171 ? 12.969 22.25 10.023 1 97.56 171 GLN B N 1
ATOM 3376 C CA . GLN B 1 171 ? 13.531 23.453 10.641 1 97.56 171 GLN B CA 1
ATOM 3377 C C . GLN B 1 171 ? 12.5 24.562 10.711 1 97.56 171 GLN B C 1
ATOM 3379 O O . GLN B 1 171 ? 11.68 24.719 9.805 1 97.56 171 GLN B O 1
ATOM 3384 N N . THR B 1 172 ? 12.633 25.344 11.766 1 97.75 172 THR B N 1
ATOM 3385 C CA . THR B 1 172 ? 11.719 26.469 11.906 1 97.75 172 THR B CA 1
ATOM 3386 C C . THR B 1 172 ? 12.047 27.562 10.883 1 97.75 172 THR B C 1
ATOM 3388 O O . THR B 1 172 ? 13.195 27.969 10.75 1 97.75 172 THR B O 1
ATOM 3391 N N . ILE B 1 173 ? 11.008 28.062 10.211 1 98 173 ILE B N 1
ATOM 3392 C CA . ILE B 1 173 ? 11.273 29.062 9.188 1 98 173 ILE B CA 1
ATOM 3393 C C . ILE B 1 173 ? 10.469 30.328 9.484 1 98 173 ILE B C 1
ATOM 3395 O O . ILE B 1 173 ? 10.68 31.359 8.844 1 98 173 ILE B O 1
ATOM 3399 N N . ALA B 1 174 ? 9.508 30.266 10.375 1 97.06 174 ALA B N 1
ATOM 3400 C CA . ALA B 1 174 ? 8.781 31.438 10.836 1 97.06 174 ALA B CA 1
ATOM 3401 C C . ALA B 1 174 ? 8.422 31.328 12.312 1 97.06 174 ALA B C 1
ATOM 3403 O O . ALA B 1 174 ? 8.047 30.25 12.781 1 97.06 174 ALA B O 1
ATOM 3404 N N . GLU B 1 175 ? 8.438 32.375 13.016 1 94.12 175 GLU B N 1
ATOM 3405 C CA . GLU B 1 175 ? 8.156 32.438 14.453 1 94.12 175 GLU B CA 1
ATOM 3406 C C . GLU B 1 175 ? 6.68 32.188 14.734 1 94.12 175 GLU B C 1
ATOM 3408 O O . GLU B 1 175 ? 5.828 32.406 13.867 1 94.12 175 GLU B O 1
ATOM 3413 N N . PRO B 1 176 ? 6.402 31.781 15.977 1 94.19 176 PRO B N 1
ATOM 3414 C CA . PRO B 1 176 ? 5.023 31.453 16.328 1 94.19 176 PRO B CA 1
ATOM 3415 C C . PRO B 1 176 ? 4.07 32.625 16.188 1 94.19 176 PRO B C 1
ATOM 3417 O O . PRO B 1 176 ? 4.441 33.781 16.484 1 94.19 176 PRO B O 1
ATOM 3420 N N . ARG B 1 177 ? 2.938 32.344 15.664 1 93.31 177 ARG B N 1
ATOM 3421 C CA . ARG B 1 177 ? 1.854 33.312 15.5 1 93.31 177 ARG B CA 1
ATOM 3422 C C . ARG B 1 177 ? 0.562 32.781 16.125 1 93.31 177 ARG B C 1
ATOM 3424 O O . ARG B 1 177 ? 0.375 31.578 16.25 1 93.31 177 ARG B O 1
ATOM 3431 N N . ALA B 1 178 ? -0.245 33.75 16.531 1 85.81 178 ALA B N 1
ATOM 3432 C CA . ALA B 1 178 ? -1.538 33.375 17.109 1 85.81 178 ALA B CA 1
ATOM 3433 C C . ALA B 1 178 ? -2.555 33.062 16.016 1 85.81 178 ALA B C 1
ATOM 3435 O O . ALA B 1 178 ? -2.512 33.656 14.93 1 85.81 178 ALA B O 1
ATOM 3436 N N . PHE B 1 179 ? -3.26 31.969 16.203 1 73 179 PHE B N 1
ATOM 3437 C CA . PHE B 1 179 ? -4.359 31.562 15.344 1 73 179 PHE B CA 1
ATOM 3438 C C . PHE B 1 179 ? -5.703 31.812 16.016 1 73 179 PHE B C 1
ATOM 3440 O O . PHE B 1 179 ? -5.832 31.625 17.234 1 73 179 PHE B O 1
ATOM 3447 N N . PRO B 1 180 ? -6.633 32.312 15.172 1 66.25 180 PRO B N 1
ATOM 3448 C CA . PRO B 1 180 ? -7.945 32.5 15.797 1 66.25 180 PRO B CA 1
ATOM 3449 C C . PRO B 1 180 ? -8.492 31.234 16.422 1 66.25 180 PRO B C 1
ATOM 3451 O O . PRO B 1 180 ? -8.383 30.156 15.828 1 66.25 180 PRO B O 1
ATOM 3454 N N . ASN B 1 181 ? -8.93 31.25 17.562 1 62.72 181 ASN B N 1
ATOM 3455 C CA . ASN B 1 181 ? -9.625 30.188 18.281 1 62.72 181 ASN B CA 1
ATOM 3456 C C . ASN B 1 181 ? -8.672 29.094 18.75 1 62.72 181 ASN B C 1
ATOM 3458 O O . ASN B 1 181 ? -9.094 27.984 19.062 1 62.72 181 ASN B O 1
ATOM 3462 N N . VAL B 1 182 ? -7.414 29.406 18.406 1 67.56 182 VAL B N 1
ATOM 3463 C CA . VAL B 1 182 ? -6.461 28.453 18.953 1 67.56 182 VAL B CA 1
ATOM 3464 C C . VAL B 1 182 ? -5.695 29.078 20.109 1 67.56 182 VAL B C 1
ATOM 3466 O O . VAL B 1 182 ? -5.176 30.188 19.984 1 67.56 182 VAL B O 1
ATOM 3469 N N . LEU B 1 183 ? -5.727 28.484 21.188 1 70.5 183 LEU B N 1
ATOM 3470 C CA . LEU B 1 183 ? -5.199 29.016 22.438 1 70.5 183 LEU B CA 1
ATOM 3471 C C . LEU B 1 183 ? -3.676 29.109 22.391 1 70.5 183 LEU B C 1
ATOM 3473 O O . LEU B 1 183 ? -3.078 29.922 23.078 1 70.5 183 LEU B O 1
ATOM 3477 N N . LYS B 1 184 ? -3.121 28.328 21.547 1 81.06 184 LYS B N 1
ATOM 3478 C CA . LYS B 1 184 ? -1.662 28.297 21.531 1 81.06 184 LYS B CA 1
ATOM 3479 C C . LYS B 1 184 ? -1.117 28.812 20.203 1 81.06 184 LYS B C 1
ATOM 3481 O O . LYS B 1 184 ? -1.733 28.594 19.156 1 81.06 184 LYS B O 1
ATOM 3486 N N . LYS B 1 185 ? 0.009 29.484 20.359 1 91.12 185 LYS B N 1
ATOM 3487 C CA . LYS B 1 185 ? 0.678 29.938 19.141 1 91.12 185 LYS B CA 1
ATOM 3488 C C . LYS B 1 185 ? 1.296 28.781 18.375 1 91.12 185 LYS B C 1
ATOM 3490 O O . LYS B 1 185 ? 1.636 27.75 18.969 1 91.12 185 LYS B O 1
ATOM 3495 N N . VAL B 1 186 ? 1.361 28.984 17.047 1 93.5 186 VAL B N 1
ATOM 3496 C CA . VAL B 1 186 ? 1.945 27.938 16.234 1 93.5 186 VAL B CA 1
ATOM 3497 C C . VAL B 1 186 ? 3.061 28.516 15.359 1 93.5 186 VAL B C 1
ATOM 3499 O O . VAL B 1 186 ? 2.949 29.641 14.867 1 93.5 186 VAL B O 1
ATOM 3502 N N . ALA B 1 187 ? 4.125 27.75 15.219 1 96.12 187 ALA B N 1
ATOM 3503 C CA . ALA B 1 187 ? 5.238 28.094 14.344 1 96.12 187 ALA B CA 1
ATOM 3504 C C . ALA B 1 187 ? 5.152 27.359 13.016 1 96.12 187 ALA B C 1
ATOM 3506 O O . ALA B 1 187 ? 4.41 26.375 12.891 1 96.12 187 ALA B O 1
ATOM 3507 N N . LEU B 1 188 ? 5.836 27.922 12.047 1 97.94 188 LEU B N 1
ATOM 3508 C CA . LEU B 1 188 ? 5.949 27.266 10.742 1 97.94 188 LEU B CA 1
ATOM 3509 C C . LEU B 1 188 ? 7.301 26.578 10.602 1 97.94 188 LEU B C 1
ATOM 3511 O O . LEU B 1 188 ? 8.344 27.219 10.781 1 97.94 188 LEU B O 1
ATOM 3515 N N . MET B 1 189 ? 7.242 25.312 10.336 1 98.38 189 MET B N 1
ATOM 3516 C CA . MET B 1 189 ? 8.453 24.547 10.07 1 98.38 189 MET B CA 1
ATOM 3517 C C . MET B 1 189 ? 8.438 23.953 8.664 1 98.38 189 MET B C 1
ATOM 3519 O O . MET B 1 189 ? 7.371 23.828 8.055 1 98.38 189 MET B O 1
ATOM 3523 N N . ALA B 1 190 ? 9.648 23.703 8.125 1 98.56 190 ALA B N 1
ATOM 3524 C CA . ALA B 1 190 ? 9.773 23.156 6.777 1 98.56 190 ALA B CA 1
ATOM 3525 C C . ALA B 1 190 ? 10.922 22.156 6.695 1 98.56 190 ALA B C 1
ATOM 3527 O O . ALA B 1 190 ? 11.898 22.266 7.441 1 98.56 190 ALA B O 1
ATOM 3528 N N . SER B 1 191 ? 10.742 21.172 5.91 1 98.06 191 SER B N 1
ATOM 3529 C CA . SER B 1 191 ? 11.773 20.188 5.59 1 98.06 191 SER B CA 1
ATOM 3530 C C . SER B 1 191 ? 11.914 20 4.082 1 98.06 191 SER B C 1
ATOM 3532 O O . SER B 1 191 ? 10.922 19.781 3.381 1 98.06 191 SER B O 1
ATOM 3534 N N . GLY B 1 192 ? 13.195 20.125 3.582 1 97.56 192 GLY B N 1
ATOM 3535 C CA . GLY B 1 192 ? 13.445 19.875 2.172 1 97.56 192 GLY B CA 1
ATOM 3536 C C . GLY B 1 192 ? 13.336 18.406 1.792 1 97.56 192 GLY B C 1
ATOM 3537 O O . GLY B 1 192 ? 14.266 17.625 2.033 1 97.56 192 GLY B O 1
ATOM 3538 N N . PHE B 1 193 ? 12.305 18 1.18 1 95.81 193 PHE B N 1
ATOM 3539 C CA . PHE B 1 193 ? 12.023 16.609 0.9 1 95.81 193 PHE B CA 1
ATOM 3540 C C . PHE B 1 193 ? 13.039 16.031 -0.078 1 95.81 193 PHE B C 1
ATOM 3542 O O . PHE B 1 193 ? 13.586 14.953 0.151 1 95.81 193 PHE B O 1
ATOM 3549 N N . ARG B 1 194 ? 13.359 16.672 -1.107 1 91.25 194 ARG B N 1
ATOM 3550 C CA . ARG B 1 194 ? 14.227 16.172 -2.174 1 91.25 194 ARG B CA 1
ATOM 3551 C C . ARG B 1 194 ? 15.609 15.836 -1.64 1 91.25 194 ARG B C 1
ATOM 3553 O O . ARG B 1 194 ? 16.172 14.789 -1.965 1 91.25 194 ARG B O 1
ATOM 3560 N N . ASP B 1 195 ? 16.031 16.625 -0.765 1 93.62 195 ASP B N 1
ATOM 3561 C CA . ASP B 1 195 ? 17.391 16.469 -0.273 1 93.62 195 ASP B CA 1
ATOM 3562 C C . ASP B 1 195 ? 17.453 15.508 0.912 1 93.62 195 ASP B C 1
ATOM 3564 O O . ASP B 1 195 ? 18.469 14.852 1.137 1 93.62 195 ASP B O 1
ATOM 3568 N N . LEU B 1 196 ? 16.312 15.438 1.584 1 95.31 196 LEU B N 1
ATOM 3569 C CA . LEU B 1 196 ? 16.391 14.766 2.877 1 95.31 196 LEU B CA 1
ATOM 3570 C C . LEU B 1 196 ? 15.688 13.406 2.826 1 95.31 196 LEU B C 1
ATOM 3572 O O . LEU B 1 196 ? 15.758 12.633 3.785 1 95.31 196 LEU B O 1
ATOM 3576 N N . ARG B 1 197 ? 15.109 13.086 1.777 1 93.19 197 ARG B N 1
ATOM 3577 C CA . ARG B 1 197 ? 14.258 11.906 1.637 1 93.19 197 ARG B CA 1
ATOM 3578 C C . ARG B 1 197 ? 15 10.641 2.045 1 93.19 197 ARG B C 1
ATOM 3580 O O . ARG B 1 197 ? 14.539 9.898 2.91 1 93.19 197 ARG B O 1
ATOM 3587 N N . GLU B 1 198 ? 16.172 10.422 1.5 1 92 198 GLU B N 1
ATOM 3588 C CA . GLU B 1 198 ? 16.891 9.172 1.742 1 92 198 GLU B CA 1
ATOM 3589 C C . GLU B 1 198 ? 17.328 9.07 3.197 1 92 198 GLU B C 1
ATOM 3591 O O . GLU B 1 198 ? 17.344 7.977 3.77 1 92 198 GLU B O 1
ATOM 3596 N N . GLN B 1 199 ? 17.703 10.164 3.742 1 93.44 199 GLN B N 1
ATOM 3597 C CA . GLN B 1 199 ? 18.094 10.172 5.148 1 93.44 199 GLN B CA 1
ATOM 3598 C C . GLN B 1 199 ? 16.922 9.75 6.043 1 93.44 199 GLN B C 1
ATOM 3600 O O . GLN B 1 199 ? 17.109 8.938 6.957 1 93.44 199 GLN B O 1
ATOM 3605 N N . VAL B 1 200 ? 15.789 10.273 5.793 1 92.06 200 VAL B N 1
ATOM 3606 C CA . VAL B 1 200 ? 14.602 9.945 6.582 1 92.06 200 VAL B CA 1
ATOM 3607 C C . VAL B 1 200 ? 14.227 8.477 6.363 1 92.06 200 VAL B C 1
ATOM 3609 O O . VAL B 1 200 ? 13.945 7.754 7.324 1 92.06 200 VAL B O 1
ATOM 3612 N N . LEU B 1 201 ? 14.305 8 5.121 1 90.38 201 LEU B N 1
ATOM 3613 C CA . LEU B 1 201 ? 13.914 6.633 4.801 1 90.38 201 LEU B CA 1
ATOM 3614 C C . LEU B 1 201 ? 14.867 5.633 5.441 1 90.38 201 LEU B C 1
ATOM 3616 O O . LEU B 1 201 ? 14.453 4.539 5.836 1 90.38 201 LEU B O 1
ATOM 3620 N N . ASN B 1 202 ? 16.078 5.957 5.551 1 90.06 202 ASN B N 1
ATOM 3621 C CA . ASN B 1 202 ? 17.062 5.082 6.18 1 90.06 202 ASN B CA 1
ATOM 3622 C C . ASN B 1 202 ? 16.828 4.957 7.684 1 90.06 202 ASN B C 1
ATOM 3624 O O . ASN B 1 202 ? 17 3.879 8.258 1 90.06 202 ASN B O 1
ATOM 3628 N N . ARG B 1 203 ? 16.391 6.059 8.156 1 90.31 203 ARG B N 1
ATOM 3629 C CA . ARG B 1 203 ? 16.125 6.055 9.594 1 90.31 203 ARG B CA 1
ATOM 3630 C C . ARG B 1 203 ? 14.773 5.434 9.906 1 90.31 203 ARG B C 1
ATOM 3632 O O . ARG B 1 203 ? 14.617 4.75 10.922 1 90.31 203 ARG B O 1
ATOM 3639 N N . PHE B 1 204 ? 13.859 5.703 9 1 89.38 204 PHE B N 1
ATOM 3640 C CA . PHE B 1 204 ? 12.5 5.215 9.188 1 89.38 204 PHE B CA 1
ATOM 3641 C C . PHE B 1 204 ? 11.992 4.523 7.922 1 89.38 204 PHE B C 1
ATOM 3643 O O . PHE B 1 204 ? 11.172 5.078 7.191 1 89.38 204 PHE B O 1
ATOM 3650 N N . PRO B 1 205 ? 12.289 3.248 7.812 1 88 205 PRO B N 1
ATOM 3651 C CA . PRO B 1 205 ? 11.945 2.539 6.574 1 88 205 PRO B CA 1
ATOM 3652 C C . PRO B 1 205 ? 10.438 2.41 6.367 1 88 205 PRO B C 1
ATOM 3654 O O . PRO B 1 205 ? 9.984 2.207 5.242 1 88 205 PRO B O 1
ATOM 3657 N N . ILE B 1 206 ? 9.695 2.568 7.395 1 87.5 206 ILE B N 1
ATOM 3658 C CA . ILE B 1 206 ? 8.242 2.443 7.309 1 87.5 206 ILE B CA 1
ATOM 3659 C C . ILE B 1 206 ? 7.68 3.562 6.434 1 87.5 206 ILE B C 1
ATOM 3661 O O . ILE B 1 206 ? 6.543 3.477 5.961 1 87.5 206 ILE B O 1
ATOM 3665 N N . MET B 1 207 ? 8.492 4.594 6.176 1 91.12 207 MET B N 1
ATOM 3666 C CA . MET B 1 207 ? 8.047 5.734 5.379 1 91.12 207 MET B CA 1
ATOM 3667 C C . MET B 1 207 ? 8.133 5.426 3.891 1 91.12 207 MET B C 1
ATOM 3669 O O . MET B 1 207 ? 7.582 6.16 3.066 1 91.12 207 MET B O 1
ATOM 3673 N N . ARG B 1 208 ? 8.789 4.371 3.596 1 91.69 208 ARG B N 1
ATOM 3674 C CA . ARG B 1 208 ? 8.945 4.016 2.189 1 91.69 208 ARG B CA 1
ATOM 3675 C C . ARG B 1 208 ? 7.641 3.5 1.601 1 91.69 208 ARG B C 1
ATOM 3677 O O . ARG B 1 208 ? 6.871 2.82 2.283 1 91.69 208 ARG B O 1
ATOM 3684 N N . SER B 1 209 ? 7.43 3.891 0.386 1 94.69 209 SER B N 1
ATOM 3685 C CA . SER B 1 209 ? 6.188 3.514 -0.285 1 94.69 209 SER B CA 1
ATOM 3686 C C . SER B 1 209 ? 6.43 3.207 -1.76 1 94.69 209 SER B C 1
ATOM 3688 O O . SER B 1 209 ? 7.379 3.719 -2.357 1 94.69 209 SER B O 1
ATOM 3690 N N . SER B 1 210 ? 5.609 2.361 -2.277 1 96 210 SER B N 1
ATOM 3691 C CA . SER B 1 210 ? 5.629 2.07 -3.707 1 96 210 SER B CA 1
ATOM 3692 C C . SER B 1 210 ? 4.77 3.059 -4.488 1 96 210 SER B C 1
ATOM 3694 O O . SER B 1 210 ? 3.932 3.754 -3.906 1 96 210 SER B O 1
ATOM 3696 N N . ALA B 1 211 ? 4.984 3.111 -5.809 1 96.81 211 ALA B N 1
ATOM 3697 C CA . ALA B 1 211 ? 4.121 3.91 -6.676 1 96.81 211 ALA B CA 1
ATOM 3698 C C . ALA B 1 211 ? 2.668 3.457 -6.574 1 96.81 211 ALA B C 1
ATOM 3700 O O . ALA B 1 211 ? 1.75 4.277 -6.641 1 96.81 211 ALA B O 1
ATOM 3701 N N . PHE B 1 212 ? 2.482 2.223 -6.348 1 97.31 212 PHE B N 1
ATOM 3702 C CA . PHE B 1 212 ? 1.145 1.665 -6.191 1 97.31 212 PHE B CA 1
ATOM 3703 C C . PHE B 1 212 ? 0.44 2.277 -4.988 1 97.31 212 PHE B C 1
ATOM 3705 O O . PHE B 1 212 ? -0.688 2.764 -5.102 1 97.31 212 PHE B O 1
ATOM 3712 N N . GLU B 1 213 ? 1.114 2.193 -3.877 1 97.31 213 GLU B N 1
ATOM 3713 C CA . GLU B 1 213 ? 0.532 2.715 -2.645 1 97.31 213 GLU B CA 1
ATOM 3714 C C . GLU B 1 213 ? 0.163 4.188 -2.787 1 97.31 213 GLU B C 1
ATOM 3716 O O . GLU B 1 213 ? -0.94 4.598 -2.418 1 97.31 213 GLU B O 1
ATOM 3721 N N . ARG B 1 214 ? 1.021 4.965 -3.379 1 97.94 214 ARG B N 1
ATOM 3722 C CA . ARG B 1 214 ? 0.797 6.398 -3.531 1 97.94 214 ARG B CA 1
ATOM 3723 C C . ARG B 1 214 ? -0.364 6.676 -4.48 1 97.94 214 ARG B C 1
ATOM 3725 O O . ARG B 1 214 ? -1.216 7.52 -4.199 1 97.94 214 ARG B O 1
ATOM 3732 N N . ARG B 1 215 ? -0.405 5.926 -5.531 1 97.19 215 ARG B N 1
ATOM 3733 C CA . ARG B 1 215 ? -1.496 6.094 -6.484 1 97.19 215 ARG B CA 1
ATOM 3734 C C . ARG B 1 215 ? -2.842 5.793 -5.836 1 97.19 215 ARG B C 1
ATOM 3736 O O . ARG B 1 215 ? -3.805 6.543 -6.016 1 97.19 215 ARG B O 1
ATOM 3743 N N . MET B 1 216 ? -2.867 4.754 -5.078 1 96.5 216 MET B N 1
ATOM 3744 C CA . MET B 1 216 ? -4.125 4.34 -4.461 1 96.5 216 MET B CA 1
ATOM 3745 C C . MET B 1 216 ? -4.582 5.359 -3.422 1 96.5 216 MET B C 1
ATOM 3747 O O . MET B 1 216 ? -5.781 5.559 -3.229 1 96.5 216 MET B O 1
ATOM 3751 N N . LEU B 1 217 ? -3.662 6.051 -2.865 1 97.44 217 LEU B N 1
ATOM 3752 C CA . LEU B 1 217 ? -3.975 7.027 -1.826 1 97.44 217 LEU B CA 1
ATOM 3753 C C . LEU B 1 217 ? -4.449 8.344 -2.439 1 97.44 217 LEU B C 1
ATOM 3755 O O . LEU B 1 217 ? -5.418 8.938 -1.965 1 97.44 217 LEU B O 1
ATOM 3759 N N . PHE B 1 218 ? -3.801 8.758 -3.557 1 97.5 218 PHE B N 1
ATOM 3760 C CA . PHE B 1 218 ? -3.92 10.18 -3.854 1 97.5 218 PHE B CA 1
ATOM 3761 C C . PHE B 1 218 ? -4.613 10.398 -5.191 1 97.5 218 PHE B C 1
ATOM 3763 O O . PHE B 1 218 ? -5.074 11.5 -5.488 1 97.5 218 PHE B O 1
ATOM 3770 N N . GLU B 1 219 ? -4.684 9.297 -6.012 1 93.06 219 GLU B N 1
ATOM 3771 C CA . GLU B 1 219 ? -5.367 9.484 -7.285 1 93.06 219 GLU B CA 1
ATOM 3772 C C . GLU B 1 219 ? -6.879 9.57 -7.094 1 93.06 219 GLU B C 1
ATOM 3774 O O . GLU B 1 219 ? -7.477 8.703 -6.449 1 93.06 219 GLU B O 1
ATOM 3779 N N . ARG B 1 220 ? -7.461 10.672 -7.441 1 81.94 220 ARG B N 1
ATOM 3780 C CA . ARG B 1 220 ? -8.898 10.891 -7.312 1 81.94 220 ARG B CA 1
ATOM 3781 C C . ARG B 1 220 ? -9.656 10.266 -8.477 1 81.94 220 ARG B C 1
ATOM 3783 O O . ARG B 1 220 ? -9.172 10.258 -9.609 1 81.94 220 ARG B O 1
ATOM 3790 N N . ARG B 1 221 ? -10.539 9.297 -8.273 1 60.34 221 ARG B N 1
ATOM 3791 C CA . ARG B 1 221 ? -11.344 8.633 -9.297 1 60.34 221 ARG B CA 1
ATOM 3792 C C . ARG B 1 221 ? -12.164 9.648 -10.094 1 60.34 221 ARG B C 1
ATOM 3794 O O . ARG B 1 221 ? -12.883 9.281 -11.023 1 60.34 221 ARG B O 1
ATOM 3801 N N . THR B 1 222 ? -12.367 10.883 -9.758 1 53.28 222 THR B N 1
ATOM 3802 C CA . THR B 1 222 ? -13.289 11.656 -10.586 1 53.28 222 THR B CA 1
ATOM 3803 C C . THR B 1 222 ? -12.75 11.82 -12 1 53.28 222 THR B C 1
ATOM 3805 O O . THR B 1 222 ? -11.539 11.703 -12.227 1 53.28 222 THR B O 1
ATOM 3808 N N . GLY B 1 223 ? -13.469 11.703 -13.227 1 45 223 GLY B N 1
ATOM 3809 C CA . GLY B 1 223 ? -13.289 12.156 -14.594 1 45 223 GLY B CA 1
ATOM 3810 C C . GLY B 1 223 ? -12.266 13.273 -14.734 1 45 223 GLY B C 1
ATOM 3811 O O . GLY B 1 223 ? -11.945 13.695 -15.844 1 45 223 GLY B O 1
ATOM 3812 N N . ARG B 1 224 ? -12.25 14.305 -13.938 1 34.53 224 ARG B N 1
ATOM 3813 C CA . ARG B 1 224 ? -11.438 15.492 -14.195 1 34.53 224 ARG B CA 1
ATOM 3814 C C . ARG B 1 224 ? -9.992 15.266 -13.766 1 34.53 224 ARG B C 1
ATOM 3816 O O . ARG B 1 224 ? -9.688 15.25 -12.57 1 34.53 224 ARG B O 1
ATOM 3823 N N . GLN B 1 225 ? -9.234 14.336 -14.211 1 37.97 225 GLN B N 1
ATOM 3824 C CA . GLN B 1 225 ? -7.785 14.234 -14.086 1 37.97 225 GLN B CA 1
ATOM 3825 C C . GLN B 1 225 ? -7.141 15.617 -14.016 1 37.97 225 GLN B C 1
ATOM 3827 O O . GLN B 1 225 ? -6.828 16.203 -15.055 1 37.97 225 GLN B O 1
ATOM 3832 N N . ILE B 1 226 ? -7.535 16.469 -13.195 1 35.81 226 ILE B N 1
ATOM 3833 C CA . ILE B 1 226 ? -6.977 17.812 -13.312 1 35.81 226 ILE B CA 1
ATOM 3834 C C . ILE B 1 226 ? -5.48 17.781 -13.016 1 35.81 226 ILE B C 1
ATOM 3836 O O . ILE B 1 226 ? -4.824 18.828 -12.992 1 35.81 226 ILE B O 1
ATOM 3840 N N . TYR B 1 227 ? -4.988 16.812 -12.273 1 37.66 227 TYR B N 1
ATOM 3841 C CA . TYR B 1 227 ? -3.645 17.25 -11.906 1 37.66 227 TYR B CA 1
ATOM 3842 C C . TYR B 1 227 ? -2.678 17.062 -13.07 1 37.66 227 TYR B C 1
ATOM 3844 O O . TYR B 1 227 ? -2.799 16.109 -13.844 1 37.66 227 TYR B O 1
ATOM 3852 N N . PRO B 1 228 ? -1.928 18.016 -13.461 1 33.81 228 PRO B N 1
ATOM 3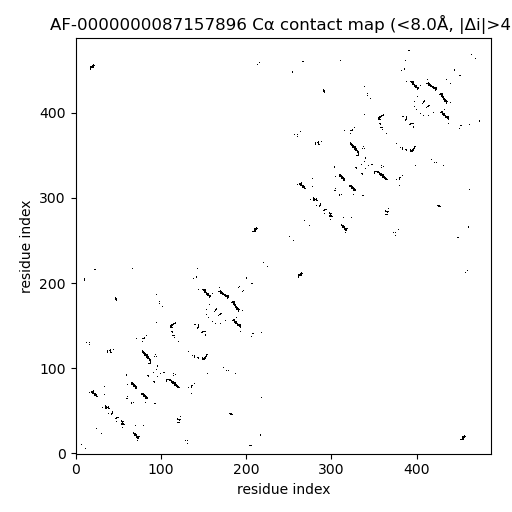853 C CA . PRO B 1 228 ? -0.938 17.844 -14.523 1 33.81 228 PRO B CA 1
ATOM 3854 C C . PRO B 1 228 ? -0.014 16.656 -14.273 1 33.81 228 PRO B C 1
ATOM 3856 O O . PRO B 1 228 ? 0.44 16.438 -13.148 1 33.81 228 PRO B O 1
ATOM 3859 N N . ALA B 1 229 ? -0.245 15.609 -14.906 1 34.59 229 ALA B N 1
ATOM 3860 C CA . ALA B 1 229 ? 0.714 14.508 -14.898 1 34.59 229 ALA B CA 1
ATOM 3861 C C . ALA B 1 229 ? 2.143 15.023 -14.758 1 34.59 229 ALA B C 1
ATOM 3863 O O . ALA B 1 229 ? 2.518 16.016 -15.391 1 34.59 229 ALA B O 1
ATOM 3864 N N . PRO B 1 230 ? 2.83 14.688 -13.664 1 31.19 230 PRO B N 1
ATOM 3865 C CA . PRO B 1 230 ? 4.215 15.156 -13.734 1 31.19 230 PRO B CA 1
ATOM 3866 C C . PRO B 1 230 ? 4.863 14.883 -15.086 1 31.19 230 PRO B C 1
ATOM 3868 O O . PRO B 1 230 ? 4.594 13.844 -15.703 1 31.19 230 PRO B O 1
ATOM 3871 N N . VAL B 1 231 ? 5.246 15.914 -15.883 1 29.34 231 VAL B N 1
ATOM 3872 C CA . VAL B 1 231 ? 6.07 15.781 -17.078 1 29.34 231 VAL B CA 1
ATOM 3873 C C . VAL B 1 231 ? 7.305 14.938 -16.766 1 29.34 231 VAL B C 1
ATOM 3875 O O . VAL B 1 231 ? 8.156 15.344 -15.977 1 29.34 231 VAL B O 1
ATOM 3878 N N . VAL B 1 232 ? 7.207 13.625 -16.641 1 30.61 232 VAL B N 1
ATOM 3879 C CA . VAL B 1 232 ? 8.453 12.867 -16.703 1 30.61 232 VAL B CA 1
ATOM 3880 C C . VAL B 1 232 ? 9.297 13.375 -17.875 1 30.61 232 VAL B C 1
ATOM 3882 O O . VAL B 1 232 ? 8.922 13.227 -19.031 1 30.61 232 VAL B O 1
ATOM 3885 N N . THR B 1 233 ? 10.016 14.477 -17.688 1 29.22 233 THR B N 1
ATOM 3886 C CA . THR B 1 233 ? 11 14.805 -18.719 1 29.22 233 THR B CA 1
ATOM 3887 C C . THR B 1 233 ? 11.977 13.656 -18.922 1 29.22 233 THR B C 1
ATOM 3889 O O . THR B 1 233 ? 12.531 13.125 -17.953 1 29.22 233 THR B O 1
ATOM 3892 N N . PRO B 1 234 ? 11.852 12.961 -19.938 1 28.64 234 PRO B N 1
ATOM 3893 C CA . PRO B 1 234 ? 12.859 11.984 -20.359 1 28.64 234 PRO B CA 1
ATOM 3894 C C . PRO B 1 234 ? 14.289 12.508 -20.219 1 28.64 234 PRO B C 1
ATOM 3896 O O . PRO B 1 234 ? 14.57 13.641 -20.609 1 28.64 234 PRO B O 1
ATOM 3899 N N . VAL B 1 235 ? 15.016 12.242 -19.219 1 28.8 235 VAL B N 1
ATOM 3900 C CA . VAL B 1 235 ? 16.438 12.547 -19.25 1 28.8 235 VAL B CA 1
ATOM 3901 C C . VAL B 1 235 ? 17.047 12.086 -20.562 1 28.8 235 VAL B C 1
ATOM 3903 O O . VAL B 1 235 ? 17 10.898 -20.891 1 28.8 235 VAL B O 1
ATOM 3906 N N . GLU B 1 236 ? 17.141 12.945 -21.484 1 27.47 236 GLU B N 1
ATOM 3907 C CA . GLU B 1 236 ? 17.953 12.766 -22.688 1 27.47 236 GLU B CA 1
ATOM 3908 C C . GLU B 1 236 ? 19.359 12.305 -22.328 1 27.47 236 GLU B C 1
ATOM 3910 O O . GLU B 1 236 ? 20.078 12.984 -21.594 1 27.47 236 GLU B O 1
ATOM 3915 N N . ARG B 1 237 ? 19.594 11.062 -22.109 1 27.94 237 ARG B N 1
ATOM 3916 C CA . ARG B 1 237 ? 20.984 10.609 -22.016 1 27.94 237 ARG B CA 1
ATOM 3917 C C . ARG B 1 237 ? 21.812 11.109 -23.203 1 27.94 237 ARG B C 1
ATOM 3919 O O . ARG B 1 237 ? 21.375 11.008 -24.344 1 27.94 237 ARG B O 1
ATOM 3926 N N . PRO B 1 238 ? 22.766 11.953 -22.938 1 29.53 238 PRO B N 1
ATOM 3927 C CA . PRO B 1 238 ? 23.703 12.352 -23.984 1 29.53 238 PRO B CA 1
ATOM 3928 C C . PRO B 1 238 ? 24.344 11.156 -24.688 1 29.53 238 PRO B C 1
ATOM 3930 O O . PRO B 1 238 ? 24.594 10.125 -24.062 1 29.53 238 PRO B O 1
ATOM 3933 N N . SER B 1 239 ? 24.031 10.93 -25.969 1 25.91 239 SER B N 1
ATOM 3934 C CA . SER B 1 239 ? 24.594 9.992 -26.938 1 25.91 239 SER B CA 1
ATOM 3935 C C . SER B 1 239 ? 26.125 10.094 -26.984 1 25.91 239 SER B C 1
ATOM 3937 O O . SER B 1 239 ? 26.672 11.148 -27.297 1 25.91 239 SER B O 1
ATOM 3939 N N . ILE B 1 240 ? 26.875 9.641 -26.016 1 25.73 240 ILE B N 1
ATOM 3940 C CA . ILE B 1 240 ? 28.328 9.656 -26.156 1 25.73 240 ILE B CA 1
ATOM 3941 C C . ILE B 1 240 ? 28.734 8.797 -27.344 1 25.73 240 ILE B C 1
ATOM 3943 O O . ILE B 1 240 ? 28.656 7.566 -27.297 1 25.73 240 ILE B O 1
ATOM 3947 N N . VAL B 1 241 ? 28.297 9.141 -28.609 1 26.02 241 VAL B N 1
ATOM 3948 C CA . VAL B 1 241 ? 28.922 8.57 -29.797 1 26.02 241 VAL B CA 1
ATOM 3949 C C . VAL B 1 241 ? 30.422 8.867 -29.781 1 26.02 241 VAL B C 1
ATOM 3951 O O . VAL B 1 241 ? 30.828 10.016 -29.594 1 26.02 241 VAL B O 1
ATOM 3954 N N . PRO B 1 242 ? 31.203 7.887 -29.438 1 24.45 242 PRO B N 1
ATOM 3955 C CA . PRO B 1 242 ? 32.656 8.055 -29.656 1 24.45 242 PRO B CA 1
ATOM 3956 C C . PRO B 1 242 ? 32.969 8.516 -31.062 1 24.45 242 PRO B C 1
ATOM 3958 O O . PRO B 1 242 ? 32.281 8.148 -32.031 1 24.45 242 PRO B O 1
ATOM 3961 N N . SER B 1 243 ? 33.375 9.773 -31.281 1 26.19 243 SER B N 1
ATOM 3962 C CA . SER B 1 243 ? 34 10.266 -32.5 1 26.19 243 SER B CA 1
ATOM 3963 C C . SER B 1 243 ? 35.156 9.352 -32.938 1 26.19 243 SER B C 1
ATOM 3965 O O . SER B 1 243 ? 35.969 8.945 -32.094 1 26.19 243 SER B O 1
ATOM 3967 N N . ASN B 1 244 ? 35.094 8.781 -34.156 1 21.94 244 ASN B N 1
ATOM 3968 C CA . ASN B 1 244 ? 36.312 8.508 -34.906 1 21.94 244 ASN B CA 1
ATOM 3969 C C . ASN B 1 244 ? 37.094 9.789 -35.156 1 21.94 244 ASN B C 1
ATOM 3971 O O . ASN B 1 244 ? 36.531 10.828 -35.5 1 21.94 244 ASN B O 1
#

InterPro domains:
  IPR016181 Acyl-CoA N-acyltransferase [SSF55729] (22-195)
  IPR054597 N-acyl amino acid synthase FeeM, catalytic core [PF21926] (34-190)

pLDDT: mean 85.05, std 22.85, range [21.28, 98.81]

Nearest PDB structures (foldseek):
  2g0b-assembly1_A  TM=7.934E-01  e=2.434E-10  uncultured bacterium
  2g0b-assembly7_G  TM=8.474E-01  e=1.987E-09  uncultured bacterium
  1ro5-assembly1_A  TM=7.084E-01  e=1.301E-06  Pseudomonas aeruginosa
  1k4j-assembly1_A  TM=5.804E-01  e=4.552E-07  Pantoea stewartii subsp. stewartii
  1kzf-assembly1_A  TM=5.646E-01  e=2.170E-07  Pantoea stewartii subsp. stewartii

Foldseek 3Di:
DPPPPPPQPQVVVVVQLVQKDKDWQDDPVSQQVVQLQLLVQCVVVVFFDDDPSSGDDDPCVPFPQKTKMFIDGNRHGFKIKIKGKDALVGHDDVCCVFPVVQPNVVRVVTAIEIEIDSIGGRPVSCVVDVCVVVSRCLLSLLCCVQVVGQKYKYWAFPVCVVVCCVQVVKDFDADWDDDVRTPTTTTMIMDGCVVCVVVNCVSHVSSDDDPVVSCVRPPDPDPCSPDPDPPPPPPPPDPPPPDD/DPPPPPPQPQPVVVVQLVQKDKDWQDDPVSQQVVQLQLLVQCVVVVFFDDDPSSGDDDPCVPFPQKTKMFIDGNRDGFKIKIKGKDALVGHDDVCCVFPVVPPNVVRVVTAIEIEIDSIGGRPVVCVVDVCVVVSRCLLSLLVCVQVVGQKYKYWAFPVCVVVCCVQVVKDFDADWDDDVRTPTTTTMIMDGCVVCVVVNCVSPVSSDDDPVVSCVRPPDPDPCSPDPDPPPPPPPDPPPPPDD

Secondary structure (DSSP, 8-state):
--------HHHHHHHHHTTEEEEE--SHHHHHHHHHHHHHHHHHTTSS---SS-----GGGG-TTEEEEEEEETTEEEEEEEEEEE-SS---SHHHHHSHHHHHHHHHTT--EEEEEEEEE-HHHHHH-TTHHHHHHHHHHHHHHHTT-SEEEEEE-HHHHHHHHHHH--EEEEEEE--TT-SS-EEEEEEEHHHHHHHHHHH-GGG---HHHHHHHH---SS---S-----------------/--------HHHHHHHHHTTEEEEE--SHHHHHHHHHHHHHHHHHTTSS---SS-----GGGG-TTEEEEEEEETTEEEEEEEEEEE-SS---SHHHHHHHHHHHHHHHTT--EEEEEEEEE-HHHHHH-TTHHHHHHHHHHHHHHHTT-SEEEEEE-HHHHHHHHHHH--EEEEEEE--TT-SS-EEEEEEEHHHHHHHHHHH-GGG---HHHHHHHH---SS---S-----------------

Radius of gyration: 25.45 Å; Cα contacts (8 Å, |Δi|>4): 762; chains: 2; bounding box: 65×72×81 Å

Solvent-accessible surface area (backbone atoms only — not comparable to full-atom values): 27681 Å² total; per-residue (Å²): 132,84,77,78,75,77,73,56,71,72,64,69,44,53,60,58,46,38,40,32,29,72,40,76,56,76,48,71,68,51,44,50,54,47,15,34,45,40,29,54,31,34,42,74,70,64,45,45,75,93,56,92,79,51,56,46,84,62,79,60,80,71,36,90,45,44,50,43,35,35,34,19,50,85,84,38,83,35,31,34,38,32,37,25,50,33,32,68,88,33,60,81,48,68,62,40,69,76,39,31,89,72,42,47,66,46,18,71,73,63,42,28,34,28,38,54,40,78,70,38,46,36,63,72,46,41,70,72,34,76,56,48,65,58,65,56,52,34,52,51,54,40,44,28,63,67,68,64,23,47,30,39,44,40,74,38,38,76,90,50,47,62,55,43,32,68,67,63,55,32,40,79,76,45,75,65,41,82,43,91,82,36,80,57,46,32,25,38,28,39,18,56,37,75,81,40,45,66,63,40,35,72,75,37,59,85,52,60,60,31,39,33,58,38,44,70,71,66,59,72,84,60,90,71,76,69,68,77,68,79,75,75,70,74,77,75,71,78,78,80,67,78,79,128,132,84,78,75,76,77,73,58,72,72,64,68,46,55,60,57,46,40,42,33,28,70,42,75,55,76,48,70,68,50,44,50,54,47,16,34,46,38,28,53,32,34,44,75,69,64,45,46,76,94,57,93,80,50,56,47,82,61,80,60,79,72,34,90,45,47,47,42,36,36,33,20,52,85,85,37,82,36,33,33,38,32,37,24,51,32,33,68,87,32,61,81,47,69,62,41,69,76,38,32,88,71,42,48,66,45,19,71,73,63,44,27,34,27,40,54,39,78,70,39,47,36,64,72,48,41,71,75,34,78,56,49,64,57,67,56,52,34,54,50,55,41,44,27,62,68,67,64,24,45,31,39,43,39,76,37,39,76,90,49,46,63,55,42,32,70,66,62,54,35,41,79,77,44,76,64,41,81,42,91,82,36,81,57,48,32,25,37,28,40,18,56,38,76,81,40,44,64,62,41,33,71,75,38,58,85,54,59,59,32,39,33,58,39,45,70,70,66,59,70,84,61,91,70,77,69,68,77,68,80,77,78,69,74,78,76,71,79,78,80,67,79,79,131

Sequence (488 aa):
MAKAERTSPTIRGAGLFDRIDYRLIETPEDKDQLYLMRYRAYLHGGLIVPSESQRVSDRYDDAPNAWIFGIYVDGELCSSLRLHVLTSEWRMSYATELFGDVLHGRLDKGEVFIDPARFVADPDKAQRFPELPYLSLRLAYLACEHFNADTGLAVVRAEHQAFYRRVFLHQTIAEPRAFPNVLKKVALMASGFRDLREQVLNRFPIMRSSAFERRMLFERRTGRQIYPAPVVTPVERPSIVPSNMAKAERTSPTIRGAGLFDRIDYRLIETPEDKDQLYLMRYRAYLHGGLIVPSESQRVSDRYDDAPNAWIFGIYVDGELCSSLRLHVLTSEWRMSYATELFGDVLHGRLDKGEVFIDPARFVADPDKAQRFPELPYLSLRLAYLACEHFNADTGLAVVRAEHQAFYRRVFLHQTIAEPRAFPNVLKKVALMASGFRDLREQVLNRFPIMRSSAFERRMLFERRTGRQIYPAPVVTPVERPSIVPSN